Protein AF-0000000078812909 (afdb_homodimer)

Foldseek 3Di:
DDPVVVVVVVVVVVVVCVVVVVVVCVVVLPDNLVVFEAEQADDKDKDFDDAAQEEAEAEDAQDDPQAHEAEEAEEEEEEAAPPQTKMKMFGPSQVVQWDWDDDPRYIYIYRYDDPVPDDPVNVNPRYHYYYRYYMYIHHYQSHAEYEHEYPNYEYEYDCAEYAHHEYHYLAEYEYYNYEYQEYEDPAYVYEYEDEAYEYAEYEYEPQRYPYYDYPLVHYEYEEYEYEYQEEEDEDDPNRYNYYHYDYPDPNRDYHYDDDDDDDDDDDD/DDPVVVVVVVVVVVVVCVVVVVVCCVVVLPDNLVVQEAEQADDKDKDFDDAAQEEAEEEDAQDDPQAHEAEEAEEEEEEAAPPQTKMKMFGPSQVVQWDWDDDPRYIYIYRYDDPVPDDPVNVNPRYHYYYRYYMYIHDYQSHAEYEHEYPNYEYEYDCAEYAHHEYHYLAEYEYYNYEYQEYEDPAYVAEYEDEAYEYAEYEYEPQRYPYYDYPLVHYEYEEYEYEYQEEEDEDDPNRYNYYHYDYPDPNRDYHYDDDDDDDDDDDD

Nearest PDB structures (foldseek):
  4ygu-assembly4_D  TM=6.250E-01  e=1.396E-04  Bacteroides eggerthii DSM 20697
  4ygu-assembly1_A  TM=5.948E-01  e=6.832E-05  Bacteroides eggerthii DSM 20697
  3ljy-assembly2_B  TM=4.035E-01  e=4.316E-05  Parabacteroides distasonis ATCC 8503
  4opw-assembly2_B  TM=3.729E-01  e=3.519E-05  Parabacteroides merdae ATCC 43184
  7muc-assembly1_AM  TM=2.797E-01  e=5.261E-04  Legionella pneumophila

Sequence (536 aa):
MKRTTYILIGLFVAGLCVLVGGMFMIFCLGRPYISNQLNLQGEQITKEVPACRVVWLTQTRLYTPERNVWLANSLLEVQPSKEGKNLFSCSKKVNDYLKMTVMGDTLKILLDYSLDQLPQEFKKSKFMGMNIGDMRLDMTQDVECIINDINSQNIGFKHLEKDSLSIDTSNSIVVDSCDFAALQVIRSGGNVDFQSGTINNLYLNLGMMGNWSVNVEKCHIGTEYLTAHYANVQLQKGECERMIWIPEKNDSKLNVFLTGKACVTVMEMKRTTYILIGLFVAGLCVLVGGMFMIFCLGRPYISNQLNLQGEQITKEVPACRVVWLTQTRLYTPERNVWLANSLLEVQPSKEGKNLFSCSKKVNDYLKMTVMGDTLKILLDYSLDQLPQEFKKSKFMGMNIGDMRLDMTQDVECIINDINSQNIGFKHLEKDSLSIDTSNSIVVDSCDFAALQVIRSGGNVDFQSGTINNLYLNLGMMGNWSVNVEKCHIGTEYLTAHYANVQLQKGECERMIWIPEKNDSKLNVFLTGKACVTVME

Solvent-accessible surface area (backbone atoms only — not comparable to full-atom values): 26313 Å² total; per-residue (Å²): 134,61,74,65,56,58,52,51,51,50,52,48,50,51,49,48,48,50,50,49,49,49,47,44,50,47,55,70,66,44,68,71,70,74,79,44,45,51,74,28,50,66,63,72,42,75,41,80,47,78,90,37,34,29,40,36,38,34,54,53,77,50,61,53,99,72,30,38,51,43,56,43,80,29,40,37,36,35,34,54,34,88,77,76,44,32,34,42,32,33,12,56,63,39,49,77,30,50,45,77,46,77,59,91,52,29,36,36,38,32,42,57,59,58,77,85,68,50,53,73,90,49,68,78,42,44,64,34,34,32,31,55,46,51,33,36,37,23,39,38,89,64,43,39,33,43,34,38,55,38,70,49,36,26,38,34,39,38,60,35,75,44,61,54,40,35,36,35,27,64,24,31,40,37,36,37,50,26,37,29,50,31,38,33,42,62,28,24,59,28,48,34,38,37,50,23,31,38,32,45,32,36,38,40,32,54,73,41,32,60,57,70,49,64,35,46,90,50,20,46,32,40,36,37,38,38,29,27,50,64,51,77,43,74,64,56,84,60,42,41,59,29,36,35,41,42,51,68,44,84,82,10,36,37,35,38,38,38,49,54,35,26,39,40,29,68,50,137,136,60,74,64,57,59,52,51,51,50,50,48,49,53,49,47,48,51,48,49,49,49,47,44,47,46,55,69,65,43,67,69,70,74,78,45,44,52,74,28,52,66,63,71,41,75,41,80,47,80,90,36,34,29,42,36,36,32,56,54,76,49,61,53,98,71,30,40,51,43,55,43,80,28,39,38,38,35,34,55,32,87,77,77,42,32,33,41,33,33,12,55,64,39,51,78,29,51,46,78,48,76,57,90,51,27,36,35,39,32,41,58,60,58,79,87,68,52,54,72,91,50,69,78,42,44,65,36,34,34,32,54,46,52,32,36,36,24,39,40,87,62,44,38,34,44,34,40,56,38,68,48,37,26,39,34,40,39,59,34,74,44,62,53,40,35,36,36,27,64,23,31,41,37,35,37,51,26,36,29,51,30,39,33,41,61,29,24,58,28,47,34,37,36,49,24,30,38,32,43,33,36,37,40,33,54,74,42,32,61,57,71,49,63,35,48,90,50,19,45,31,39,37,36,38,40,29,28,51,64,50,77,42,73,65,56,83,60,42,40,59,30,36,36,41,43,50,69,45,84,84,9,37,38,36,38,38,38,50,55,34,27,40,39,29,66,51,136

Organism: NCBI:txid997873

Secondary structure (DSSP, 8-state):
--HHHHHHHHHHHHHHHHHHHHHHHHHHT-S-TTTSEEE---SEEEEEE---SEEEEEE---B-SS-EEEEPPEEEEEEE-SSSSEEEEEEHHHHTTEEEEEETTEEEEEE---GGGS-HHHHT-SEEEEE---EEEEE-TT--EEEE-STTEEEEEES-EEEEEEEEESS-EEEESEEEEEEEEEEESS-EEE-SEEEEEEEEETTSB--EEE-TTTEEEEEEEEE-SEEEEEPPTTS-SEEEE--SSTT-EEEEEE-S-EEEEE--/--HHHHHHHHHHHHHHHHHHHHHHHHHHT-S-TTTSEEE---SEEEEEE---SEEEEEE---B-SS-EEEEPPEEEEEEE-SSSSEEEEEEHHHHTTEEEEEETTEEEEEE---GGGS-HHHHT-SEEEEE---EEEEE-TT--EEEE-STTEEEEEES-EEEEEEEEESS-EEEESEEEEEEEEEEESS-EEE-SEEEEEEEEETTSB--EEE-TTTEEEEEEEEE-SEEEEEPPTTS-SEEEE--SSTT-EEEEEE-S-EEEEE--

Radius of gyration: 35.37 Å; Cα contacts (8 Å, |Δi|>4): 1361; chains: 2; bounding box: 63×98×65 Å

Structure (mmCIF, N/CA/C/O backbone):
data_AF-0000000078812909-model_v1
#
loop_
_entity.id
_entity.type
_entity.pdbx_description
1 polymer 'Auto-transporter adhesin head GIN domain-containing protein'
#
loop_
_atom_site.group_PDB
_atom_site.id
_atom_site.type_symbol
_atom_site.label_atom_id
_atom_site.label_alt_id
_atom_site.label_comp_id
_atom_site.label_asym_id
_atom_site.label_entity_id
_atom_site.label_seq_id
_atom_site.pdbx_PDB_ins_code
_atom_site.Cartn_x
_atom_site.Cartn_y
_atom_site.Cartn_z
_atom_site.occupancy
_atom_site.B_iso_or_equiv
_atom_site.auth_seq_id
_atom_site.auth_comp_id
_atom_site.auth_asym_id
_atom_site.auth_atom_id
_atom_site.pdbx_PDB_model_num
ATOM 1 N N . MET A 1 1 ? -44.406 5.078 -12.797 1 41.59 1 MET A N 1
ATOM 2 C CA . MET A 1 1 ? -43.469 6.18 -12.578 1 41.59 1 MET A CA 1
ATOM 3 C C . MET A 1 1 ? -42.062 5.652 -12.266 1 41.59 1 MET A C 1
ATOM 5 O O . MET A 1 1 ? -41.906 4.789 -11.398 1 41.59 1 MET A O 1
ATOM 9 N N . LYS A 1 2 ? -41.094 5.852 -13.242 1 58.56 2 LYS A N 1
ATOM 10 C CA . LYS A 1 2 ? -39.844 5.078 -13.375 1 58.56 2 LYS A CA 1
ATOM 11 C C . LYS A 1 2 ? -38.938 5.305 -12.188 1 58.56 2 LYS A C 1
ATOM 13 O O . LYS A 1 2 ? -39 6.34 -11.523 1 58.56 2 LYS A O 1
ATOM 18 N N . ARG A 1 3 ? -38.281 4.379 -11.664 1 64.56 3 ARG A N 1
ATOM 19 C CA . ARG A 1 3 ? -37.375 4.27 -10.523 1 64.56 3 ARG A CA 1
ATOM 20 C C . ARG A 1 3 ? -36.375 5.441 -10.484 1 64.56 3 ARG A C 1
ATOM 22 O O . ARG A 1 3 ? -36.062 5.957 -9.406 1 64.56 3 ARG A O 1
ATOM 29 N N . THR A 1 4 ? -36.156 5.992 -11.602 1 63.84 4 THR A N 1
ATOM 30 C CA . THR A 1 4 ? -35.219 7.102 -11.734 1 63.84 4 THR A CA 1
ATOM 31 C C . THR A 1 4 ? -35.844 8.398 -11.234 1 63.84 4 THR A C 1
ATOM 33 O O . THR A 1 4 ? -35.188 9.211 -10.594 1 63.84 4 THR A O 1
ATOM 36 N N . THR A 1 5 ? -37.156 8.5 -11.383 1 62.38 5 THR A N 1
ATOM 37 C CA . THR A 1 5 ? -37.875 9.688 -10.945 1 62.38 5 THR A CA 1
ATOM 38 C C . THR A 1 5 ? -37.969 9.742 -9.422 1 62.38 5 THR A C 1
ATOM 40 O O . THR A 1 5 ? -37.812 10.805 -8.82 1 62.38 5 THR A O 1
ATOM 43 N N . TYR A 1 6 ? -38.094 8.602 -8.828 1 61.19 6 TYR A N 1
ATOM 44 C CA . TYR A 1 6 ? -38.188 8.562 -7.375 1 61.19 6 TYR A CA 1
ATOM 45 C C . TYR A 1 6 ? -36.844 8.867 -6.742 1 61.19 6 TYR A C 1
ATOM 47 O O . TYR A 1 6 ? -36.75 9.562 -5.723 1 61.19 6 TYR A O 1
ATOM 55 N N . ILE A 1 7 ? -35.781 8.531 -7.387 1 65.06 7 ILE A N 1
ATOM 56 C CA . ILE A 1 7 ? -34.438 8.82 -6.898 1 65.06 7 ILE A CA 1
ATOM 57 C C . ILE A 1 7 ? -34.125 10.305 -7.047 1 65.06 7 ILE A C 1
ATOM 59 O O . ILE A 1 7 ? -33.562 10.93 -6.141 1 65.06 7 ILE A O 1
ATOM 63 N N . LEU A 1 8 ? -34.625 10.875 -8.133 1 64.56 8 LEU A N 1
ATOM 64 C CA . LEU A 1 8 ? -34.406 12.289 -8.391 1 64.56 8 LEU A CA 1
ATOM 65 C C . LEU A 1 8 ? -35.188 13.156 -7.43 1 64.56 8 LEU A C 1
ATOM 67 O O . LEU A 1 8 ? -34.719 14.164 -6.93 1 64.56 8 LEU A O 1
ATOM 71 N N . ILE A 1 9 ? -36.375 12.797 -7.125 1 67.31 9 ILE A N 1
ATOM 72 C CA . ILE A 1 9 ? -37.219 13.492 -6.164 1 67.31 9 ILE A CA 1
ATOM 73 C C . ILE A 1 9 ? -36.594 13.391 -4.77 1 67.31 9 ILE A C 1
ATOM 75 O O . ILE A 1 9 ? -36.594 14.375 -4.02 1 67.31 9 ILE A O 1
ATOM 79 N N . GLY A 1 10 ? -36.062 12.234 -4.43 1 63.34 10 GLY A N 1
ATOM 80 C CA . GLY A 1 10 ? -35.406 12.055 -3.152 1 63.34 10 GLY A CA 1
ATOM 81 C C . GLY A 1 10 ? -34.188 12.938 -2.992 1 63.34 10 GLY A C 1
ATOM 82 O O . GLY A 1 10 ? -33.969 13.555 -1.941 1 63.34 10 GLY A O 1
ATOM 83 N N . LEU A 1 11 ? -33.375 13.125 -4.047 1 67.62 11 LEU A N 1
ATOM 84 C CA . LEU A 1 11 ? -32.188 13.977 -4.031 1 67.62 11 LEU A CA 1
ATOM 85 C C . LEU A 1 11 ? -32.594 15.453 -3.936 1 67.62 11 LEU A C 1
ATOM 87 O O . LEU A 1 11 ? -31.938 16.234 -3.24 1 67.62 11 LEU A O 1
ATOM 91 N N . PHE A 1 12 ? -33.719 15.75 -4.551 1 66.94 12 PHE A N 1
ATOM 92 C CA . PHE A 1 12 ? -34.219 17.125 -4.516 1 66.94 12 PHE A CA 1
ATOM 93 C C . PHE A 1 12 ? -34.719 17.469 -3.121 1 66.94 12 PHE A C 1
ATOM 95 O O . PHE A 1 12 ? -34.438 18.562 -2.611 1 66.94 12 PHE A O 1
ATOM 102 N N . VAL A 1 13 ? -35.438 16.531 -2.545 1 64.56 13 VAL A N 1
ATOM 103 C CA . VAL A 1 13 ? -35.969 16.75 -1.209 1 64.56 13 VAL A CA 1
ATOM 104 C C . VAL A 1 13 ? -34.844 16.812 -0.193 1 64.56 13 VAL A C 1
ATOM 106 O O . VAL A 1 13 ? -34.844 17.656 0.7 1 64.56 13 VAL A O 1
ATOM 109 N N . ALA A 1 14 ? -33.844 15.961 -0.345 1 64.31 14 ALA A N 1
ATOM 110 C CA . ALA A 1 14 ? -32.688 15.992 0.532 1 64.31 14 ALA A CA 1
ATOM 111 C C . ALA A 1 14 ? -31.906 17.297 0.367 1 64.31 14 ALA A C 1
ATOM 113 O O . ALA A 1 14 ? -31.484 17.906 1.354 1 64.31 14 ALA A O 1
ATOM 114 N N . GLY A 1 15 ? -31.797 17.703 -0.872 1 63.22 15 GLY A N 1
ATOM 115 C CA . GLY A 1 15 ? -31.172 18.984 -1.148 1 63.22 15 GLY A CA 1
ATOM 116 C C . GLY A 1 15 ? -31.953 20.156 -0.574 1 63.22 15 GLY A C 1
ATOM 117 O O . GLY A 1 15 ? -31.359 21.078 -0.001 1 63.22 15 GLY A O 1
ATOM 118 N N . LEU A 1 16 ? -33.281 20.125 -0.7 1 66.5 16 LEU A N 1
ATOM 119 C CA . LEU A 1 16 ? -34.156 21.172 -0.159 1 66.5 16 LEU A CA 1
ATOM 120 C C . LEU A 1 16 ? -34.094 21.188 1.365 1 66.5 16 LEU A C 1
ATOM 122 O O . LEU A 1 16 ? -34.062 22.266 1.975 1 66.5 16 LEU A O 1
ATOM 126 N N . CYS A 1 17 ? -34 20.031 1.942 1 63.56 17 CYS A N 1
ATOM 127 C CA . CYS A 1 17 ? -33.844 19.938 3.393 1 63.56 17 CYS A CA 1
ATOM 128 C C . CYS A 1 17 ? -32.531 20.562 3.855 1 63.56 17 CYS A C 1
ATOM 130 O O . CYS A 1 17 ? -32.5 21.281 4.855 1 63.56 17 CYS A O 1
ATOM 132 N N . VAL A 1 18 ? -31.5 20.391 3.115 1 61.16 18 VAL A N 1
ATOM 133 C CA . VAL A 1 18 ? -30.203 20.969 3.428 1 61.16 18 VAL A CA 1
ATOM 134 C C . VAL A 1 18 ? -30.25 22.484 3.229 1 61.16 18 VAL A C 1
ATOM 136 O O . VAL A 1 18 ? -29.719 23.234 4.047 1 61.16 18 VAL A O 1
ATOM 139 N N . LEU A 1 19 ? -30.953 22.891 2.221 1 60.38 19 LEU A N 1
ATOM 140 C CA . LEU A 1 19 ? -31.094 24.312 1.956 1 60.38 19 LEU A CA 1
ATOM 141 C C . LEU A 1 19 ? -31.969 24.984 3.018 1 60.38 19 LEU A C 1
ATOM 143 O O . LEU A 1 19 ? -31.625 26.047 3.518 1 60.38 19 LEU A O 1
ATOM 147 N N . VAL A 1 20 ? -33.062 24.406 3.314 1 60.41 20 VAL A N 1
ATOM 148 C CA . VAL A 1 20 ? -33.969 24.953 4.328 1 60.41 20 VAL A CA 1
ATOM 149 C C . VAL A 1 20 ? -33.312 24.875 5.699 1 60.41 20 VAL A C 1
ATOM 151 O O . VAL A 1 20 ? -33.406 25.828 6.492 1 60.41 20 VAL A O 1
ATOM 154 N N . GLY A 1 21 ? -32.719 23.75 5.992 1 57.06 21 GLY A N 1
ATOM 155 C CA . GLY A 1 21 ? -31.938 23.641 7.227 1 57.06 21 GLY A CA 1
ATOM 156 C C . GLY A 1 21 ? -30.812 24.656 7.32 1 57.06 21 GLY A C 1
ATOM 157 O O . GLY A 1 21 ? -30.625 25.281 8.367 1 57.06 21 GLY A O 1
ATOM 158 N N . GLY A 1 22 ? -30.125 24.859 6.23 1 53.56 22 GLY A N 1
ATOM 159 C CA . GLY A 1 22 ? -29.109 25.906 6.156 1 53.56 22 GLY A CA 1
ATOM 160 C C . GLY A 1 22 ? -29.672 27.297 6.375 1 53.56 22 GLY A C 1
ATOM 161 O O . GLY A 1 22 ? -29.094 28.094 7.133 1 53.56 22 GLY A O 1
ATOM 162 N N . MET A 1 23 ? -30.734 27.547 5.719 1 53.69 23 MET A N 1
ATOM 163 C CA . MET A 1 23 ? -31.406 28.844 5.879 1 53.69 23 MET A CA 1
ATOM 164 C C . MET A 1 23 ? -31.953 28.984 7.297 1 53.69 23 MET A C 1
ATOM 166 O O . MET A 1 23 ? -31.859 30.062 7.887 1 53.69 23 MET A O 1
ATOM 170 N N . PHE A 1 24 ? -32.625 28.016 7.781 1 52.53 24 PHE A N 1
ATOM 171 C CA . PHE A 1 24 ? -33.156 28.031 9.141 1 52.53 24 PHE A CA 1
ATOM 172 C C . PHE A 1 24 ? -32.031 28.234 10.148 1 52.53 24 PHE A C 1
ATOM 174 O O . PHE A 1 24 ? -32.188 29 11.109 1 52.53 24 PHE A O 1
ATOM 181 N N . MET A 1 25 ? -30.969 27.5 9.945 1 47.28 25 MET A N 1
ATOM 182 C CA . MET A 1 25 ? -29.797 27.719 10.797 1 47.28 25 MET A CA 1
ATOM 183 C C . MET A 1 25 ? -29.328 29.172 10.703 1 47.28 25 MET A C 1
ATOM 185 O O . MET A 1 25 ? -28.984 29.781 11.719 1 47.28 25 MET A O 1
ATOM 189 N N . ILE A 1 26 ? -29.25 29.641 9.516 1 46.44 26 ILE A N 1
ATOM 190 C CA . ILE A 1 26 ? -28.938 31.062 9.32 1 46.44 26 ILE A CA 1
ATOM 191 C C . ILE A 1 26 ? -29.984 31.922 10.039 1 46.44 26 ILE A C 1
ATOM 193 O O . ILE A 1 26 ? -29.641 32.906 10.703 1 46.44 26 ILE A O 1
ATOM 197 N N . PHE A 1 27 ? -31.281 31.688 9.711 1 45.97 27 PHE A N 1
ATOM 198 C CA . PHE A 1 27 ? -32.375 32.438 10.289 1 45.97 27 PHE A CA 1
ATOM 199 C C . PHE A 1 27 ? -32.375 32.344 11.812 1 45.97 27 PHE A C 1
ATOM 201 O O . PHE A 1 27 ? -32.594 33.344 12.508 1 45.97 27 PHE A O 1
ATOM 208 N N . CYS A 1 28 ? -32.5 31.141 12.25 1 44.94 28 CYS A N 1
ATOM 209 C CA . CYS A 1 28 ? -32.5 30.938 13.695 1 44.94 28 CYS A CA 1
ATOM 210 C C . CYS A 1 28 ? -31.234 31.5 14.328 1 44.94 28 CYS A C 1
ATOM 212 O O . CYS A 1 28 ? -31.234 31.875 15.5 1 44.94 28 CYS A O 1
ATOM 214 N N . LEU A 1 29 ? -30.078 31.062 13.641 1 43.81 29 LEU A N 1
ATOM 215 C CA . LEU A 1 29 ? -28.875 31.641 14.219 1 43.81 29 LEU A CA 1
ATOM 216 C C . LEU A 1 29 ? -28.891 33.156 14.109 1 43.81 29 LEU A C 1
ATOM 218 O O . LEU A 1 29 ? -28.047 33.844 14.695 1 43.81 29 LEU A O 1
ATOM 222 N N . GLY A 1 30 ? -30.062 33.844 14.031 1 38.56 30 GLY A N 1
ATOM 223 C CA . GLY A 1 30 ? -30.375 35.281 13.969 1 38.56 30 GLY A CA 1
ATOM 224 C C . GLY A 1 30 ? -29.578 36.031 12.93 1 38.56 30 GLY A C 1
ATOM 225 O O . GLY A 1 30 ? -29.047 35.406 11.992 1 38.56 30 GLY A O 1
ATOM 226 N N . ARG A 1 31 ? -29.031 37.438 13.352 1 43.03 31 ARG A N 1
ATOM 227 C CA . ARG A 1 31 ? -28.359 38.5 12.594 1 43.03 31 ARG A CA 1
ATOM 228 C C . ARG A 1 31 ? -27.219 37.938 11.75 1 43.03 31 ARG A C 1
ATOM 230 O O . ARG A 1 31 ? -26.656 36.875 12.078 1 43.03 31 ARG A O 1
ATOM 237 N N . PRO A 1 32 ? -27.078 38.406 10.453 1 40 32 PRO A N 1
ATOM 238 C CA . PRO A 1 32 ? -25.875 38 9.727 1 40 32 PRO A CA 1
ATOM 239 C C . PRO A 1 32 ? -24.672 37.781 10.648 1 40 32 PRO A C 1
ATOM 241 O O . PRO A 1 32 ? -24.375 38.656 11.477 1 40 32 PRO A O 1
ATOM 244 N N . TYR A 1 33 ? -24.297 36.719 11.141 1 41.97 33 TYR A N 1
ATOM 245 C CA . TYR A 1 33 ? -23.172 36.312 11.969 1 41.97 33 TYR A CA 1
ATOM 246 C C . TYR A 1 33 ? -22 37.25 11.797 1 41.97 33 TYR A C 1
ATOM 248 O O . TYR A 1 33 ? -21.156 37.375 12.688 1 41.97 33 TYR A O 1
ATOM 256 N N . ILE A 1 34 ? -22.047 38 10.664 1 48.09 34 ILE A N 1
ATOM 257 C CA . ILE A 1 34 ? -20.906 38.844 10.32 1 48.09 34 ILE A CA 1
ATOM 258 C C . ILE A 1 34 ? -20.891 40.094 11.188 1 48.09 34 ILE A C 1
ATOM 260 O O . ILE A 1 34 ? -19.828 40.594 11.562 1 48.09 34 ILE A O 1
ATOM 264 N N . SER A 1 35 ? -22.109 40.594 11.641 1 57.06 35 SER A N 1
ATOM 265 C CA . SER A 1 35 ? -22.109 41.906 12.297 1 57.06 35 SER A CA 1
ATOM 266 C C . SER A 1 35 ? -21.75 41.781 13.773 1 57.06 35 SER A C 1
ATOM 268 O O . SER A 1 35 ? -21.297 42.75 14.391 1 57.06 35 SER A O 1
ATOM 270 N N . ASN A 1 36 ? -21.734 40.562 14.25 1 72.12 36 ASN A N 1
ATOM 271 C CA . ASN A 1 36 ? -21.453 40.406 15.672 1 72.12 36 ASN A CA 1
ATOM 272 C C . ASN A 1 36 ? -20.047 39.875 15.906 1 72.12 36 ASN A C 1
ATOM 274 O O . ASN A 1 36 ? -19.891 38.75 16.391 1 72.12 36 ASN A O 1
ATOM 278 N N . GLN A 1 37 ? -19.094 40.719 15.383 1 85.81 37 GLN A N 1
ATOM 279 C CA . GLN A 1 37 ? -17.703 40.281 15.531 1 85.81 37 GLN A CA 1
ATOM 280 C C . GLN A 1 37 ? -16.875 41.344 16.234 1 85.81 37 GLN A C 1
ATOM 282 O O . GLN A 1 37 ? -16.969 42.531 15.898 1 85.81 37 GLN A O 1
ATOM 287 N N . LEU A 1 38 ? -16.297 41 17.312 1 90.12 38 LEU A N 1
ATOM 288 C CA . LEU A 1 38 ? -15.273 41.844 17.906 1 90.12 38 LEU A CA 1
ATOM 289 C C . LEU A 1 38 ? -14 41.844 17.062 1 90.12 38 LEU A C 1
ATOM 291 O O . LEU A 1 38 ? -13.398 40.781 16.828 1 90.12 38 LEU A O 1
ATOM 295 N N . ASN A 1 39 ? -13.734 43 16.5 1 93.12 39 ASN A N 1
ATOM 296 C CA . ASN A 1 39 ? -12.555 43.125 15.648 1 93.12 39 ASN A CA 1
ATOM 297 C C . ASN A 1 39 ? -11.359 43.656 16.422 1 93.12 39 ASN A C 1
ATOM 299 O O . ASN A 1 39 ? -11.352 44.844 16.797 1 93.12 39 ASN A O 1
ATOM 303 N N . LEU A 1 40 ? -10.328 42.875 16.609 1 93.75 40 LEU A N 1
ATOM 304 C CA . LEU A 1 40 ? -9.125 43.312 17.328 1 93.75 40 LEU A CA 1
ATOM 305 C C . LEU A 1 40 ? -7.961 43.5 16.359 1 93.75 40 LEU A C 1
ATOM 307 O O . LEU A 1 40 ? -6.812 43.656 16.781 1 93.75 40 LEU A O 1
ATOM 311 N N . GLN A 1 41 ? -8.242 43.438 15.086 1 93.5 41 GLN A N 1
ATOM 312 C CA . GLN A 1 41 ? -7.227 43.75 14.078 1 93.5 41 GLN A CA 1
ATOM 313 C C . GLN A 1 41 ? -6.879 45.219 14.078 1 93.5 41 GLN A C 1
ATOM 315 O O . GLN A 1 41 ? -7.629 46.062 14.617 1 93.5 41 GLN A O 1
ATOM 320 N N . GLY A 1 42 ? -5.703 45.562 13.5 1 91.94 42 GLY A N 1
ATOM 321 C CA . GLY A 1 42 ? -5.301 46.969 13.391 1 91.94 42 GLY A CA 1
ATOM 322 C C . GLY A 1 42 ? -3.803 47.156 13.234 1 91.94 42 GLY A C 1
ATOM 323 O O . GLY A 1 42 ? -3.139 46.312 12.602 1 91.94 42 GLY A O 1
ATOM 324 N N . GLU A 1 43 ? -3.359 48.25 13.734 1 95.62 43 GLU A N 1
ATOM 325 C CA . GLU A 1 43 ? -1.938 48.562 13.656 1 95.62 43 GLU A CA 1
ATOM 326 C C . GLU A 1 43 ? -1.09 47.5 14.344 1 95.62 43 GLU A C 1
ATOM 328 O O . GLU A 1 43 ? -1.423 47.031 15.438 1 95.62 43 GLU A O 1
ATOM 333 N N . GLN A 1 44 ? 0.028 47.156 13.711 1 96.88 44 GLN A N 1
ATOM 334 C CA . GLN A 1 44 ? 0.889 46.094 14.219 1 96.88 44 GLN A CA 1
ATOM 335 C C . GLN A 1 44 ? 1.988 46.656 15.117 1 96.88 44 GLN A C 1
ATOM 337 O O . GLN A 1 44 ? 2.512 47.75 14.852 1 96.88 44 GLN A O 1
ATOM 342 N N . ILE A 1 45 ? 2.268 45.938 16.109 1 97.5 45 ILE A N 1
ATOM 343 C CA . ILE A 1 45 ? 3.432 46.25 16.938 1 97.5 45 ILE A CA 1
ATOM 344 C C . ILE A 1 45 ? 4.359 45.031 16.984 1 97.5 45 ILE A C 1
ATOM 346 O O . ILE A 1 45 ? 3.902 43.875 16.906 1 97.5 45 ILE A O 1
ATOM 350 N N . THR A 1 46 ? 5.609 45.344 17.062 1 97.06 46 THR A N 1
ATOM 351 C CA . THR A 1 46 ? 6.625 44.281 17.125 1 97.06 46 THR A CA 1
ATOM 352 C C . THR A 1 46 ? 7.426 44.406 18.422 1 97.06 46 THR A C 1
ATOM 354 O O . THR A 1 46 ? 7.859 45.469 18.812 1 97.06 46 THR A O 1
ATOM 357 N N . LYS A 1 47 ? 7.547 43.312 19.062 1 96.5 47 LYS A N 1
ATOM 358 C CA . LYS A 1 47 ? 8.328 43.281 20.281 1 96.5 47 LYS A CA 1
ATOM 359 C C . LYS A 1 47 ? 9.367 42.156 20.25 1 96.5 47 LYS A C 1
ATOM 361 O O . LYS A 1 47 ? 9.141 41.094 19.641 1 96.5 47 LYS A O 1
ATOM 366 N N . GLU A 1 48 ? 10.398 42.5 20.844 1 97 48 GLU A N 1
ATOM 367 C CA . GLU A 1 48 ? 11.375 41.438 21.094 1 97 48 GLU A CA 1
ATOM 368 C C . GLU A 1 48 ? 10.898 40.5 22.188 1 97 48 GLU A C 1
ATOM 370 O O . GLU A 1 48 ? 10.359 40.938 23.203 1 97 48 GLU A O 1
ATOM 375 N N . VAL A 1 49 ? 11.094 39.188 21.906 1 96.5 49 VAL A N 1
ATOM 376 C CA . VAL A 1 49 ? 10.695 38.188 22.922 1 96.5 49 VAL A CA 1
ATOM 377 C C . VAL A 1 49 ? 11.922 37.406 23.391 1 96.5 49 VAL A C 1
ATOM 379 O O . VAL A 1 49 ? 12.938 37.344 22.688 1 96.5 49 VAL A O 1
ATOM 382 N N . PRO A 1 50 ? 11.875 36.938 24.578 1 95.38 50 PRO A N 1
ATOM 383 C CA . PRO A 1 50 ? 13.039 36.25 25.156 1 95.38 50 PRO A CA 1
ATOM 384 C C . PRO A 1 50 ? 13.508 35.062 24.312 1 95.38 50 PRO A C 1
ATOM 386 O O . PRO A 1 50 ? 12.711 34.469 23.578 1 95.38 50 PRO A O 1
ATOM 389 N N . ALA A 1 51 ? 14.766 34.781 24.453 1 94.56 51 ALA A N 1
ATOM 390 C CA . ALA A 1 51 ? 15.312 33.594 23.812 1 94.56 51 ALA A CA 1
ATOM 391 C C . ALA A 1 51 ? 14.633 32.312 24.328 1 94.56 51 ALA A C 1
ATOM 393 O O . ALA A 1 51 ? 14.375 32.219 25.531 1 94.56 51 ALA A O 1
ATOM 394 N N . CYS A 1 52 ? 14.328 31.391 23.484 1 97.06 52 CYS A N 1
ATOM 395 C CA . CYS A 1 52 ? 13.641 30.156 23.844 1 97.06 52 CYS A CA 1
ATOM 396 C C . CYS A 1 52 ? 13.875 29.078 22.781 1 97.06 52 CYS A C 1
ATOM 398 O O . CYS A 1 52 ? 14.344 29.359 21.688 1 97.06 52 CYS A O 1
ATOM 400 N N . ARG A 1 53 ? 13.617 27.828 23.219 1 97.69 53 ARG A N 1
ATOM 401 C CA . ARG A 1 53 ? 13.703 26.719 22.281 1 97.69 53 ARG A CA 1
ATOM 402 C C . ARG A 1 53 ? 12.32 26.312 21.781 1 97.69 53 ARG A C 1
ATOM 404 O O . ARG A 1 53 ? 12.188 25.734 20.703 1 97.69 53 ARG A O 1
ATOM 411 N N . VAL A 1 54 ? 11.328 26.578 22.641 1 98.56 54 VAL A N 1
ATOM 412 C CA . VAL A 1 54 ? 9.953 26.219 22.312 1 98.56 54 VAL A CA 1
ATOM 413 C C . VAL A 1 54 ? 9.062 27.453 22.438 1 98.56 54 VAL A C 1
ATOM 415 O O . VAL A 1 54 ? 9.148 28.203 23.422 1 98.56 54 VAL A O 1
ATOM 418 N N . VAL A 1 55 ? 8.289 27.766 21.453 1 98.69 55 VAL A N 1
ATOM 419 C CA . VAL A 1 55 ? 7.258 28.797 21.516 1 98.69 55 VAL A CA 1
ATOM 420 C C . VAL A 1 55 ? 5.875 28.156 21.562 1 98.69 55 VAL A C 1
ATOM 422 O O . VAL A 1 55 ? 5.535 27.344 20.703 1 98.69 55 VAL A O 1
ATOM 425 N N . TRP A 1 56 ? 5.137 28.469 22.562 1 98.69 56 TRP A N 1
ATOM 426 C CA . TRP A 1 56 ? 3.812 27.875 22.766 1 98.69 56 TRP A CA 1
ATOM 427 C C . TRP A 1 56 ? 2.74 28.969 22.781 1 98.69 56 TRP A C 1
ATOM 429 O O . TRP A 1 56 ? 2.643 29.734 23.75 1 98.69 56 TRP A O 1
ATOM 439 N N . LEU A 1 57 ? 1.932 29.078 21.734 1 98.69 57 LEU A N 1
ATOM 440 C CA . LEU A 1 57 ? 0.79 29.984 21.672 1 98.69 57 LEU A CA 1
ATOM 441 C C . LEU A 1 57 ? -0.493 29.281 22.094 1 98.69 57 LEU A C 1
ATOM 443 O O . LEU A 1 57 ? -0.79 28.188 21.594 1 98.69 57 LEU A O 1
ATOM 447 N N . THR A 1 58 ? -1.194 29.875 22.938 1 97.94 58 THR A N 1
ATOM 448 C CA . THR A 1 58 ? -2.449 29.297 23.391 1 97.94 58 THR A CA 1
ATOM 449 C C . THR A 1 58 ? -3.445 30.391 23.781 1 97.94 58 THR A C 1
ATOM 451 O O . THR A 1 58 ? -3.166 31.578 23.594 1 97.94 58 THR A O 1
ATOM 454 N N . GLN A 1 59 ? -4.641 30.031 24.172 1 97.31 59 GLN A N 1
ATOM 455 C CA . GLN A 1 59 ? -5.688 30.984 24.516 1 97.31 59 GLN A CA 1
ATOM 456 C C . GLN A 1 59 ? -6.5 30.516 25.719 1 97.31 59 GLN A C 1
ATOM 458 O O . GLN A 1 59 ? -6.5 29.328 26.047 1 97.31 59 GLN A O 1
ATOM 463 N N . THR A 1 60 ? -7.07 31.453 26.312 1 95.12 60 THR A N 1
ATOM 464 C CA . THR A 1 60 ? -8.047 31.094 27.328 1 95.12 60 THR A CA 1
ATOM 465 C C . THR A 1 60 ? -9.32 30.562 26.703 1 95.12 60 THR A C 1
ATOM 467 O O . THR A 1 60 ? -9.539 30.703 25.5 1 95.12 60 THR A O 1
ATOM 470 N N . ARG A 1 61 ? -10.211 29.938 27.484 1 90.88 61 ARG A N 1
ATOM 471 C CA . ARG A 1 61 ? -11.5 29.422 27.016 1 90.88 61 ARG A CA 1
ATOM 472 C C . ARG A 1 61 ? -12.414 30.562 26.594 1 90.88 61 ARG A C 1
ATOM 474 O O . ARG A 1 61 ? -12.602 31.531 27.328 1 90.88 61 ARG A O 1
ATOM 481 N N . LEU A 1 62 ? -12.922 30.438 25.484 1 91.56 62 LEU A N 1
ATOM 482 C CA . LEU A 1 62 ? -13.766 31.5 24.938 1 91.56 62 LEU A CA 1
ATOM 483 C C . LEU A 1 62 ? -15.219 31.031 24.828 1 91.56 62 LEU A C 1
ATOM 485 O O . LEU A 1 62 ? -15.914 31.391 23.875 1 91.56 62 LEU A O 1
ATOM 489 N N . TYR A 1 63 ? -15.516 30.156 25.734 1 89.62 63 TYR A N 1
ATOM 490 C CA . TYR A 1 63 ? -16.891 29.688 25.734 1 89.62 63 TYR A CA 1
ATOM 491 C C . TYR A 1 63 ? -17.391 29.438 27.156 1 89.62 63 TYR A C 1
ATOM 493 O O . TYR A 1 63 ? -16.625 29.016 28.016 1 89.62 63 TYR A O 1
ATOM 501 N N . THR A 1 64 ? -18.562 29.844 27.438 1 85.62 64 THR A N 1
ATOM 502 C CA . THR A 1 64 ? -19.375 29.5 28.594 1 85.62 64 THR A CA 1
ATOM 503 C C . THR A 1 64 ? -20.734 28.953 28.156 1 85.62 64 THR A C 1
ATOM 505 O O . THR A 1 64 ? -21.094 29.031 26.969 1 85.62 64 THR A O 1
ATOM 508 N N . PRO A 1 65 ? -21.453 28.375 29.047 1 83.75 65 PRO A N 1
ATOM 509 C CA . PRO A 1 65 ? -22.797 27.906 28.672 1 83.75 65 PRO A CA 1
ATOM 510 C C . PRO A 1 65 ? -23.656 29.031 28.062 1 83.75 65 PRO A C 1
ATOM 512 O O . PRO A 1 65 ? -24.531 28.766 27.234 1 83.75 65 PRO A O 1
ATOM 515 N N . GLU A 1 66 ? -23.406 30.234 28.391 1 82.81 66 GLU A N 1
ATOM 516 C CA . GLU A 1 66 ? -24.219 31.375 27.969 1 82.81 66 GLU A CA 1
ATOM 517 C C . GLU A 1 66 ? -23.672 32.031 26.703 1 82.81 66 GLU A C 1
ATOM 519 O O . GLU A 1 66 ? -24.406 32.688 25.984 1 82.81 66 GLU A O 1
ATOM 524 N N . ARG A 1 67 ? -22.312 31.766 26.594 1 85.44 67 ARG A N 1
ATOM 525 C CA . ARG A 1 67 ? -21.688 32.469 25.484 1 85.44 67 ARG A CA 1
ATOM 526 C C . ARG A 1 67 ? -20.594 31.625 24.828 1 85.44 67 ARG A C 1
ATOM 528 O O . ARG A 1 67 ? -19.844 30.938 25.516 1 85.44 67 ARG A O 1
ATOM 535 N N . ASN A 1 68 ? -20.625 31.781 23.531 1 86.69 68 ASN A N 1
ATOM 536 C CA . ASN A 1 68 ? -19.594 31.125 22.734 1 86.69 68 ASN A CA 1
ATOM 537 C C . ASN A 1 68 ? -18.938 32.094 21.766 1 86.69 68 ASN A C 1
ATOM 539 O O . ASN A 1 68 ? -19.609 32.719 20.938 1 86.69 68 ASN A O 1
ATOM 543 N N . VAL A 1 69 ? -17.688 32.281 21.969 1 89.62 69 VAL A N 1
ATOM 544 C CA . VAL A 1 69 ? -16.922 33.188 21.078 1 89.62 69 VAL A CA 1
ATOM 545 C C . VAL A 1 69 ? -16.062 32.344 20.141 1 89.62 69 VAL A C 1
ATOM 547 O O . VAL A 1 69 ? -15.227 31.547 20.578 1 89.62 69 VAL A O 1
ATOM 550 N N . TRP A 1 70 ? -16.281 32.5 18.922 1 90.81 70 TRP A N 1
ATOM 551 C CA . TRP A 1 70 ? -15.438 31.812 17.953 1 90.81 70 TRP A CA 1
ATOM 552 C C . TRP A 1 70 ? -14.375 32.75 17.391 1 90.81 70 TRP A C 1
ATOM 554 O O . TRP A 1 70 ? -14.641 33.938 17.156 1 90.81 70 TRP A O 1
ATOM 564 N N . LEU A 1 71 ? -13.219 32.25 17.219 1 94 71 LEU A N 1
ATOM 565 C CA . LEU A 1 71 ? -12.148 33.031 16.594 1 94 71 LEU A CA 1
ATOM 566 C C . LEU A 1 71 ? -12.211 32.906 15.078 1 94 71 LEU A C 1
ATOM 568 O O . LEU A 1 71 ? -12.352 31.828 14.531 1 94 71 LEU A O 1
ATOM 572 N N . ALA A 1 72 ? -12.133 34.062 14.453 1 92.5 72 ALA A N 1
ATOM 573 C CA . ALA A 1 72 ? -12 34.094 13 1 92.5 72 ALA A CA 1
ATOM 574 C C . ALA A 1 72 ? -10.672 33.5 12.555 1 92.5 72 ALA A C 1
ATOM 576 O O . ALA A 1 72 ? -9.703 33.5 13.32 1 92.5 72 ALA A O 1
ATOM 577 N N . ASN A 1 73 ? -10.633 33.062 11.336 1 94.75 73 ASN A N 1
ATOM 578 C CA . ASN A 1 73 ? -9.398 32.5 10.797 1 94.75 73 ASN A CA 1
ATOM 579 C C . ASN A 1 73 ? -8.273 33.531 10.797 1 94.75 73 ASN A C 1
ATOM 581 O O . ASN A 1 73 ? -8.477 34.688 10.43 1 94.75 73 ASN A O 1
ATOM 585 N N . SER A 1 74 ? -7.191 33.156 11.289 1 96.56 74 SER A N 1
ATOM 586 C CA . SER A 1 74 ? -5.996 34 11.289 1 96.56 74 SER A CA 1
ATOM 587 C C . SER A 1 74 ? -4.746 33.188 10.969 1 96.56 74 SER A C 1
ATOM 589 O O . SER A 1 74 ? -4.82 31.953 10.805 1 96.56 74 SER A O 1
ATOM 591 N N . LEU A 1 75 ? -3.689 33.938 10.797 1 98.19 75 LEU A N 1
ATOM 592 C CA . LEU A 1 75 ? -2.428 33.281 10.43 1 98.19 75 LEU A CA 1
ATOM 593 C C . LEU A 1 75 ? -1.321 33.688 11.406 1 98.19 75 LEU A C 1
ATOM 595 O O . LEU A 1 75 ? -1.201 34.844 11.789 1 98.19 75 LEU A O 1
ATOM 599 N N . LEU A 1 76 ? -0.593 32.688 11.867 1 98.75 76 LEU A N 1
ATOM 600 C CA . LEU A 1 76 ? 0.74 32.938 12.414 1 98.75 76 LEU A CA 1
ATOM 601 C C . LEU A 1 76 ? 1.81 32.719 11.352 1 98.75 76 LEU A C 1
ATOM 603 O O . LEU A 1 76 ? 2.1 31.578 10.977 1 98.75 76 LEU A O 1
ATOM 607 N N . GLU A 1 77 ? 2.346 33.75 10.898 1 98.69 77 GLU A N 1
ATOM 608 C CA . GLU A 1 77 ? 3.451 33.656 9.945 1 98.69 77 GLU A CA 1
ATOM 609 C C . GLU A 1 77 ? 4.789 33.531 10.664 1 98.69 77 GLU A C 1
ATOM 611 O O . GLU A 1 77 ? 5.098 34.344 11.555 1 98.69 77 GLU A O 1
ATOM 616 N N . VAL A 1 78 ? 5.52 32.562 10.312 1 98.81 78 VAL A N 1
ATOM 617 C CA . VAL A 1 78 ? 6.828 32.344 10.922 1 98.81 78 VAL A CA 1
ATOM 618 C C . VAL A 1 78 ? 7.93 32.562 9.891 1 98.81 78 VAL A C 1
ATOM 620 O O . VAL A 1 78 ? 7.934 31.953 8.828 1 98.81 78 VAL A O 1
ATOM 623 N N . GLN A 1 79 ? 8.812 33.469 10.203 1 97.88 79 GLN A N 1
ATOM 624 C CA . GLN A 1 79 ? 9.922 33.844 9.328 1 97.88 79 GLN A CA 1
ATOM 625 C C . GLN A 1 79 ? 11.25 33.844 10.086 1 97.88 79 GLN A C 1
ATOM 627 O O . GLN A 1 79 ? 11.266 33.812 11.32 1 97.88 79 GLN A O 1
ATOM 632 N N . PRO A 1 80 ? 12.312 33.812 9.359 1 97.56 80 PRO A N 1
ATOM 633 C CA . PRO A 1 80 ? 13.609 33.875 10.039 1 97.56 80 PRO A CA 1
ATOM 634 C C . PRO A 1 80 ? 13.875 35.25 10.656 1 97.56 80 PRO A C 1
ATOM 636 O O . PRO A 1 80 ? 13.492 36.281 10.078 1 97.56 80 PRO A O 1
ATOM 639 N N . SER A 1 81 ? 14.578 35.188 11.75 1 95.94 81 SER A N 1
ATOM 640 C CA . SER A 1 81 ? 15.016 36.438 12.367 1 95.94 81 SER A CA 1
ATOM 641 C C . SER A 1 81 ? 16.094 37.125 11.531 1 95.94 81 SER A C 1
ATOM 643 O O . SER A 1 81 ? 17.047 36.469 11.078 1 95.94 81 SER A O 1
ATOM 645 N N . LYS A 1 82 ? 15.938 38.406 11.344 1 88 82 LYS A N 1
ATOM 646 C CA . LYS A 1 82 ? 16.938 39.188 10.625 1 88 82 LYS A CA 1
ATOM 647 C C . LYS A 1 82 ? 17.953 39.781 11.586 1 88 82 LYS A C 1
ATOM 649 O O . LYS A 1 82 ? 19.094 40.062 11.203 1 88 82 LYS A O 1
ATOM 654 N N . GLU A 1 83 ? 17.609 39.938 12.766 1 88 83 GLU A N 1
ATOM 655 C CA . GLU A 1 83 ? 18.438 40.656 13.719 1 88 83 GLU A CA 1
ATOM 656 C C . GLU A 1 83 ? 19 39.75 14.789 1 88 83 GLU A C 1
ATOM 658 O O . GLU A 1 83 ? 19.516 40.188 15.812 1 88 83 GLU A O 1
ATOM 663 N N . GLY A 1 84 ? 18.859 38.469 14.672 1 90.75 84 GLY A N 1
ATOM 664 C CA . GLY A 1 84 ? 19.406 37.531 15.625 1 90.75 84 GLY A CA 1
ATOM 665 C C . GLY A 1 84 ? 18.609 37.438 16.922 1 90.75 84 GLY A C 1
ATOM 666 O O . GLY A 1 84 ? 19.094 36.938 17.922 1 90.75 84 GLY A O 1
ATOM 667 N N . LYS A 1 85 ? 17.422 38.125 16.844 1 95.38 85 LYS A N 1
ATOM 668 C CA . LYS A 1 85 ? 16.516 38.094 17.984 1 95.38 85 LYS A CA 1
ATOM 669 C C . LYS A 1 85 ? 15.133 37.594 17.578 1 95.38 85 LYS A C 1
ATOM 671 O O . LYS A 1 85 ? 14.734 37.719 16.422 1 95.38 85 LYS A O 1
ATOM 676 N N . ASN A 1 86 ? 14.508 36.969 18.562 1 97.06 86 ASN A N 1
ATOM 677 C CA . ASN A 1 86 ? 13.117 36.625 18.312 1 97.06 86 ASN A CA 1
ATOM 678 C C . ASN A 1 86 ? 12.195 37.812 18.391 1 97.06 86 ASN A C 1
ATOM 680 O O . ASN A 1 86 ? 12.227 38.594 19.359 1 97.06 86 ASN A O 1
ATOM 684 N N . LEU A 1 87 ? 11.445 38.062 17.375 1 97.94 87 LEU A N 1
ATOM 685 C CA . LEU A 1 87 ? 10.484 39.156 17.328 1 97.94 87 LEU A CA 1
ATOM 686 C C . LEU A 1 87 ? 9.07 38.625 17.156 1 97.94 87 LEU A C 1
ATOM 688 O O . LEU A 1 87 ? 8.844 37.656 16.406 1 97.94 87 LEU A O 1
ATOM 692 N N . PHE A 1 88 ? 8.18 39.156 17.891 1 98.31 88 PHE A N 1
ATOM 693 C CA . PHE A 1 88 ? 6.77 38.812 17.797 1 98.31 88 PHE A CA 1
ATOM 694 C C . PHE A 1 88 ? 5.934 40.031 17.438 1 98.31 88 PHE A C 1
ATOM 696 O O . PHE A 1 88 ? 6.055 41.062 18.078 1 98.31 88 PHE A O 1
ATOM 703 N N . SER A 1 89 ? 5.078 39.938 16.406 1 98.31 89 SER A N 1
ATOM 704 C CA . SER A 1 89 ? 4.23 41 15.938 1 98.31 89 SER A CA 1
ATOM 705 C C . SER A 1 89 ? 2.754 40.625 16 1 98.31 89 SER A C 1
ATOM 707 O O . SER A 1 89 ? 2.379 39.5 15.68 1 98.31 89 SER A O 1
ATOM 709 N N . CYS A 1 90 ? 1.98 41.5 16.438 1 98.25 90 CYS A N 1
ATOM 710 C CA . CYS A 1 90 ? 0.528 41.375 16.469 1 98.25 90 CYS A CA 1
ATOM 711 C C . CYS A 1 90 ? -0.14 42.75 16.484 1 98.25 90 CYS A C 1
ATOM 713 O O . CYS A 1 90 ? 0.54 43.75 16.531 1 98.25 90 CYS A O 1
ATOM 715 N N . SER A 1 91 ? -1.4 42.75 16.344 1 97.69 91 SER A N 1
ATOM 716 C CA . SER A 1 91 ? -2.107 44.031 16.422 1 97.69 91 SER A CA 1
ATOM 717 C C . SER A 1 91 ? -1.968 44.656 17.812 1 97.69 91 SER A C 1
ATOM 719 O O . SER A 1 91 ? -1.968 43.938 18.828 1 97.69 91 SER A O 1
ATOM 721 N N . LYS A 1 92 ? -1.954 45.969 17.922 1 97.19 92 LYS A N 1
ATOM 722 C CA . LYS A 1 92 ? -1.866 46.688 19.188 1 97.19 92 LYS A CA 1
ATOM 723 C C . LYS A 1 92 ? -3.027 46.344 20.109 1 97.19 92 LYS A C 1
ATOM 725 O O . LYS A 1 92 ? -2.844 46.188 21.312 1 97.19 92 LYS A O 1
ATOM 730 N N . LYS A 1 93 ? -4.141 46.125 19.531 1 95.5 93 LYS A N 1
ATOM 731 C CA . LYS A 1 93 ? -5.332 45.781 20.312 1 95.5 93 LYS A CA 1
ATOM 732 C C . LYS A 1 93 ? -5.207 44.406 20.938 1 95.5 93 LYS A C 1
ATOM 734 O O . LYS A 1 93 ? -5.531 44.219 22.109 1 95.5 93 LYS A O 1
ATOM 739 N N . VAL A 1 94 ? -4.707 43.469 20.203 1 96.62 94 VAL A N 1
ATOM 740 C CA . VAL A 1 94 ? -4.566 42.094 20.688 1 96.62 94 VAL A CA 1
ATOM 741 C C . VAL A 1 94 ? -3.455 42.031 21.734 1 96.62 94 VAL A C 1
ATOM 743 O O . VAL A 1 94 ? -3.537 41.281 22.688 1 96.62 94 VAL A O 1
ATOM 746 N N . ASN A 1 95 ? -2.492 42.875 21.516 1 96.88 95 ASN A N 1
ATOM 747 C CA . ASN A 1 95 ? -1.34 42.906 22.406 1 96.88 95 ASN A CA 1
ATOM 748 C C . ASN A 1 95 ? -1.761 43.125 23.859 1 96.88 95 ASN A C 1
ATOM 750 O O . ASN A 1 95 ? -1.146 42.562 24.781 1 96.88 95 ASN A O 1
ATOM 754 N N . ASP A 1 96 ? -2.779 43.875 24.047 1 94.25 96 ASP A N 1
ATOM 755 C CA . ASP A 1 96 ? -3.264 44.188 25.391 1 94.25 96 ASP A CA 1
ATOM 756 C C . ASP A 1 96 ? -3.781 42.938 26.094 1 94.25 96 ASP A C 1
ATOM 758 O O . ASP A 1 96 ? -3.916 42.906 27.312 1 94.25 96 ASP A O 1
ATOM 762 N N . TYR A 1 97 ? -3.967 41.938 25.312 1 96.12 97 TYR A N 1
ATOM 763 C CA . TYR A 1 97 ? -4.535 40.719 25.859 1 96.12 97 TYR A CA 1
ATOM 764 C C . TYR A 1 97 ? -3.533 39.562 25.812 1 96.12 97 TYR A C 1
ATOM 766 O O . TYR A 1 97 ? -3.881 38.406 26.078 1 96.12 97 TYR A O 1
ATOM 774 N N . LEU A 1 98 ? -2.367 39.844 25.453 1 97.25 98 LEU A N 1
ATOM 775 C CA . LEU A 1 98 ? -1.349 38.812 25.375 1 97.25 98 LEU A CA 1
ATOM 776 C C . LEU A 1 98 ? -0.49 38.812 26.625 1 97.25 98 LEU A C 1
ATOM 778 O O . LEU A 1 98 ? -0.027 39.844 27.078 1 97.25 98 LEU A O 1
ATOM 782 N N . LYS A 1 99 ? -0.323 37.656 27.188 1 96.81 99 LYS A N 1
ATOM 783 C CA . LYS A 1 99 ? 0.604 37.438 28.297 1 96.81 99 LYS A CA 1
ATOM 784 C C . LYS A 1 99 ? 1.74 36.5 27.875 1 96.81 99 LYS A C 1
ATOM 786 O O . LYS A 1 99 ? 1.498 35.438 27.344 1 96.81 99 LYS A O 1
ATOM 791 N N . MET A 1 100 ? 2.906 36.969 28.094 1 96.94 100 MET A N 1
ATOM 792 C CA . MET A 1 100 ? 4.078 36.188 27.766 1 96.94 100 MET A CA 1
ATOM 793 C C . MET A 1 100 ? 4.809 35.719 29.031 1 96.94 100 MET A C 1
ATOM 795 O O . MET A 1 100 ? 5.133 36.562 29.891 1 96.94 100 MET A O 1
ATOM 799 N N . THR A 1 101 ? 5.016 34.438 29.125 1 97.25 101 THR A N 1
ATOM 800 C CA . THR A 1 101 ? 5.707 33.875 30.281 1 97.25 101 THR A CA 1
ATOM 801 C C . THR A 1 101 ? 6.773 32.875 29.828 1 97.25 101 THR A C 1
ATOM 803 O O . THR A 1 101 ? 6.543 32.062 28.922 1 97.25 101 THR A O 1
ATOM 806 N N . VAL A 1 102 ? 7.895 32.938 30.469 1 96.5 102 VAL A N 1
ATOM 807 C CA . VAL A 1 102 ? 8.961 31.984 30.172 1 96.5 102 VAL A CA 1
ATOM 808 C C . VAL A 1 102 ? 8.93 30.844 31.188 1 96.5 102 VAL A C 1
ATOM 810 O O . VAL A 1 102 ? 8.961 31.078 32.406 1 96.5 102 VAL A O 1
ATOM 813 N N . MET A 1 103 ? 8.789 29.656 30.734 1 95.75 103 MET A N 1
ATOM 814 C CA . MET A 1 103 ? 8.812 28.453 31.547 1 95.75 103 MET A CA 1
ATOM 815 C C . MET A 1 103 ? 9.945 27.531 31.109 1 95.75 103 MET A C 1
ATOM 817 O O . MET A 1 103 ? 9.766 26.688 30.219 1 95.75 10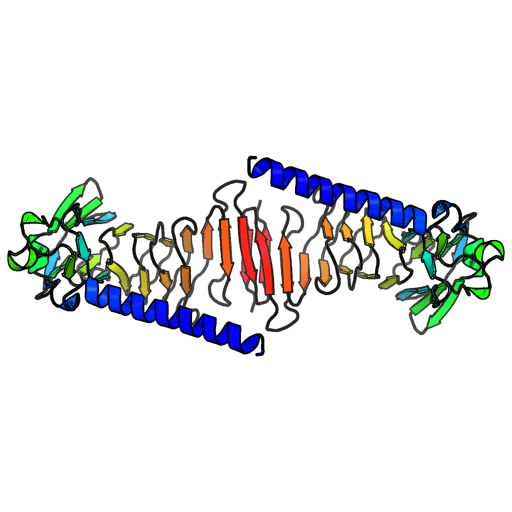3 MET A O 1
ATOM 821 N N . GLY A 1 104 ? 11.164 27.578 31.859 1 94.69 104 GLY A N 1
ATOM 822 C CA . GLY A 1 104 ? 12.328 26.875 31.375 1 94.69 104 GLY A CA 1
ATOM 823 C C . GLY A 1 104 ? 12.805 27.375 30.016 1 94.69 104 GLY A C 1
ATOM 824 O O . GLY A 1 104 ? 13.109 28.562 29.859 1 94.69 104 GLY A O 1
ATOM 825 N N . ASP A 1 105 ? 12.664 26.516 29.016 1 97 105 ASP A N 1
ATOM 826 C CA . ASP A 1 105 ? 13.117 26.891 27.688 1 97 105 ASP A CA 1
ATOM 827 C C . ASP A 1 105 ? 11.938 27.219 26.766 1 97 105 ASP A C 1
ATOM 829 O O . ASP A 1 105 ? 12.102 27.375 25.562 1 97 105 ASP A O 1
ATOM 833 N N . THR A 1 106 ? 10.805 27.328 27.391 1 97.56 106 THR A N 1
ATOM 834 C CA . THR A 1 106 ? 9.578 27.547 26.641 1 97.56 106 THR A CA 1
ATOM 835 C C . THR A 1 106 ? 9.047 28.969 26.875 1 97.56 106 THR A C 1
ATOM 837 O O . THR A 1 106 ? 8.906 29.406 28.016 1 97.56 106 THR A O 1
ATOM 840 N N . LEU A 1 107 ? 8.859 29.703 25.797 1 98.5 107 LEU A N 1
ATOM 841 C CA . LEU A 1 107 ? 8.102 30.938 25.844 1 98.5 107 LEU A CA 1
ATOM 842 C C . LEU A 1 107 ? 6.613 30.672 25.609 1 98.5 107 LEU A C 1
ATOM 844 O O . LEU A 1 107 ? 6.219 30.25 24.516 1 98.5 107 LEU A O 1
ATOM 848 N N . LYS A 1 108 ? 5.797 30.875 26.562 1 98.25 108 LYS A N 1
ATOM 849 C CA . LYS A 1 108 ? 4.348 30.75 26.438 1 98.25 108 LYS A CA 1
ATOM 850 C C . LYS A 1 108 ? 3.697 32.094 26.141 1 98.25 108 LYS A C 1
ATOM 852 O O . LYS A 1 108 ? 3.889 33.062 26.875 1 98.25 108 LYS A O 1
ATOM 857 N N . ILE A 1 109 ? 3.002 32.188 25.062 1 98.19 109 ILE A N 1
ATOM 858 C CA . ILE A 1 109 ? 2.217 33.375 24.656 1 98.19 109 ILE A CA 1
ATOM 859 C C . ILE A 1 109 ? 0.727 33.062 24.797 1 98.19 109 ILE A C 1
ATOM 861 O O . ILE A 1 109 ? 0.177 32.281 24 1 98.19 109 ILE A O 1
ATOM 865 N N . LEU A 1 110 ? 0.082 33.656 25.719 1 98.19 110 LEU A N 1
ATOM 866 C CA . LEU A 1 110 ? -1.312 33.375 26.047 1 98.19 110 LEU A CA 1
ATOM 867 C C . LEU A 1 110 ? -2.215 34.5 25.625 1 98.19 110 LEU A C 1
ATOM 869 O O . LEU A 1 110 ? -2.027 35.656 26.062 1 98.19 110 LEU A O 1
ATOM 873 N N . LEU A 1 111 ? -3.102 34.281 24.734 1 97.81 111 LEU A N 1
ATOM 874 C CA . LEU A 1 111 ? -4.219 35.188 24.516 1 97.81 111 LEU A CA 1
ATOM 875 C C . LEU A 1 111 ? -5.219 35.094 25.672 1 97.81 111 LEU A C 1
ATOM 877 O O . LEU A 1 111 ? -6.055 34.188 25.688 1 97.81 111 LEU A O 1
ATOM 881 N N . ASP A 1 112 ? -5.102 36 26.516 1 96.62 112 ASP A N 1
ATOM 882 C CA . ASP A 1 112 ? -5.867 36 27.75 1 96.62 112 ASP A CA 1
ATOM 883 C C . ASP A 1 112 ? -7.039 36.969 27.688 1 96.62 112 ASP A C 1
ATOM 885 O O . ASP A 1 112 ? -7.004 38.031 28.297 1 96.62 112 ASP A O 1
ATOM 889 N N . TYR A 1 113 ? -8.039 36.594 27.047 1 93.94 113 TYR A N 1
ATOM 890 C CA . TYR A 1 113 ? -9.227 37.406 26.906 1 93.94 113 TYR A CA 1
ATOM 891 C C . TYR A 1 113 ? -10.359 36.906 27.797 1 93.94 113 TYR A C 1
ATOM 893 O O . TYR A 1 113 ? -10.859 35.812 27.594 1 93.94 113 TYR A O 1
ATOM 901 N N . SER A 1 114 ? -10.766 37.719 28.672 1 89.38 114 SER A N 1
ATOM 902 C CA . SER A 1 114 ? -11.906 37.344 29.531 1 89.38 114 SER A CA 1
ATOM 903 C C . SER A 1 114 ? -13.227 37.75 28.875 1 89.38 114 SER A C 1
ATOM 905 O O . SER A 1 114 ? -13.375 38.875 28.391 1 89.38 114 SER A O 1
ATOM 907 N N . LEU A 1 115 ? -14.164 36.938 28.953 1 87.88 115 LEU A N 1
ATOM 908 C CA . LEU A 1 115 ? -15.461 37.219 28.344 1 87.88 115 LEU A CA 1
ATOM 909 C C . LEU A 1 115 ? -16.156 38.375 29.047 1 87.88 115 LEU A C 1
ATOM 911 O O . LEU A 1 115 ? -17.078 38.969 28.5 1 87.88 115 LEU A O 1
ATOM 915 N N . ASP A 1 116 ? -15.742 38.625 30.234 1 84.62 116 ASP A N 1
ATOM 916 C CA . ASP A 1 116 ? -16.281 39.781 30.984 1 84.62 116 ASP A CA 1
ATOM 917 C C . ASP A 1 116 ? -15.859 41.094 30.344 1 84.62 116 ASP A C 1
ATOM 919 O O . ASP A 1 116 ? -16.484 42.125 30.578 1 84.62 116 ASP A O 1
ATOM 923 N N . GLN A 1 117 ? -14.891 40.969 29.516 1 84.44 117 GLN A N 1
ATOM 924 C CA . GLN A 1 117 ? -14.344 42.156 28.891 1 84.44 117 GLN A CA 1
ATOM 925 C C . GLN A 1 117 ? -15.055 42.5 27.578 1 84.44 117 GLN A C 1
ATOM 927 O O . GLN A 1 117 ? -14.766 43.5 26.938 1 84.44 117 GLN A O 1
ATOM 932 N N . LEU A 1 118 ? -15.953 41.688 27.266 1 86.69 118 LEU A N 1
ATOM 933 C CA . LEU A 1 118 ? -16.672 41.938 26.016 1 86.69 118 LEU A CA 1
ATOM 934 C C . LEU A 1 118 ? -17.438 43.25 26.078 1 86.69 118 LEU A C 1
ATOM 936 O O . LEU A 1 118 ? -18.031 43.562 27.109 1 86.69 118 LEU A O 1
ATOM 940 N N . PRO A 1 119 ? -17.391 43.812 25.031 1 85.31 119 PRO A N 1
ATOM 941 C CA . PRO A 1 119 ? -18.219 45.031 24.969 1 85.31 119 PRO A CA 1
ATOM 942 C C . PRO A 1 119 ? -19.703 44.75 25.188 1 85.31 119 PRO A C 1
ATOM 944 O O . PRO A 1 119 ? -20.172 43.656 24.859 1 85.31 119 PRO A O 1
ATOM 947 N N . GLN A 1 120 ? -20.359 45.688 25.625 1 82.94 120 GLN A N 1
ATOM 948 C CA . GLN A 1 120 ? -21.766 45.594 26.016 1 82.94 120 GLN A CA 1
ATOM 949 C C . GLN A 1 120 ? -22.625 45.156 24.844 1 82.94 120 GLN A C 1
ATOM 951 O O . GLN A 1 120 ? -23.594 44.375 25.016 1 82.94 120 GLN A O 1
ATOM 956 N N . GLU A 1 121 ? -22.25 45.594 23.719 1 81.62 121 GLU A N 1
ATOM 957 C CA . GLU A 1 121 ? -23.062 45.312 22.531 1 81.62 121 GLU A CA 1
ATOM 958 C C . GLU A 1 121 ? -23.078 43.812 22.219 1 81.62 121 GLU A C 1
ATOM 960 O O . GLU A 1 121 ? -23.953 43.344 21.516 1 81.62 121 GLU A O 1
ATOM 965 N N . PHE A 1 122 ? -22.094 43.188 22.875 1 81.5 122 PHE A N 1
ATOM 966 C CA . PHE A 1 122 ? -21.984 41.75 22.547 1 81.5 122 PHE A CA 1
ATOM 967 C C . PHE A 1 122 ? -22.469 40.906 23.703 1 81.5 122 PHE A C 1
ATOM 969 O O . PHE A 1 122 ? -22.609 39.688 23.578 1 81.5 122 PHE A O 1
ATOM 976 N N . LYS A 1 123 ? -22.688 41.469 24.781 1 77.25 123 LYS A N 1
ATOM 977 C CA . LYS A 1 123 ? -22.953 40.719 26.016 1 77.25 123 LYS A CA 1
ATOM 978 C C . LYS A 1 123 ? -24.297 40 25.938 1 77.25 123 LYS A C 1
ATOM 980 O O . LYS A 1 123 ? -24.516 39 26.641 1 77.25 123 LYS A O 1
ATOM 985 N N . LYS A 1 124 ? -25.016 40.469 25.031 1 76.75 124 LYS A N 1
ATOM 986 C CA . LYS A 1 124 ? -26.312 39.812 24.922 1 76.75 124 LYS A CA 1
ATOM 987 C C . LYS A 1 124 ? -26.297 38.688 23.859 1 76.75 124 LYS A C 1
ATOM 989 O O . LYS A 1 124 ? -27.234 37.906 23.781 1 76.75 124 LYS A O 1
ATOM 994 N N . SER A 1 125 ? -25.25 38.719 23.219 1 80.44 125 SER A N 1
ATOM 995 C CA . SER A 1 125 ? -25.172 37.719 22.141 1 80.44 125 SER A CA 1
ATOM 996 C C . SER A 1 125 ? -24.688 36.375 22.641 1 80.44 125 SER A C 1
ATOM 998 O O . SER A 1 125 ? -23.719 36.312 23.406 1 80.44 125 SER A O 1
ATOM 1000 N N . LYS A 1 126 ? -25.344 35.438 22.312 1 81.5 126 LYS A N 1
ATOM 1001 C CA . LYS A 1 126 ? -24.938 34.094 22.688 1 81.5 126 LYS A CA 1
ATOM 1002 C C . LYS A 1 126 ? -23.734 33.625 21.859 1 81.5 126 LYS A C 1
ATOM 1004 O O . LYS A 1 126 ? -22.906 32.844 22.328 1 81.5 126 LYS A O 1
ATOM 1009 N N . PHE A 1 127 ? -23.797 34.062 20.594 1 83.62 127 PHE A N 1
ATOM 1010 C CA . PHE A 1 127 ? -22.719 33.719 19.672 1 83.62 127 PHE A CA 1
ATOM 1011 C C . PHE A 1 127 ? -22.062 34.969 19.078 1 83.62 127 PHE A C 1
ATOM 1013 O O . PHE A 1 127 ? -22.75 35.875 18.656 1 83.62 127 PHE A O 1
ATOM 1020 N N . MET A 1 128 ? -20.75 34.969 19.219 1 86.31 128 MET A N 1
ATOM 1021 C CA . MET A 1 128 ? -20.047 36.094 18.609 1 86.31 128 MET A CA 1
ATOM 1022 C C . MET A 1 128 ? -18.703 35.656 18.047 1 86.31 128 MET A C 1
ATOM 1024 O O . MET A 1 128 ? -18.141 34.656 18.5 1 86.31 128 MET A O 1
ATOM 1028 N N . GLY A 1 129 ? -18.234 36.469 17.078 1 90.19 129 GLY A N 1
ATOM 1029 C CA . GLY A 1 129 ? -16.922 36.219 16.5 1 90.19 129 GLY A CA 1
ATOM 1030 C C . GLY A 1 129 ? -15.867 37.188 17.016 1 90.19 129 GLY A C 1
ATOM 1031 O O . GLY A 1 129 ? -16.188 38.281 17.5 1 90.19 129 GLY A O 1
ATOM 1032 N N . MET A 1 130 ? -14.695 36.781 17.047 1 92.69 130 MET A N 1
ATOM 1033 C CA . MET A 1 130 ? -13.547 37.625 17.391 1 92.69 130 MET A CA 1
ATOM 1034 C C . MET A 1 130 ? -12.438 37.469 16.359 1 92.69 130 MET A C 1
ATOM 1036 O O . MET A 1 130 ? -12.039 36.344 16.016 1 92.69 130 MET A O 1
ATOM 1040 N N . ASN A 1 131 ? -12.07 38.562 15.82 1 95.62 131 ASN A N 1
ATOM 1041 C CA . ASN A 1 131 ? -10.969 38.594 14.867 1 95.62 131 ASN A CA 1
ATOM 1042 C C . ASN A 1 131 ? -9.695 39.125 15.516 1 95.62 131 ASN A C 1
ATOM 1044 O O . ASN A 1 131 ? -9.594 40.344 15.805 1 95.62 131 ASN A O 1
ATOM 1048 N N . ILE A 1 132 ? -8.727 38.281 15.648 1 96.44 132 ILE A N 1
ATOM 1049 C CA . ILE A 1 132 ? -7.527 38.688 16.375 1 96.44 132 ILE A CA 1
ATOM 1050 C C . ILE A 1 132 ? -6.434 39.094 15.383 1 96.44 132 ILE A C 1
ATOM 1052 O O . ILE A 1 132 ? -5.34 39.5 15.781 1 96.44 132 ILE A O 1
ATOM 1056 N N . GLY A 1 133 ? -6.691 39 14.094 1 95.88 133 GLY A N 1
ATOM 1057 C CA . GLY A 1 133 ? -5.715 39.344 13.078 1 95.88 133 GLY A CA 1
ATOM 1058 C C . GLY A 1 133 ? -4.551 38.375 13 1 95.88 133 GLY A C 1
ATOM 1059 O O . GLY A 1 133 ? -4.441 37.469 13.82 1 95.88 133 GLY A O 1
ATOM 1060 N N . ASP A 1 134 ? -3.746 38.656 12.039 1 97.69 134 ASP A N 1
ATOM 1061 C CA . ASP A 1 134 ? -2.576 37.781 11.828 1 97.69 134 ASP A CA 1
ATOM 1062 C C . ASP A 1 134 ? -1.457 38.156 12.805 1 97.69 134 ASP A C 1
ATOM 1064 O O . ASP A 1 134 ? -1.418 39.25 13.336 1 97.69 134 ASP A O 1
ATOM 1068 N N . MET A 1 135 ? -0.685 37.219 13.102 1 98.44 135 MET A N 1
ATOM 1069 C CA . MET A 1 135 ? 0.517 37.406 13.922 1 98.44 135 MET A CA 1
ATOM 1070 C C . MET A 1 135 ? 1.756 36.938 13.156 1 98.44 135 MET A C 1
ATOM 1072 O O . MET A 1 135 ? 1.646 36.25 12.148 1 98.44 135 MET A O 1
ATOM 1076 N N . ARG A 1 136 ? 2.893 37.438 13.641 1 98.31 136 ARG A N 1
ATOM 1077 C CA . ARG A 1 136 ? 4.145 37.031 13.008 1 98.31 136 ARG A CA 1
ATOM 1078 C C . ARG A 1 136 ? 5.215 36.75 14.055 1 98.31 136 ARG A C 1
ATOM 1080 O O . ARG A 1 136 ? 5.32 37.438 15.062 1 98.31 136 ARG A O 1
ATOM 1087 N N . LEU A 1 137 ? 5.953 35.719 13.82 1 98.56 137 LEU A N 1
ATOM 1088 C CA . LEU A 1 137 ? 7.102 35.344 14.641 1 98.56 137 LEU A CA 1
ATOM 1089 C C . LEU A 1 137 ? 8.367 35.281 13.789 1 98.56 137 LEU A C 1
ATOM 1091 O O . LEU A 1 137 ? 8.477 34.469 12.875 1 98.56 137 LEU A O 1
ATOM 1095 N N . ASP A 1 138 ? 9.234 36.219 14.047 1 98.06 138 ASP A N 1
ATOM 1096 C CA . ASP A 1 138 ? 10.594 36.094 13.516 1 98.06 138 ASP A CA 1
ATOM 1097 C C . ASP A 1 138 ? 11.492 35.344 14.484 1 98.06 138 ASP A C 1
ATOM 1099 O O . ASP A 1 138 ? 11.812 35.844 15.57 1 98.06 138 ASP A O 1
ATOM 1103 N N . MET A 1 139 ? 11.875 34.156 14.055 1 96.62 139 MET A N 1
ATOM 1104 C CA . MET A 1 139 ? 12.523 33.312 15.055 1 96.62 139 MET A CA 1
ATOM 1105 C C . MET A 1 139 ? 13.992 33.094 14.711 1 96.62 139 MET A C 1
ATOM 1107 O O . MET A 1 139 ? 14.352 33 13.531 1 96.62 139 MET A O 1
ATOM 1111 N N . THR A 1 140 ? 14.773 32.969 15.68 1 96.56 140 THR A N 1
ATOM 1112 C CA . THR A 1 140 ? 16.188 32.625 15.562 1 96.56 140 THR A CA 1
ATOM 1113 C C . THR A 1 140 ? 16.359 31.141 15.344 1 96.56 140 THR A C 1
ATOM 1115 O O . THR A 1 140 ? 15.383 30.375 15.383 1 96.56 140 THR A O 1
ATOM 1118 N N . GLN A 1 141 ? 17.609 30.734 15.188 1 95.75 141 GLN A N 1
ATOM 1119 C CA . GLN A 1 141 ? 17.953 29.328 14.953 1 95.75 141 GLN A CA 1
ATOM 1120 C C . GLN A 1 141 ? 17.75 28.5 16.219 1 95.75 141 GLN A C 1
ATOM 1122 O O . GLN A 1 141 ? 17.703 27.266 16.141 1 95.75 141 GLN A O 1
ATOM 1127 N N . ASP A 1 142 ? 17.641 29.188 17.328 1 95.69 142 ASP A N 1
ATOM 1128 C CA . ASP A 1 142 ? 17.594 28.484 18.609 1 95.69 142 ASP A CA 1
ATOM 1129 C C . ASP A 1 142 ? 16.203 27.875 18.828 1 95.69 142 ASP A C 1
ATOM 1131 O O . ASP A 1 142 ? 16.047 26.969 19.656 1 95.69 142 ASP A O 1
ATOM 1135 N N . VAL A 1 143 ? 15.195 28.359 18.172 1 97.81 143 VAL A N 1
ATOM 1136 C CA . VAL A 1 143 ? 13.852 27.828 18.328 1 97.81 143 VAL A CA 1
ATOM 1137 C C . VAL A 1 143 ? 13.727 26.484 17.609 1 97.81 143 VAL A C 1
ATOM 1139 O O . VAL A 1 143 ? 13.984 26.406 16.406 1 97.81 143 VAL A O 1
ATOM 1142 N N . GLU A 1 144 ? 13.25 25.484 18.344 1 98.19 144 GLU A N 1
ATOM 1143 C CA . GLU A 1 144 ? 13.234 24.125 17.781 1 98.19 144 GLU A CA 1
ATOM 1144 C C . GLU A 1 144 ? 11.812 23.594 17.688 1 98.19 144 GLU A C 1
ATOM 1146 O O . GLU A 1 144 ? 11.578 22.578 17 1 98.19 144 GLU A O 1
ATOM 1151 N N . CYS A 1 145 ? 10.906 24.234 18.375 1 98.69 145 CYS A N 1
ATOM 1152 C CA . CYS A 1 145 ? 9.539 23.719 18.375 1 98.69 145 CYS A CA 1
ATOM 1153 C C . CYS A 1 145 ? 8.539 24.859 18.484 1 98.69 145 CYS A C 1
ATOM 1155 O O . CYS A 1 145 ? 8.742 25.812 19.25 1 98.69 145 CYS A O 1
ATOM 1157 N N . ILE A 1 146 ? 7.5 24.797 17.734 1 98.75 146 ILE A N 1
ATOM 1158 C CA . ILE A 1 146 ? 6.383 25.734 17.828 1 98.75 146 ILE A CA 1
ATOM 1159 C C . ILE A 1 146 ? 5.09 24.969 18.094 1 98.75 146 ILE A C 1
ATOM 1161 O O . ILE A 1 146 ? 4.711 24.078 17.344 1 98.75 146 ILE A O 1
ATOM 1165 N N . ILE A 1 147 ? 4.457 25.25 19.141 1 98.62 147 ILE A N 1
ATOM 1166 C CA . ILE A 1 147 ? 3.146 24.734 19.5 1 98.62 147 ILE A CA 1
ATOM 1167 C C . ILE A 1 147 ? 2.098 25.828 19.359 1 98.62 147 ILE A C 1
ATOM 1169 O O . ILE A 1 147 ? 2.221 26.906 19.969 1 98.62 147 ILE A O 1
ATOM 1173 N N . ASN A 1 148 ? 1.101 25.688 18.531 1 98.62 148 ASN A N 1
ATOM 1174 C CA . ASN A 1 148 ? 0.046 26.672 18.328 1 98.62 148 ASN A CA 1
ATOM 1175 C C . ASN A 1 148 ? -1.334 26.078 18.609 1 98.62 148 ASN A C 1
ATOM 1177 O O . ASN A 1 148 ? -1.86 25.312 17.797 1 98.62 148 ASN A O 1
ATOM 1181 N N . ASP A 1 149 ? -1.905 26.516 19.688 1 97.06 149 ASP A N 1
ATOM 1182 C CA . ASP A 1 149 ? -3.219 26.016 20.094 1 97.06 149 ASP A CA 1
ATOM 1183 C C . ASP A 1 149 ? -4.242 27.156 20.141 1 97.06 149 ASP A C 1
ATOM 1185 O O . ASP A 1 149 ? -5.234 27.078 20.875 1 97.06 149 ASP A O 1
ATOM 1189 N N . ILE A 1 150 ? -3.895 28.266 19.5 1 97.75 150 ILE A N 1
ATOM 1190 C CA . ILE A 1 150 ? -4.938 29.25 19.266 1 97.75 150 ILE A CA 1
ATOM 1191 C C . ILE A 1 150 ? -5.891 28.75 18.172 1 97.75 150 ILE A C 1
ATOM 1193 O O . ILE A 1 150 ? -5.473 28.484 17.047 1 97.75 150 ILE A O 1
ATOM 1197 N N . ASN A 1 151 ? -7.129 28.672 18.562 1 96.06 151 ASN A N 1
ATOM 1198 C CA . ASN A 1 151 ? -8.109 28.125 17.641 1 96.06 151 ASN A CA 1
ATOM 1199 C C . ASN A 1 151 ? -8.18 28.922 16.344 1 96.06 151 ASN A C 1
ATOM 1201 O O . ASN A 1 151 ? -8.148 30.156 16.375 1 96.06 151 ASN A O 1
ATOM 1205 N N . SER A 1 152 ? -8.281 28.25 15.234 1 96.25 152 SER A N 1
ATOM 1206 C CA . SER A 1 152 ? -8.516 28.812 13.914 1 96.25 152 SER A CA 1
ATOM 1207 C C . SER A 1 152 ? -7.336 29.656 13.453 1 96.25 152 SER A C 1
ATOM 1209 O O . SER A 1 152 ? -7.492 30.547 12.602 1 96.25 152 SER A O 1
ATOM 1211 N N . GLN A 1 153 ? -6.199 29.484 14.109 1 97.88 153 GLN A N 1
ATOM 1212 C CA . GLN A 1 153 ? -5.004 30.172 13.641 1 97.88 153 GLN A CA 1
ATOM 1213 C C . GLN A 1 153 ? -4.062 29.219 12.922 1 97.88 153 GLN A C 1
ATOM 1215 O O . GLN A 1 153 ? -3.289 28.5 13.562 1 97.88 153 GLN A O 1
ATOM 1220 N N . ASN A 1 154 ? -4.008 29.312 11.648 1 98.31 154 ASN A N 1
ATOM 1221 C CA . ASN A 1 154 ? -3.102 28.484 10.859 1 98.31 154 ASN A CA 1
ATOM 1222 C C . ASN A 1 154 ? -1.655 28.953 10.992 1 98.31 154 ASN A C 1
ATOM 1224 O O . ASN A 1 154 ? -1.399 30.094 11.367 1 98.31 154 ASN A O 1
ATOM 1228 N N . ILE A 1 155 ? -0.775 28.125 10.703 1 98.69 155 ILE A N 1
ATOM 1229 C CA . ILE A 1 155 ? 0.636 28.484 10.766 1 98.69 155 ILE A CA 1
ATOM 1230 C C . ILE A 1 155 ? 1.248 28.422 9.367 1 98.69 155 ILE A C 1
ATOM 1232 O O . ILE A 1 155 ? 1.017 27.469 8.625 1 98.69 155 ILE A O 1
ATOM 1236 N N . GLY A 1 156 ? 1.933 29.406 9 1 98.75 156 GLY A N 1
ATOM 1237 C CA . GLY A 1 156 ? 2.678 29.453 7.754 1 98.75 156 GLY A CA 1
ATOM 1238 C C . GLY A 1 156 ? 4.164 29.688 7.957 1 98.75 156 GLY A C 1
ATOM 1239 O O . GLY A 1 156 ? 4.562 30.656 8.609 1 98.75 156 GLY A O 1
ATOM 1240 N N . PHE A 1 157 ? 4.953 28.844 7.434 1 98.81 157 PHE A N 1
ATOM 1241 C CA . PHE A 1 157 ? 6.402 29 7.449 1 98.81 157 PHE A CA 1
ATOM 1242 C C . PHE A 1 157 ? 6.906 29.531 6.113 1 98.81 157 PHE A C 1
ATOM 1244 O O . PHE A 1 157 ? 6.57 28.984 5.059 1 98.81 157 PHE A O 1
ATOM 1251 N N . LYS A 1 158 ? 7.668 30.594 6.25 1 98.19 158 LYS A N 1
ATOM 1252 C CA . LYS A 1 158 ? 8.156 31.203 5.016 1 98.19 158 LYS A CA 1
ATOM 1253 C C . LYS A 1 158 ? 9.648 31.516 5.117 1 98.19 158 LYS A C 1
ATOM 1255 O O . LYS A 1 158 ? 10.102 32.125 6.098 1 98.19 158 LYS A O 1
ATOM 1260 N N . HIS A 1 159 ? 10.445 31.047 4.176 1 98.06 159 HIS A N 1
ATOM 1261 C CA . HIS A 1 159 ? 11.844 31.406 3.939 1 98.06 159 HIS A CA 1
ATOM 1262 C C . HIS A 1 159 ? 12.727 30.953 5.098 1 98.06 159 HIS A C 1
ATOM 1264 O O . HIS A 1 159 ? 13.727 31.609 5.41 1 98.06 159 HIS A O 1
ATOM 1270 N N . LEU A 1 160 ? 12.297 29.891 5.715 1 98.06 160 LEU A N 1
ATOM 1271 C CA . LEU A 1 160 ? 13.109 29.391 6.82 1 98.06 160 LEU A CA 1
ATOM 1272 C C . LEU A 1 160 ? 14.172 28.422 6.316 1 98.06 160 LEU A C 1
ATOM 1274 O O . LEU A 1 160 ? 13.906 27.609 5.426 1 98.06 160 LEU A O 1
ATOM 1278 N N . GLU A 1 161 ? 15.32 28.562 6.793 1 97.5 161 GLU A N 1
ATOM 1279 C CA . GLU A 1 161 ? 16.391 27.594 6.66 1 97.5 161 GLU A CA 1
ATOM 1280 C C . GLU A 1 161 ? 16.875 27.109 8.023 1 97.5 161 GLU A C 1
ATOM 1282 O O . GLU A 1 161 ? 17.469 27.875 8.789 1 97.5 161 GLU A O 1
ATOM 1287 N N . LYS A 1 162 ? 16.625 25.891 8.344 1 96.25 162 LYS A N 1
ATOM 1288 C CA . LYS A 1 162 ? 16.922 25.391 9.68 1 96.25 162 LYS A CA 1
ATOM 1289 C C . LYS A 1 162 ? 17.344 23.922 9.625 1 96.25 162 LYS A C 1
ATOM 1291 O O . LYS A 1 162 ? 16.953 23.188 8.711 1 96.25 162 LYS A O 1
ATOM 1296 N N . ASP A 1 163 ? 18.078 23.562 10.594 1 96.69 163 ASP A N 1
ATOM 1297 C CA . ASP A 1 163 ? 18.453 22.156 10.727 1 96.69 163 ASP A CA 1
ATOM 1298 C C . ASP A 1 163 ? 17.234 21.297 11.086 1 96.69 163 ASP A C 1
ATOM 1300 O O . ASP A 1 163 ? 16.891 20.375 10.367 1 96.69 163 ASP A O 1
ATOM 1304 N N . SER A 1 164 ? 16.594 21.625 12.234 1 97.75 164 SER A N 1
ATOM 1305 C CA . SER A 1 164 ? 15.438 20.844 12.656 1 97.75 164 SER A CA 1
ATOM 1306 C C . SER A 1 164 ? 14.344 21.75 13.211 1 97.75 164 SER A C 1
ATOM 1308 O O . SER A 1 164 ? 14.633 22.797 13.805 1 97.75 164 SER A O 1
ATOM 1310 N N . LEU A 1 165 ? 13.117 21.391 13.039 1 98.69 165 LEU A N 1
ATOM 1311 C CA . LEU A 1 165 ? 11.961 22.094 13.594 1 98.69 165 LEU A CA 1
ATOM 1312 C C . LEU A 1 165 ? 10.812 21.109 13.852 1 98.69 165 LEU A C 1
ATOM 1314 O O . LEU A 1 165 ? 10.555 20.234 13.039 1 98.69 165 LEU A O 1
ATOM 1318 N N . SER A 1 166 ? 10.141 21.219 14.945 1 98.75 166 SER A N 1
ATOM 1319 C CA . SER A 1 166 ? 8.945 20.453 15.273 1 98.75 166 SER A CA 1
ATOM 1320 C C . SER A 1 166 ? 7.723 21.359 15.383 1 98.75 166 SER A C 1
ATOM 1322 O O . SER A 1 166 ? 7.809 22.469 15.922 1 98.75 166 SER A O 1
ATOM 1324 N N . ILE A 1 167 ? 6.598 20.891 14.891 1 98.75 167 ILE A N 1
ATOM 1325 C CA . ILE A 1 167 ? 5.371 21.688 14.891 1 98.75 167 ILE A CA 1
ATOM 1326 C C . ILE A 1 167 ? 4.242 20.891 15.539 1 98.75 167 ILE A C 1
ATOM 1328 O O . ILE A 1 167 ? 4.059 19.703 15.242 1 98.75 167 ILE A O 1
ATOM 1332 N N . ASP A 1 168 ? 3.504 21.438 16.359 1 98.44 168 ASP A N 1
ATOM 1333 C CA . ASP A 1 168 ? 2.34 20.875 17.031 1 98.44 168 ASP A CA 1
ATOM 1334 C C . ASP A 1 168 ? 1.175 21.859 17.031 1 98.44 168 ASP A C 1
ATOM 1336 O O . ASP A 1 168 ? 1.214 22.891 17.719 1 98.44 168 ASP A O 1
ATOM 1340 N N . THR A 1 169 ? 0.178 21.594 16.219 1 98.31 169 THR A N 1
ATOM 1341 C CA . THR A 1 169 ? -0.898 22.578 16.125 1 98.31 169 THR A CA 1
ATOM 1342 C C . THR A 1 169 ? -2.244 21.891 15.945 1 98.31 169 THR A C 1
ATOM 1344 O O . THR A 1 169 ? -2.312 20.797 15.367 1 98.31 169 THR A O 1
ATOM 1347 N N . SER A 1 170 ? -3.23 22.5 16.391 1 96 170 SER A N 1
ATOM 1348 C CA . SER A 1 170 ? -4.586 22.016 16.141 1 96 170 SER A CA 1
ATOM 1349 C C . SER A 1 170 ? -5.145 22.562 14.836 1 96 170 SER A C 1
ATOM 1351 O O . SER A 1 170 ? -6.324 22.375 14.531 1 96 170 SER A O 1
ATOM 1353 N N . ASN A 1 171 ? -4.316 23.25 14.07 1 97 171 ASN A N 1
ATOM 1354 C CA . ASN A 1 171 ? -4.746 23.938 12.867 1 97 171 ASN A CA 1
ATOM 1355 C C . ASN A 1 171 ? -3.98 23.453 11.633 1 97 171 ASN A C 1
ATOM 1357 O O . ASN A 1 171 ? -3.391 22.375 11.656 1 97 171 ASN A O 1
ATOM 1361 N N . SER A 1 172 ? -4.059 24.234 10.516 1 97.69 172 SER A N 1
ATOM 1362 C CA . SER A 1 172 ? -3.369 23.859 9.289 1 97.69 172 SER A CA 1
ATOM 1363 C C . SER A 1 172 ? -1.952 24.422 9.258 1 97.69 172 SER A C 1
ATOM 1365 O O . SER A 1 172 ? -1.643 25.375 9.977 1 97.69 172 SER A O 1
ATOM 1367 N N . ILE A 1 173 ? -1.164 23.812 8.484 1 98.62 173 ILE A N 1
ATOM 1368 C CA . ILE A 1 173 ? 0.229 24.203 8.305 1 98.62 173 ILE A CA 1
ATOM 1369 C C . ILE A 1 173 ? 0.519 24.453 6.828 1 98.62 173 ILE A C 1
ATOM 1371 O O . ILE A 1 173 ? 0.082 23.672 5.973 1 98.62 173 ILE A O 1
ATOM 1375 N N . VAL A 1 174 ? 1.178 25.484 6.523 1 98.75 174 VAL A N 1
ATOM 1376 C CA . VAL A 1 174 ? 1.685 25.719 5.176 1 98.75 174 VAL A CA 1
ATOM 1377 C C . VAL A 1 174 ? 3.191 25.953 5.223 1 98.75 174 VAL A C 1
ATOM 1379 O O . VAL A 1 174 ? 3.676 26.766 6.02 1 98.75 174 VAL A O 1
ATOM 1382 N N . VAL A 1 175 ? 3.938 25.266 4.398 1 98.81 175 VAL A N 1
ATOM 1383 C CA . VAL A 1 175 ? 5.383 25.422 4.277 1 98.81 175 VAL A CA 1
ATOM 1384 C C . VAL A 1 175 ? 5.73 25.953 2.889 1 98.81 175 VAL A C 1
ATOM 1386 O O . VAL A 1 175 ? 5.465 25.297 1.879 1 98.81 175 VAL A O 1
ATOM 1389 N N . ASP A 1 176 ? 6.301 27.141 2.871 1 98.69 176 ASP A N 1
ATOM 1390 C CA . ASP A 1 176 ? 6.574 27.812 1.605 1 98.69 176 ASP A CA 1
ATOM 1391 C C . ASP A 1 176 ? 8.008 28.344 1.568 1 98.69 176 ASP A C 1
ATOM 1393 O O . ASP A 1 176 ? 8.375 29.203 2.377 1 98.69 176 ASP A O 1
ATOM 1397 N N . SER A 1 177 ? 8.852 27.844 0.615 1 98.56 177 SER A N 1
ATOM 1398 C CA . SER A 1 177 ? 10.211 28.312 0.394 1 98.56 177 SER A CA 1
ATOM 1399 C C . SER A 1 177 ? 11.086 28.094 1.627 1 98.56 177 SER A C 1
ATOM 1401 O O . SER A 1 177 ? 11.797 29 2.062 1 98.56 177 SER A O 1
ATOM 1403 N N . CYS A 1 178 ? 10.969 26.953 2.211 1 98.69 178 CYS A N 1
ATOM 1404 C CA . CYS A 1 178 ? 11.734 26.609 3.406 1 98.69 178 CYS A CA 1
ATOM 1405 C C . CYS A 1 178 ? 12.703 25.469 3.127 1 98.69 178 CYS A C 1
ATOM 1407 O O . CYS A 1 178 ? 12.445 24.625 2.266 1 98.69 178 CYS A O 1
ATOM 1409 N N . ASP A 1 179 ? 13.789 25.469 3.801 1 98.69 179 ASP A N 1
ATOM 1410 C CA . ASP A 1 179 ? 14.766 24.391 3.734 1 98.69 179 ASP A CA 1
ATOM 1411 C C . ASP A 1 179 ? 15.031 23.797 5.117 1 98.69 179 ASP A C 1
ATOM 1413 O O . ASP A 1 179 ? 15.562 24.484 5.996 1 98.69 179 ASP A O 1
ATOM 1417 N N . PHE A 1 180 ? 14.664 22.594 5.309 1 98.56 180 PHE A N 1
ATOM 1418 C CA . PHE A 1 180 ? 14.852 21.891 6.578 1 98.56 180 PHE A CA 1
ATOM 1419 C C . PHE A 1 180 ? 15.703 20.641 6.395 1 98.56 180 PHE A C 1
ATOM 1421 O O . PHE A 1 180 ? 15.484 19.875 5.449 1 98.56 180 PHE A O 1
ATOM 1428 N N . ALA A 1 181 ? 16.656 20.469 7.254 1 98.62 181 ALA A N 1
ATOM 1429 C CA . ALA A 1 181 ? 17.25 19.141 7.316 1 98.62 181 ALA A CA 1
ATOM 1430 C C . ALA A 1 181 ? 16.25 18.109 7.844 1 98.62 181 ALA A C 1
ATOM 1432 O O . ALA A 1 181 ? 16.109 17.016 7.281 1 98.62 181 ALA A O 1
ATOM 1433 N N . ALA A 1 182 ? 15.594 18.484 8.938 1 98.75 182 ALA A N 1
ATOM 1434 C CA . ALA A 1 182 ? 14.539 17.641 9.5 1 98.75 182 ALA A CA 1
ATOM 1435 C C . ALA A 1 182 ? 13.328 18.469 9.906 1 98.75 182 ALA A C 1
ATOM 1437 O O . ALA A 1 182 ? 13.469 19.516 10.562 1 98.75 182 ALA A O 1
ATOM 1438 N N . LEU A 1 183 ? 12.156 18.109 9.516 1 98.88 183 LEU A N 1
ATOM 1439 C CA . LEU A 1 183 ? 10.898 18.719 9.922 1 98.88 183 LEU A CA 1
ATOM 1440 C C . LEU A 1 183 ? 9.961 17.656 10.516 1 98.88 183 LEU A C 1
ATOM 1442 O O . LEU A 1 183 ? 9.719 16.625 9.898 1 98.88 183 LEU A O 1
ATOM 1446 N N . GLN A 1 184 ? 9.477 17.875 11.648 1 98.75 184 GLN A N 1
ATOM 1447 C CA . GLN A 1 184 ? 8.57 16.953 12.32 1 98.75 184 GLN A CA 1
ATOM 1448 C C . GLN A 1 184 ? 7.211 17.594 12.57 1 98.75 184 GLN A C 1
ATOM 1450 O O . GLN A 1 184 ? 7.125 18.625 13.234 1 98.75 184 GLN A O 1
ATOM 1455 N N . VAL A 1 185 ? 6.191 17.031 12.055 1 98.56 185 VAL A N 1
ATOM 1456 C CA . VAL A 1 185 ? 4.832 17.422 12.406 1 98.56 185 VAL A CA 1
ATOM 1457 C C . VAL A 1 185 ? 4.293 16.5 13.5 1 98.56 185 VAL A C 1
ATOM 1459 O O . VAL A 1 185 ? 3.871 15.383 13.227 1 98.56 185 VAL A O 1
ATOM 1462 N N . ILE A 1 186 ? 4.324 17.016 14.609 1 96.69 186 ILE A N 1
ATOM 1463 C CA . ILE A 1 186 ? 3.871 16.234 15.758 1 96.69 186 ILE A CA 1
ATOM 1464 C C . ILE A 1 186 ? 2.355 16.078 15.703 1 96.69 186 ILE A C 1
ATOM 1466 O O . ILE A 1 186 ? 1.841 14.969 15.875 1 96.69 186 ILE A O 1
ATOM 1470 N N . ARG A 1 187 ? 1.641 17.109 15.445 1 96.38 187 ARG A N 1
ATOM 1471 C CA . ARG A 1 187 ? 0.188 17.141 15.305 1 96.38 187 ARG A CA 1
ATOM 1472 C C . ARG A 1 187 ? -0.248 18.234 14.336 1 96.38 187 ARG A C 1
ATOM 1474 O O . ARG A 1 187 ? 0.355 19.297 14.289 1 96.38 187 ARG A O 1
ATOM 1481 N N . SER A 1 188 ? -1.249 17.984 13.617 1 97.75 188 SER A N 1
ATOM 1482 C CA . SER A 1 188 ? -1.95 18.984 12.82 1 97.75 188 SER A CA 1
ATOM 1483 C C . SER A 1 188 ? -3.453 18.734 12.812 1 97.75 188 SER A C 1
ATOM 1485 O O . SER A 1 188 ? -3.906 17.656 12.406 1 97.75 188 SER A O 1
ATOM 1487 N N . GLY A 1 189 ? -4.164 19.703 13.258 1 95.31 189 GLY A N 1
ATOM 1488 C CA . GLY A 1 189 ? -5.613 19.562 13.242 1 95.31 189 GLY A CA 1
ATOM 1489 C C . GLY A 1 189 ? -6.215 19.797 11.867 1 95.31 189 GLY A C 1
ATOM 1490 O O . GLY A 1 189 ? -7.363 19.438 11.617 1 95.31 189 GLY A O 1
ATOM 1491 N N . GLY A 1 190 ? -5.457 20.438 11.008 1 94.81 190 GLY A N 1
ATOM 1492 C CA . GLY A 1 190 ? -5.863 20.688 9.633 1 94.81 190 GLY A CA 1
ATOM 1493 C C . GLY A 1 190 ? -4.898 20.094 8.617 1 94.81 190 GLY A C 1
ATOM 1494 O O . GLY A 1 190 ? -4.117 19.203 8.938 1 94.81 190 GLY A O 1
ATOM 1495 N N . ASN A 1 191 ? -4.996 20.594 7.367 1 96.06 191 ASN A N 1
ATOM 1496 C CA . ASN A 1 191 ? -4.141 20.109 6.293 1 96.06 191 ASN A CA 1
ATOM 1497 C C . ASN A 1 191 ? -2.721 20.656 6.418 1 96.06 191 ASN A C 1
ATOM 1499 O O . ASN A 1 191 ? -2.518 21.75 6.93 1 96.06 191 ASN A O 1
ATOM 1503 N N . VAL A 1 192 ? -1.861 19.875 6.047 1 98.25 192 VAL A N 1
ATOM 1504 C CA . VAL A 1 192 ? -0.479 20.328 5.918 1 98.25 192 VAL A CA 1
ATOM 1505 C C . VAL A 1 192 ? -0.109 20.438 4.441 1 98.25 192 VAL A C 1
ATOM 1507 O O . VAL A 1 192 ? -0.191 19.469 3.695 1 98.25 192 VAL A O 1
ATOM 1510 N N . ASP A 1 193 ? 0.276 21.609 4.039 1 98.56 193 ASP A N 1
ATOM 1511 C CA . ASP A 1 193 ? 0.604 21.859 2.639 1 98.56 193 ASP A CA 1
ATOM 1512 C C . ASP A 1 193 ? 2.08 22.203 2.475 1 98.56 193 ASP A C 1
ATOM 1514 O O . ASP A 1 193 ? 2.523 23.266 2.904 1 98.56 193 ASP A O 1
ATOM 1518 N N . PHE A 1 194 ? 2.775 21.328 1.846 1 98.75 194 PHE A N 1
ATOM 1519 C CA . PHE A 1 194 ? 4.164 21.609 1.489 1 98.75 194 PHE A CA 1
ATOM 1520 C C . PHE A 1 194 ? 4.254 22.203 0.093 1 98.75 194 PHE A C 1
ATOM 1522 O O . PHE A 1 194 ? 4.262 21.484 -0.904 1 98.75 194 PHE A O 1
ATOM 1529 N N . GLN A 1 195 ? 4.441 23.469 0.056 1 98.56 195 GLN A N 1
ATOM 1530 C CA . GLN A 1 195 ? 4.266 24.203 -1.197 1 98.56 195 GLN A CA 1
ATOM 1531 C C . GLN A 1 195 ? 5.582 24.297 -1.96 1 98.56 195 GLN A C 1
ATOM 1533 O O . GLN A 1 195 ? 5.605 24.203 -3.188 1 98.56 195 GLN A O 1
ATOM 1538 N N . SER A 1 196 ? 6.676 24.609 -1.263 1 98.69 196 SER A N 1
ATOM 1539 C CA . SER A 1 196 ? 7.969 24.75 -1.921 1 98.69 196 SER A CA 1
ATOM 1540 C C . SER A 1 196 ? 9.109 24.672 -0.915 1 98.69 196 SER A C 1
ATOM 1542 O O . SER A 1 196 ? 8.922 24.938 0.273 1 98.69 196 SER A O 1
ATOM 1544 N N . GLY A 1 197 ? 10.273 24.312 -1.475 1 98.69 197 GLY A N 1
ATOM 1545 C CA . GLY A 1 197 ? 11.453 24.172 -0.637 1 98.69 197 GLY A CA 1
ATOM 1546 C C . GLY A 1 197 ? 12.016 22.766 -0.624 1 98.69 197 GLY A C 1
ATOM 1547 O O . GLY A 1 197 ? 11.766 21.984 -1.541 1 98.69 197 GLY A O 1
ATOM 1548 N N . THR A 1 198 ? 12.891 22.562 0.308 1 98.81 198 THR A N 1
ATOM 1549 C CA . THR A 1 198 ? 13.547 21.266 0.421 1 98.81 198 THR A CA 1
ATOM 1550 C C . THR A 1 198 ? 13.469 20.75 1.853 1 98.81 198 THR A C 1
ATOM 1552 O O . THR A 1 198 ? 13.758 21.484 2.803 1 98.81 198 THR A O 1
ATOM 1555 N N . ILE A 1 199 ? 13.031 19.609 2.008 1 98.88 199 ILE A N 1
ATOM 1556 C CA . ILE A 1 199 ? 13.016 18.906 3.287 1 98.88 199 ILE A CA 1
ATOM 1557 C C . ILE A 1 199 ? 13.75 17.578 3.152 1 98.88 199 ILE A C 1
ATOM 1559 O O . ILE A 1 199 ? 13.297 16.688 2.424 1 98.88 199 ILE A O 1
ATOM 1563 N N . ASN A 1 200 ? 14.859 17.406 3.814 1 98.81 200 ASN A N 1
ATOM 1564 C CA . ASN A 1 200 ? 15.602 16.156 3.691 1 98.81 200 ASN A CA 1
ATOM 1565 C C . ASN A 1 200 ? 14.883 15.008 4.379 1 98.81 200 ASN A C 1
ATOM 1567 O O . ASN A 1 200 ? 14.727 13.93 3.797 1 98.81 200 ASN A O 1
ATOM 1571 N N . ASN A 1 201 ? 14.523 15.25 5.633 1 98.88 201 ASN A N 1
ATOM 1572 C CA . ASN A 1 201 ? 13.789 14.258 6.414 1 98.88 201 ASN A CA 1
ATOM 1573 C C . ASN A 1 201 ? 12.492 14.828 6.965 1 98.88 201 ASN A C 1
ATOM 1575 O O . ASN A 1 201 ? 12.508 15.75 7.789 1 98.88 201 ASN A O 1
ATOM 1579 N N . LEU A 1 202 ? 11.375 14.344 6.547 1 98.88 202 LEU A N 1
ATOM 1580 C CA . LEU A 1 202 ? 10.055 14.758 7.004 1 98.88 202 LEU A CA 1
ATOM 1581 C C . LEU A 1 202 ? 9.414 13.672 7.867 1 98.88 202 LEU A C 1
ATOM 1583 O O . LEU A 1 202 ? 9.234 12.539 7.418 1 98.88 202 LEU A O 1
ATOM 1587 N N . TYR A 1 203 ? 9.078 13.969 9.039 1 98.75 203 TYR A N 1
ATOM 1588 C CA . TYR A 1 203 ? 8.438 13.031 9.961 1 98.75 203 TYR A CA 1
ATOM 1589 C C . TYR A 1 203 ? 6.973 13.383 10.172 1 98.75 203 TYR A C 1
ATOM 1591 O O . TYR A 1 203 ? 6.652 14.477 10.648 1 98.75 203 TYR A O 1
ATOM 1599 N N . LEU A 1 204 ? 6.105 12.5 9.867 1 98.31 204 LEU A N 1
ATOM 1600 C CA . LEU A 1 204 ? 4.668 12.719 10 1 98.31 204 LEU A CA 1
ATOM 1601 C C . LEU A 1 204 ? 4.043 11.656 10.898 1 98.31 204 LEU A C 1
ATOM 1603 O O . LEU A 1 204 ? 4.242 10.461 10.695 1 98.31 204 LEU A O 1
ATOM 1607 N N . ASN A 1 205 ? 3.312 12.086 11.852 1 96.44 205 ASN A N 1
ATOM 1608 C CA . ASN A 1 205 ? 2.471 11.203 12.656 1 96.44 205 ASN A CA 1
ATOM 1609 C C . ASN A 1 205 ? 1.035 11.18 12.141 1 96.44 205 ASN A C 1
ATOM 1611 O O . ASN A 1 205 ? 0.228 12.039 12.484 1 96.44 205 ASN A O 1
ATOM 1615 N N . LEU A 1 206 ? 0.732 10.133 11.414 1 96.38 206 LEU A N 1
ATOM 1616 C CA . LEU A 1 206 ? -0.54 10.094 10.695 1 96.38 206 LEU A CA 1
ATOM 1617 C C . LEU A 1 206 ? -1.696 9.852 11.664 1 96.38 206 LEU A C 1
ATOM 1619 O O . LEU A 1 206 ? -2.859 10.062 11.312 1 96.38 206 LEU A O 1
ATOM 1623 N N . GLY A 1 207 ? -1.427 9.398 12.891 1 94.44 207 GLY A N 1
ATOM 1624 C CA . GLY A 1 207 ? -2.447 9.258 13.922 1 94.44 207 GLY A CA 1
ATOM 1625 C C . GLY A 1 207 ? -2.854 10.586 14.539 1 94.44 207 GLY A C 1
ATOM 1626 O O . GLY A 1 207 ? -3.889 10.672 15.203 1 94.44 207 GLY A O 1
ATOM 1627 N N . MET A 1 208 ? -1.981 11.602 14.258 1 95.75 208 MET A N 1
ATOM 1628 C CA . MET A 1 208 ? -2.201 12.891 14.906 1 95.75 208 MET A CA 1
ATOM 1629 C C . MET A 1 208 ? -2.367 13.992 13.875 1 95.75 208 MET A C 1
ATOM 1631 O O . MET A 1 208 ? -2.223 15.18 14.195 1 95.75 208 MET A O 1
ATOM 1635 N N . MET A 1 209 ? -2.531 13.562 12.672 1 94.56 209 MET A N 1
ATOM 1636 C CA . MET A 1 209 ? -2.684 14.586 11.641 1 94.56 209 MET A CA 1
ATOM 1637 C C . MET A 1 209 ? -3.701 14.156 10.594 1 94.56 209 MET A C 1
ATOM 1639 O O . MET A 1 209 ? -4.051 12.977 10.508 1 94.56 209 MET A O 1
ATOM 1643 N N . GLY A 1 210 ? -4.188 15.133 9.906 1 87.56 210 GLY A N 1
ATOM 1644 C CA . GLY A 1 210 ? -5.066 14.859 8.781 1 87.56 210 GLY A CA 1
ATOM 1645 C C . GLY A 1 210 ? -4.316 14.586 7.492 1 87.56 210 GLY A C 1
ATOM 1646 O O . GLY A 1 210 ? -3.334 13.836 7.488 1 87.56 210 GLY A O 1
ATOM 1647 N N . ASN A 1 211 ? -4.801 15.227 6.438 1 92.44 211 ASN A N 1
ATOM 1648 C CA . ASN A 1 211 ? -4.223 15.055 5.109 1 92.44 211 ASN A CA 1
ATOM 1649 C C . ASN A 1 211 ? -3.053 16 4.879 1 92.44 211 ASN A C 1
ATOM 1651 O O . ASN A 1 211 ? -2.953 17.047 5.535 1 92.44 211 ASN A O 1
ATOM 1655 N N . TRP A 1 212 ? -2.203 15.586 4.074 1 97 212 TRP A N 1
ATOM 1656 C CA . TRP A 1 212 ? -1.146 16.484 3.637 1 97 212 TRP A CA 1
ATOM 1657 C C . TRP A 1 212 ? -0.985 16.453 2.121 1 97 212 TRP A C 1
ATOM 1659 O O . TRP A 1 212 ? -1.445 15.508 1.467 1 97 212 TRP A O 1
ATOM 1669 N N . SER A 1 213 ? -0.466 17.516 1.619 1 96.94 213 SER A N 1
ATOM 1670 C CA . SER A 1 213 ? -0.196 17.625 0.19 1 96.94 213 SER A CA 1
ATOM 1671 C C . SER A 1 213 ? 1.209 18.172 -0.064 1 96.94 213 SER A C 1
ATOM 1673 O O . SER A 1 213 ? 1.741 18.938 0.74 1 96.94 213 SER A O 1
ATOM 1675 N N . VAL A 1 214 ? 1.756 17.734 -1.136 1 97.81 214 VAL A N 1
ATOM 1676 C CA . VAL A 1 214 ? 3.08 18.172 -1.561 1 97.81 214 VAL A CA 1
ATOM 1677 C C . VAL A 1 214 ? 3.014 18.703 -2.99 1 97.81 214 VAL A C 1
ATOM 1679 O O . VAL A 1 214 ? 2.527 18.016 -3.893 1 97.81 214 VAL A O 1
ATOM 1682 N N . ASN A 1 215 ? 3.389 19.906 -3.16 1 98.25 215 ASN A N 1
ATOM 1683 C CA . ASN A 1 215 ? 3.627 20.406 -4.512 1 98.25 215 ASN A CA 1
ATOM 1684 C C . ASN A 1 215 ? 4.91 19.828 -5.102 1 98.25 215 ASN A C 1
ATOM 1686 O O . ASN A 1 215 ? 5.996 20.375 -4.891 1 98.25 215 ASN A O 1
ATOM 1690 N N . VAL A 1 216 ? 4.801 18.844 -5.895 1 96.31 216 VAL A N 1
ATOM 1691 C CA . VAL A 1 216 ? 5.934 18.031 -6.312 1 96.31 216 VAL A CA 1
ATOM 1692 C C . VAL A 1 216 ? 6.809 18.812 -7.285 1 96.31 216 VAL A C 1
ATOM 1694 O O . VAL A 1 216 ? 7.961 18.453 -7.535 1 96.31 216 VAL A O 1
ATOM 1697 N N . GLU A 1 217 ? 6.312 19.875 -7.867 1 97.44 217 GLU A N 1
ATOM 1698 C CA . GLU A 1 217 ? 7.094 20.688 -8.797 1 97.44 217 GLU A CA 1
ATOM 1699 C C . GLU A 1 217 ? 8.055 21.609 -8.062 1 97.44 217 GLU A C 1
ATOM 1701 O O . GLU A 1 217 ? 9.109 21.984 -8.586 1 97.44 217 GLU A O 1
ATOM 1706 N N . LYS A 1 218 ? 7.723 21.984 -6.848 1 98.5 218 LYS A N 1
ATOM 1707 C CA . LYS A 1 218 ? 8.469 23.062 -6.203 1 98.5 218 LYS A CA 1
ATOM 1708 C C . LYS A 1 218 ? 9.016 22.609 -4.852 1 98.5 218 LYS A C 1
ATOM 1710 O O . LYS A 1 218 ? 9.883 23.281 -4.273 1 98.5 218 LYS A O 1
ATOM 1715 N N . CYS A 1 219 ? 8.469 21.5 -4.359 1 98.5 219 CYS A N 1
ATOM 1716 C CA . CYS A 1 219 ? 8.906 21 -3.061 1 98.5 219 CYS A CA 1
ATOM 1717 C C . CYS A 1 219 ? 9.625 19.656 -3.207 1 98.5 219 CYS A C 1
ATOM 1719 O O . CYS A 1 219 ? 9.086 18.719 -3.801 1 98.5 219 CYS A O 1
ATOM 1721 N N . HIS A 1 220 ? 10.781 19.562 -2.721 1 98.31 220 HIS A N 1
ATOM 1722 C CA . HIS A 1 220 ? 11.57 18.328 -2.768 1 98.31 220 HIS A CA 1
ATOM 1723 C C . HIS A 1 220 ? 11.711 17.703 -1.383 1 98.31 220 HIS A C 1
ATOM 1725 O O . HIS A 1 220 ? 12.211 18.344 -0.456 1 98.31 220 HIS A O 1
ATOM 1731 N N . ILE A 1 221 ? 11.25 16.531 -1.254 1 98.5 221 ILE A N 1
ATOM 1732 C CA . ILE A 1 221 ? 11.352 15.805 0.007 1 98.5 221 ILE A CA 1
ATOM 1733 C C . ILE A 1 221 ? 12.242 14.578 -0.177 1 98.5 221 ILE A C 1
ATOM 1735 O O . ILE A 1 221 ? 12.016 13.766 -1.076 1 98.5 221 ILE A O 1
ATOM 1739 N N . GLY A 1 222 ? 13.352 14.469 0.631 1 98.56 222 GLY A N 1
ATOM 1740 C CA . GLY A 1 222 ? 14.195 13.281 0.594 1 98.56 222 GLY A CA 1
ATOM 1741 C C . GLY A 1 222 ? 13.5 12.039 1.113 1 98.56 222 GLY A C 1
ATOM 1742 O O . GLY A 1 222 ? 12.984 11.234 0.331 1 98.56 222 GLY A O 1
ATOM 1743 N N . THR A 1 223 ? 13.406 11.953 2.416 1 98.62 223 THR A N 1
ATOM 1744 C CA . THR A 1 223 ? 12.781 10.797 3.053 1 98.62 223 THR A CA 1
ATOM 1745 C C . THR A 1 223 ? 11.57 11.219 3.873 1 98.62 223 THR A C 1
ATOM 1747 O O . THR A 1 223 ? 11.641 12.18 4.648 1 98.62 223 THR A O 1
ATOM 1750 N N . GLU A 1 224 ? 10.477 10.602 3.643 1 98.44 224 GLU A N 1
ATOM 1751 C CA . GLU A 1 224 ? 9.281 10.75 4.469 1 98.44 224 GLU A CA 1
ATOM 1752 C C . GLU A 1 224 ? 9.141 9.594 5.453 1 98.44 224 GLU A C 1
ATOM 1754 O O . GLU A 1 224 ? 9.07 8.438 5.051 1 98.44 224 GLU A O 1
ATOM 1759 N N . TYR A 1 225 ? 9.195 9.922 6.645 1 98.44 225 TYR A N 1
ATOM 1760 C CA . TYR A 1 225 ? 8.945 8.945 7.695 1 98.44 225 TYR A CA 1
ATOM 1761 C C . TYR A 1 225 ? 7.508 9.016 8.188 1 98.44 225 TYR A C 1
ATOM 1763 O O . TYR A 1 225 ? 7.078 10.039 8.719 1 98.44 225 TYR A O 1
ATOM 1771 N N . LEU A 1 226 ? 6.781 7.93 8.023 1 98.06 226 LEU A N 1
ATOM 1772 C CA . LEU A 1 226 ? 5.379 7.879 8.422 1 98.06 226 LEU A CA 1
ATOM 1773 C C . LEU A 1 226 ? 5.176 6.926 9.594 1 98.06 226 LEU A C 1
ATOM 1775 O O . LEU A 1 226 ? 5.734 5.828 9.609 1 98.06 226 LEU A O 1
ATOM 1779 N N . THR A 1 227 ? 4.41 7.379 10.578 1 97.44 227 THR A N 1
ATOM 1780 C CA . THR A 1 227 ? 4.031 6.516 11.695 1 97.44 227 THR A CA 1
ATOM 1781 C C . THR A 1 227 ? 2.543 6.648 12 1 97.44 227 THR A C 1
ATOM 1783 O O . THR A 1 227 ? 1.973 7.734 11.883 1 97.44 227 THR A O 1
ATOM 1786 N N . ALA A 1 228 ? 1.909 5.52 12.336 1 97.06 228 ALA A N 1
ATOM 1787 C CA . ALA A 1 228 ? 0.504 5.469 12.734 1 97.06 228 ALA A CA 1
ATOM 1788 C C . ALA A 1 228 ? 0.128 4.078 13.242 1 97.06 228 ALA A C 1
ATOM 1790 O O . ALA A 1 228 ? 0.915 3.137 13.133 1 97.06 228 ALA A O 1
ATOM 1791 N N . HIS A 1 229 ? -1.027 3.967 13.828 1 95.94 229 HIS A N 1
ATOM 1792 C CA . HIS A 1 229 ? -1.613 2.658 14.094 1 95.94 229 HIS A CA 1
ATOM 1793 C C . HIS A 1 229 ? -2.271 2.086 12.844 1 95.94 229 HIS A C 1
ATOM 1795 O O . HIS A 1 229 ? -1.97 0.962 12.438 1 95.94 229 HIS A O 1
ATOM 1801 N N . TYR A 1 230 ? -3.109 2.818 12.258 1 95.38 230 TYR A N 1
ATOM 1802 C CA . TYR A 1 230 ? -3.719 2.494 10.977 1 95.38 230 TYR A CA 1
ATOM 1803 C C . TYR A 1 230 ? -3.791 3.725 10.078 1 95.38 230 TYR A C 1
ATOM 1805 O O . TYR A 1 230 ? -4.133 4.816 10.539 1 95.38 230 TYR A O 1
ATOM 1813 N N . ALA A 1 231 ? -3.424 3.631 8.852 1 95.19 231 ALA A N 1
ATOM 1814 C CA . ALA A 1 231 ? -3.533 4.758 7.93 1 95.19 231 ALA A CA 1
ATOM 1815 C C . ALA A 1 231 ? -3.602 4.277 6.484 1 95.19 231 ALA A C 1
ATOM 1817 O O . ALA A 1 231 ? -3.23 3.141 6.184 1 95.19 231 ALA A O 1
ATOM 1818 N N . ASN A 1 232 ? -4.148 5.043 5.645 1 95 232 ASN A N 1
ATOM 1819 C CA . ASN A 1 232 ? -4.156 4.898 4.191 1 95 232 ASN A CA 1
ATOM 1820 C C . ASN A 1 232 ? -3.42 6.051 3.512 1 95 232 ASN A C 1
ATOM 1822 O O . ASN A 1 232 ? -3.678 7.219 3.809 1 95 232 ASN A O 1
ATOM 1826 N N . VAL A 1 233 ? -2.531 5.66 2.668 1 94.69 233 VAL A N 1
ATOM 1827 C CA . VAL A 1 233 ? -1.753 6.723 2.041 1 94.69 233 VAL A CA 1
ATOM 1828 C C . VAL A 1 233 ? -1.669 6.484 0.535 1 94.69 233 VAL A C 1
ATOM 1830 O O . VAL A 1 233 ? -1.526 5.34 0.09 1 94.69 233 VAL A O 1
ATOM 1833 N N . GLN A 1 234 ? -1.854 7.52 -0.155 1 90.62 234 GLN A N 1
ATOM 1834 C CA . GLN A 1 234 ? -1.531 7.516 -1.578 1 90.62 234 GLN A CA 1
ATOM 1835 C C . GLN A 1 234 ? -0.222 8.25 -1.847 1 90.62 234 GLN A C 1
ATOM 1837 O O . GLN A 1 234 ? -0.112 9.453 -1.579 1 90.62 234 GLN A O 1
ATOM 1842 N N . LEU A 1 235 ? 0.702 7.543 -2.291 1 89.25 235 LEU A N 1
ATOM 1843 C CA . LEU A 1 235 ? 1.993 8.156 -2.58 1 89.25 235 LEU A CA 1
ATOM 1844 C C . LEU A 1 235 ? 2.029 8.703 -4 1 89.25 235 LEU A C 1
ATOM 1846 O O . LEU A 1 235 ? 1.911 7.945 -4.969 1 89.25 235 LEU A O 1
ATOM 1850 N N . GLN A 1 236 ? 2.193 9.977 -4.074 1 87.19 236 GLN A N 1
ATOM 1851 C CA . GLN A 1 236 ? 2.266 10.648 -5.367 1 87.19 236 GLN A CA 1
ATOM 1852 C C . GLN A 1 236 ? 3.666 10.539 -5.965 1 87.19 236 GLN A C 1
ATOM 1854 O O . GLN A 1 236 ? 4.664 10.633 -5.246 1 87.19 236 GLN A O 1
ATOM 1859 N N . LYS A 1 237 ? 3.664 10.422 -7.301 1 88.56 237 LYS A N 1
ATOM 1860 C CA . LYS A 1 237 ? 4.949 10.422 -7.992 1 88.56 237 LYS A CA 1
ATOM 1861 C C . LYS A 1 237 ? 5.691 11.742 -7.773 1 88.56 237 LYS A C 1
ATOM 1863 O O . LYS A 1 237 ? 5.117 12.82 -7.938 1 88.56 237 LYS A O 1
ATOM 1868 N N . GLY A 1 238 ? 6.922 11.633 -7.344 1 92.25 238 GLY A N 1
ATOM 1869 C CA . GLY A 1 238 ? 7.746 12.812 -7.16 1 92.25 238 GLY A CA 1
ATOM 1870 C C . GLY A 1 238 ? 7.605 13.43 -5.777 1 92.25 238 GLY A C 1
ATOM 1871 O O . GLY A 1 238 ? 8.289 14.406 -5.453 1 92.25 238 GLY A O 1
ATOM 1872 N N . GLU A 1 239 ? 6.707 12.945 -4.973 1 94.25 239 GLU A N 1
ATOM 1873 C CA . GLU A 1 239 ? 6.457 13.508 -3.646 1 94.25 239 GLU A CA 1
ATOM 1874 C C . GLU A 1 239 ? 7.711 13.438 -2.775 1 94.25 239 GLU A C 1
ATOM 1876 O O . GLU A 1 239 ? 8.062 14.414 -2.113 1 94.25 239 GLU A O 1
ATOM 1881 N N . CYS A 1 240 ? 8.312 12.281 -2.773 1 97 240 CYS A N 1
ATOM 1882 C CA . CYS A 1 240 ? 9.539 12.062 -2.02 1 97 240 CYS A CA 1
ATOM 1883 C C . CYS A 1 240 ? 10.43 11.039 -2.719 1 97 240 CYS A C 1
ATOM 1885 O O . CYS A 1 240 ? 9.984 10.336 -3.627 1 97 240 CYS A O 1
ATOM 1887 N N . GLU A 1 241 ? 11.688 11.031 -2.328 1 96.88 241 GLU A N 1
ATOM 1888 C CA . GLU A 1 241 ? 12.594 10.016 -2.867 1 96.88 241 GLU A CA 1
ATOM 1889 C C . GLU A 1 241 ? 12.273 8.633 -2.303 1 96.88 241 GLU A C 1
ATOM 1891 O O . GLU A 1 241 ? 12.312 7.641 -3.027 1 96.88 241 GLU A O 1
ATOM 1896 N N . ARG A 1 242 ? 11.969 8.625 -1.051 1 96.88 242 ARG A N 1
ATOM 1897 C CA . ARG A 1 242 ? 11.586 7.367 -0.411 1 96.88 242 ARG A CA 1
ATOM 1898 C C . ARG A 1 242 ? 10.656 7.617 0.775 1 96.88 242 ARG A C 1
ATOM 1900 O O . ARG A 1 242 ? 10.766 8.648 1.447 1 96.88 242 ARG A O 1
ATOM 1907 N N . MET A 1 243 ? 9.844 6.711 0.996 1 98 243 MET A N 1
ATOM 1908 C CA . MET A 1 243 ? 8.93 6.719 2.139 1 98 243 MET A CA 1
ATOM 1909 C C . MET A 1 243 ? 9.234 5.562 3.084 1 98 243 MET A C 1
ATOM 1911 O O . MET A 1 243 ? 9.359 4.414 2.65 1 98 243 MET A O 1
ATOM 1915 N N . ILE A 1 244 ? 9.445 5.859 4.297 1 98.25 244 ILE A N 1
ATOM 1916 C CA . ILE A 1 244 ? 9.703 4.836 5.305 1 98.25 244 ILE A CA 1
ATOM 1917 C C . ILE A 1 244 ? 8.5 4.727 6.246 1 98.25 244 ILE A C 1
ATOM 1919 O O . ILE A 1 244 ? 8.109 5.711 6.879 1 98.25 244 ILE A O 1
ATOM 1923 N N . TRP A 1 245 ? 7.918 3.535 6.316 1 97.56 245 TRP A N 1
ATOM 1924 C CA . TRP A 1 245 ? 6.855 3.232 7.27 1 97.56 245 TRP A CA 1
ATOM 1925 C C . TRP A 1 245 ? 7.43 2.682 8.57 1 97.56 245 TRP A C 1
ATOM 1927 O O . TRP A 1 245 ? 8.18 1.707 8.562 1 97.56 245 TRP A O 1
ATOM 1937 N N . ILE A 1 246 ? 7.07 3.385 9.633 1 96.88 246 ILE A N 1
ATOM 1938 C CA . ILE A 1 246 ? 7.461 2.951 10.969 1 96.88 246 ILE A CA 1
ATOM 1939 C C . ILE A 1 246 ? 6.211 2.697 11.812 1 96.88 246 ILE A C 1
ATOM 1941 O O . ILE A 1 246 ? 5.605 3.637 12.328 1 96.88 246 ILE A O 1
ATOM 1945 N N . PRO A 1 247 ? 5.82 1.4 12.047 1 95.25 247 PRO A N 1
ATOM 1946 C CA . PRO A 1 247 ? 4.617 1.101 12.82 1 95.25 247 PRO A CA 1
ATOM 1947 C C . PRO A 1 247 ? 4.691 1.632 14.25 1 95.25 247 PRO A C 1
ATOM 1949 O O . PRO A 1 247 ? 5.742 1.542 14.898 1 95.25 247 PRO A O 1
ATOM 1952 N N . GLU A 1 248 ? 3.625 2.135 14.68 1 94.75 248 GLU A N 1
ATOM 1953 C CA . GLU A 1 248 ? 3.547 2.627 16.047 1 94.75 248 GLU A CA 1
ATOM 1954 C C . GLU A 1 248 ? 3.506 1.474 17.047 1 94.75 248 GLU A C 1
ATOM 1956 O O . GLU A 1 248 ? 4.09 1.562 18.141 1 94.75 248 GLU A O 1
ATOM 1961 N N . LYS A 1 249 ? 2.779 0.474 16.656 1 93.94 249 LYS A N 1
ATOM 1962 C CA . LYS A 1 249 ? 2.594 -0.741 17.438 1 93.94 249 LYS A CA 1
ATOM 1963 C C . LYS A 1 249 ? 2.727 -1.987 16.578 1 93.94 249 LYS A C 1
ATOM 1965 O O . LYS A 1 249 ? 2.82 -1.887 15.344 1 93.94 249 LYS A O 1
ATOM 1970 N N . ASN A 1 250 ? 2.684 -3.111 17.203 1 91.12 250 ASN A N 1
ATOM 1971 C CA . ASN A 1 250 ? 2.871 -4.375 16.5 1 91.12 250 ASN A CA 1
ATOM 1972 C C . ASN A 1 250 ? 1.726 -4.656 15.531 1 91.12 250 ASN A C 1
ATOM 1974 O O . ASN A 1 250 ? 1.916 -5.324 14.508 1 91.12 250 ASN A O 1
ATOM 1978 N N . ASP A 1 251 ? 0.585 -4.145 15.883 1 93.56 251 ASP A N 1
ATOM 1979 C CA . ASP A 1 251 ? -0.58 -4.438 15.055 1 93.56 251 ASP A CA 1
ATOM 1980 C C . ASP A 1 251 ? -0.886 -3.279 14.109 1 93.56 251 ASP A C 1
ATOM 1982 O O . ASP A 1 251 ? -1.977 -3.209 13.539 1 93.56 251 ASP A O 1
ATOM 1986 N N . SER A 1 252 ? 0.061 -2.369 14.008 1 95.06 252 SER A N 1
ATOM 1987 C CA . SER A 1 252 ? -0.109 -1.242 13.094 1 95.06 252 SER A CA 1
ATOM 1988 C C . SER A 1 252 ? -0.106 -1.703 11.641 1 95.06 252 SER A C 1
ATOM 1990 O O . SER A 1 252 ? 0.55 -2.688 11.297 1 95.06 252 SER A O 1
ATOM 1992 N N . LYS A 1 253 ? -0.893 -0.964 10.844 1 94.69 253 LYS A N 1
ATOM 1993 C CA . LYS A 1 253 ? -0.986 -1.278 9.422 1 94.69 253 LYS A CA 1
ATOM 1994 C C . LYS A 1 253 ? -1.039 -0.007 8.578 1 94.69 253 LYS A C 1
ATOM 1996 O O . LYS A 1 253 ? -1.724 0.953 8.938 1 94.69 253 LYS A O 1
ATOM 2001 N N . LEU A 1 254 ? -0.329 -0.024 7.508 1 96.06 254 LEU A N 1
ATOM 2002 C CA . LEU A 1 254 ? -0.399 1.041 6.516 1 96.06 254 LEU A CA 1
ATOM 2003 C C . LEU A 1 254 ? -0.863 0.497 5.168 1 96.06 254 LEU A C 1
ATOM 2005 O O . LEU A 1 254 ? -0.309 -0.483 4.664 1 96.06 254 LEU A O 1
ATOM 2009 N N . ASN A 1 255 ? -1.845 1.088 4.703 1 96.31 255 ASN A N 1
ATOM 2010 C CA . ASN A 1 255 ? -2.271 0.826 3.332 1 96.31 255 ASN A CA 1
ATOM 2011 C C . ASN A 1 255 ? -1.706 1.86 2.363 1 96.31 255 ASN A C 1
ATOM 2013 O O . ASN A 1 255 ? -1.996 3.051 2.48 1 96.31 255 ASN A O 1
ATOM 2017 N N . VAL A 1 256 ? -0.899 1.397 1.453 1 96.12 256 VAL A N 1
ATOM 2018 C CA . VAL A 1 256 ? -0.281 2.301 0.487 1 96.12 256 VAL A CA 1
ATOM 2019 C C . VAL A 1 256 ? -0.865 2.049 -0.901 1 96.12 256 VAL A C 1
ATOM 2021 O O . VAL A 1 256 ? -0.873 0.912 -1.382 1 96.12 256 VAL A O 1
ATOM 2024 N N . PHE A 1 257 ? -1.31 3.088 -1.513 1 95.56 257 PHE A N 1
ATOM 2025 C CA . PHE A 1 257 ? -1.781 3.016 -2.891 1 95.56 257 PHE A CA 1
ATOM 2026 C C . PHE A 1 257 ? -0.689 3.451 -3.861 1 95.56 257 PHE A C 1
ATOM 2028 O O . PHE A 1 257 ? -0.207 4.586 -3.793 1 95.56 257 PHE A O 1
ATOM 2035 N N . LEU A 1 258 ? -0.302 2.508 -4.695 1 94.44 258 LEU A N 1
ATOM 2036 C CA . LEU A 1 258 ? 0.726 2.779 -5.695 1 94.44 258 LEU A CA 1
ATOM 2037 C C . LEU A 1 258 ? 0.115 2.877 -7.09 1 94.44 258 LEU A C 1
ATOM 2039 O O . LEU A 1 258 ? -0.554 1.947 -7.547 1 94.44 258 LEU A O 1
ATOM 2043 N N . THR A 1 259 ? 0.336 3.984 -7.801 1 92.31 259 THR A N 1
ATOM 2044 C CA . THR A 1 259 ? -0.239 4.184 -9.125 1 92.31 259 THR A CA 1
ATOM 2045 C C . THR A 1 259 ? 0.842 4.105 -10.203 1 92.31 259 THR A C 1
ATOM 2047 O O . THR A 1 259 ? 0.535 4.035 -11.391 1 92.31 259 THR A O 1
ATOM 2050 N N . GLY A 1 260 ? 2.055 4.172 -9.844 1 92.75 260 GLY A N 1
ATOM 2051 C CA . GLY A 1 260 ? 3.189 4.031 -10.742 1 92.75 260 GLY A CA 1
ATOM 2052 C C . GLY A 1 260 ? 4.16 2.949 -10.312 1 92.75 260 GLY A C 1
ATOM 2053 O O . GLY A 1 260 ? 3.99 2.338 -9.258 1 92.75 260 GLY A O 1
ATOM 2054 N N . LYS A 1 261 ? 5.148 2.709 -11.156 1 95.69 261 LYS A N 1
ATOM 2055 C CA . LYS A 1 261 ? 6.188 1.737 -10.828 1 95.69 261 LYS A CA 1
ATOM 2056 C C . LYS A 1 261 ? 6.832 2.062 -9.484 1 95.69 261 LYS A C 1
ATOM 2058 O O . LYS A 1 261 ? 7.16 3.219 -9.211 1 95.69 261 LYS A O 1
ATOM 2063 N N . ALA A 1 262 ? 7.012 1.07 -8.617 1 96.56 262 ALA A N 1
ATOM 2064 C CA . ALA A 1 262 ? 7.508 1.323 -7.27 1 96.56 262 ALA A CA 1
ATOM 2065 C C . ALA A 1 262 ? 8.219 0.094 -6.707 1 96.56 262 ALA A C 1
ATOM 2067 O O . ALA A 1 262 ? 8.023 -1.021 -7.195 1 96.56 262 ALA A O 1
ATOM 2068 N N . CYS A 1 263 ? 9.031 0.301 -5.816 1 97.62 263 CYS A N 1
ATOM 2069 C CA . CYS A 1 263 ? 9.742 -0.729 -5.07 1 97.62 263 CYS A CA 1
ATOM 2070 C C . CYS A 1 263 ? 9.352 -0.7 -3.596 1 97.62 263 CYS A C 1
ATOM 2072 O O . CYS A 1 263 ? 9.32 0.366 -2.979 1 97.62 263 CYS A O 1
ATOM 2074 N N . VAL A 1 264 ? 8.961 -1.797 -3.047 1 97.06 264 VAL A N 1
ATOM 2075 C CA . VAL A 1 264 ? 8.633 -1.932 -1.633 1 97.06 264 VAL A CA 1
ATOM 2076 C C . VAL A 1 264 ? 9.57 -2.939 -0.975 1 97.06 264 VAL A C 1
ATOM 2078 O O . VAL A 1 264 ? 9.734 -4.055 -1.471 1 97.06 264 VAL A O 1
ATOM 2081 N N . THR A 1 265 ? 10.172 -2.562 0.087 1 96.44 265 THR A N 1
ATOM 2082 C CA . THR A 1 265 ? 11.039 -3.434 0.875 1 96.44 265 THR A CA 1
ATOM 2083 C C . THR A 1 265 ? 10.586 -3.471 2.332 1 96.44 265 THR A C 1
ATOM 2085 O O . THR A 1 265 ? 10.438 -2.426 2.969 1 96.44 265 THR A O 1
ATOM 2088 N N . VAL A 1 266 ? 10.32 -4.621 2.803 1 93.12 266 VAL A N 1
ATOM 2089 C CA . VAL A 1 266 ? 9.992 -4.773 4.219 1 93.12 266 VAL A CA 1
ATOM 2090 C C . VAL A 1 266 ? 11.281 -4.891 5.035 1 93.12 266 VAL A C 1
ATOM 2092 O O . VAL A 1 266 ? 12.133 -5.73 4.742 1 93.12 266 VAL A O 1
ATOM 2095 N N . MET A 1 267 ? 11.367 -4 5.918 1 89 267 MET A N 1
ATOM 2096 C CA . MET A 1 267 ? 12.609 -3.912 6.684 1 89 267 MET A CA 1
ATOM 2097 C C . MET A 1 267 ? 12.523 -4.758 7.949 1 89 267 MET A C 1
ATOM 2099 O O . MET A 1 267 ? 11.438 -5.012 8.461 1 89 267 MET A O 1
ATOM 2103 N N . GLU A 1 268 ? 13.648 -5.426 8.562 1 78.81 268 GLU A N 1
ATOM 2104 C CA . GLU A 1 268 ? 13.734 -6.23 9.781 1 78.81 268 GLU A CA 1
ATOM 2105 C C . GLU A 1 268 ? 13.586 -5.359 11.031 1 78.81 268 GLU A C 1
ATOM 2107 O O . GLU A 1 268 ? 13.961 -4.188 11.023 1 78.81 268 GLU A O 1
ATOM 2112 N N . MET B 1 1 ? -39.531 -9.625 23.188 1 41.16 1 MET B N 1
ATOM 2113 C CA . MET B 1 1 ? -38.656 -10.664 22.625 1 41.16 1 MET B CA 1
ATOM 2114 C C . MET B 1 1 ? -37.469 -10.055 21.922 1 41.16 1 MET B C 1
ATOM 2116 O O . MET B 1 1 ? -37.625 -9.203 21.047 1 41.16 1 MET B O 1
ATOM 2120 N N . LYS B 1 2 ? -36.25 -10.117 22.578 1 58.5 2 LYS B N 1
ATOM 2121 C CA . LYS B 1 2 ? -35.094 -9.234 22.406 1 58.5 2 LYS B CA 1
ATOM 2122 C C . LYS B 1 2 ? -34.469 -9.406 21.031 1 58.5 2 LYS B C 1
ATOM 2124 O O . LYS B 1 2 ? -34.625 -10.469 20.406 1 58.5 2 LYS B O 1
ATOM 2129 N N . ARG B 1 3 ? -34.062 -8.422 20.344 1 63.12 3 ARG B N 1
ATOM 2130 C CA . ARG B 1 3 ? -33.469 -8.258 19.016 1 63.12 3 ARG B CA 1
ATOM 2131 C C . ARG B 1 3 ? -32.438 -9.336 18.75 1 63.12 3 ARG B C 1
ATOM 2133 O O . ARG B 1 3 ? -32.312 -9.82 17.625 1 63.12 3 ARG B O 1
ATOM 2140 N N . THR B 1 4 ? -31.922 -9.852 19.781 1 63.47 4 THR B N 1
ATOM 2141 C CA . THR B 1 4 ? -30.875 -10.867 19.688 1 63.47 4 THR B CA 1
ATOM 2142 C C . THR B 1 4 ? -31.469 -12.227 19.328 1 63.47 4 THR B C 1
ATOM 2144 O O . THR B 1 4 ? -30.891 -12.969 18.531 1 63.47 4 THR B O 1
ATOM 2147 N N . THR B 1 5 ? -32.688 -12.453 19.797 1 62.38 5 THR B N 1
ATOM 2148 C CA . THR B 1 5 ? -33.375 -13.711 19.516 1 62.38 5 THR B CA 1
ATOM 2149 C C . THR B 1 5 ? -33.812 -13.789 18.062 1 62.38 5 THR B C 1
ATOM 2151 O O . THR B 1 5 ? -33.688 -14.844 17.422 1 62.38 5 THR B O 1
ATOM 2154 N N . TYR B 1 6 ? -34.188 -12.68 17.516 1 60.81 6 TYR B N 1
ATOM 2155 C CA . TYR B 1 6 ? -34.625 -12.664 16.125 1 60.81 6 TYR B CA 1
ATOM 2156 C C . TYR B 1 6 ? -33.406 -12.844 15.188 1 60.81 6 TYR B C 1
ATOM 2158 O O . TYR B 1 6 ? -33.5 -13.547 14.18 1 60.81 6 TYR B O 1
ATOM 2166 N N . ILE B 1 7 ? -32.281 -12.383 15.555 1 64.19 7 ILE B N 1
ATOM 2167 C CA . ILE B 1 7 ? -31.047 -12.539 14.773 1 64.19 7 ILE B CA 1
ATOM 2168 C C . ILE B 1 7 ? -30.578 -13.992 14.844 1 64.19 7 ILE B C 1
ATOM 2170 O O . ILE B 1 7 ? -30.172 -14.57 13.836 1 64.19 7 ILE B O 1
ATOM 2174 N N . LEU B 1 8 ? -30.75 -14.578 16.016 1 64.62 8 LEU B N 1
ATOM 2175 C CA . LEU B 1 8 ? -30.328 -15.953 16.219 1 64.62 8 LEU B CA 1
ATOM 2176 C C . LEU B 1 8 ? -31.234 -16.922 15.461 1 64.62 8 LEU B C 1
ATOM 2178 O O . LEU B 1 8 ? -30.75 -17.875 14.852 1 64.62 8 LEU B O 1
ATOM 2182 N N . ILE B 1 9 ? -32.469 -16.688 15.422 1 66.94 9 ILE B N 1
ATOM 2183 C CA . ILE B 1 9 ? -33.438 -17.5 14.68 1 66.94 9 ILE B CA 1
ATOM 2184 C C . ILE B 1 9 ? -33.188 -17.359 13.188 1 66.94 9 ILE B C 1
ATOM 2186 O O . ILE B 1 9 ? -33.219 -18.344 12.445 1 66.94 9 ILE B O 1
ATOM 2190 N N . GLY B 1 10 ? -32.844 -16.156 12.742 1 63.78 10 GLY B N 1
ATOM 2191 C CA . GLY B 1 10 ? -32.531 -15.93 11.344 1 63.78 10 GLY B CA 1
ATOM 2192 C C . GLY B 1 10 ? -31.281 -16.672 10.906 1 63.78 10 GLY B C 1
ATOM 2193 O O . GLY B 1 10 ? -31.266 -17.297 9.836 1 63.78 10 GLY B O 1
ATOM 2194 N N . LEU B 1 11 ? -30.266 -16.734 11.758 1 67.69 11 LEU B N 1
ATOM 2195 C CA . LEU B 1 11 ? -29.031 -17.469 11.469 1 67.69 11 LEU B CA 1
ATOM 2196 C C . LEU B 1 11 ? -29.266 -18.969 11.461 1 67.69 11 LEU B C 1
ATOM 2198 O O . LEU B 1 11 ? -28.719 -19.688 10.633 1 67.69 11 LEU B O 1
ATOM 2202 N N . PHE B 1 12 ? -30.172 -19.375 12.336 1 67 12 PHE B N 1
ATOM 2203 C CA . PHE B 1 12 ? -30.516 -20.797 12.406 1 67 12 PHE B CA 1
ATOM 2204 C C . PHE B 1 12 ? -31.297 -21.234 11.172 1 67 12 PHE B C 1
ATOM 2206 O O . PHE B 1 12 ? -31.016 -22.281 10.602 1 67 12 PHE B O 1
ATOM 2213 N N . VAL B 1 13 ? -32.219 -20.375 10.766 1 64.44 13 VAL B N 1
ATOM 2214 C CA . VAL B 1 13 ? -33.031 -20.688 9.594 1 64.44 13 VAL B CA 1
ATOM 2215 C C . VAL B 1 13 ? -32.156 -20.656 8.344 1 64.44 13 VAL B C 1
ATOM 2217 O O . VAL B 1 13 ? -32.281 -21.516 7.469 1 64.44 13 VAL B O 1
ATOM 2220 N N . ALA B 1 14 ? -31.266 -19.688 8.242 1 64.69 14 ALA B N 1
ATOM 2221 C CA . ALA B 1 14 ? -30.328 -19.609 7.121 1 64.69 14 ALA B CA 1
ATOM 2222 C C . ALA B 1 14 ? -29.406 -20.812 7.102 1 64.69 14 ALA B C 1
ATOM 2224 O O . ALA B 1 14 ? -29.141 -21.391 6.039 1 64.69 14 ALA B O 1
ATOM 2225 N N . GLY B 1 15 ? -28.953 -21.172 8.297 1 63.41 15 GLY B N 1
ATOM 2226 C CA . GLY B 1 15 ? -28.156 -22.375 8.422 1 63.41 15 GLY B CA 1
ATOM 2227 C C . GLY B 1 15 ? -28.906 -23.641 8.039 1 63.41 15 GLY B C 1
ATOM 2228 O O . GLY B 1 15 ? -28.375 -24.5 7.34 1 63.41 15 GLY B O 1
ATOM 2229 N N . LEU B 1 16 ? -30.172 -23.75 8.461 1 66.62 16 LEU B N 1
ATOM 2230 C CA . LEU B 1 16 ? -31.016 -24.875 8.125 1 66.62 16 LEU B CA 1
ATOM 2231 C C . LEU B 1 16 ? -31.312 -24.922 6.625 1 66.62 16 LEU B C 1
ATOM 2233 O O . LEU B 1 16 ? -31.312 -26 6.02 1 66.62 16 LEU B O 1
ATOM 2237 N N . CYS B 1 17 ? -31.484 -23.766 6.043 1 63.38 17 CYS B N 1
ATOM 2238 C CA . CYS B 1 17 ? -31.688 -23.703 4.598 1 63.38 17 CYS B CA 1
ATOM 2239 C C . CYS B 1 17 ? -30.453 -24.172 3.848 1 63.38 17 CYS B C 1
ATOM 2241 O O . CYS B 1 17 ? -30.562 -24.906 2.865 1 63.38 17 CYS B O 1
ATOM 2243 N N . VAL B 1 18 ? -29.297 -23.859 4.328 1 61.34 18 VAL B N 1
ATOM 2244 C CA . VAL B 1 18 ? -28.047 -24.312 3.725 1 61.34 18 VAL B CA 1
ATOM 2245 C C . VAL B 1 18 ? -27.875 -25.812 3.924 1 61.34 18 VAL B C 1
ATOM 2247 O O . VAL B 1 18 ? -27.469 -26.516 3.004 1 61.34 18 VAL B O 1
ATOM 2250 N N . LEU B 1 19 ? -28.297 -26.266 5.066 1 60.72 19 LEU B N 1
ATOM 2251 C CA . LEU B 1 19 ? -28.203 -27.688 5.352 1 60.72 19 LEU B CA 1
ATOM 2252 C C . LEU B 1 19 ? -29.219 -28.484 4.52 1 60.72 19 LEU B C 1
ATOM 2254 O O . LEU B 1 19 ? -28.875 -29.516 3.949 1 60.72 19 LEU B O 1
ATOM 2258 N N . VAL B 1 20 ? -30.406 -28.047 4.504 1 60.53 20 VAL B N 1
ATOM 2259 C CA . VAL B 1 20 ? -31.453 -28.719 3.727 1 60.53 20 VAL B CA 1
ATOM 2260 C C . VAL B 1 20 ? -31.141 -28.594 2.236 1 60.53 20 VAL B C 1
ATOM 2262 O O . VAL B 1 20 ? -31.297 -29.547 1.481 1 60.53 20 VAL B O 1
ATOM 2265 N N . GLY B 1 21 ? -30.766 -27.391 1.803 1 57.69 21 GLY B N 1
ATOM 2266 C CA . GLY B 1 21 ? -30.328 -27.234 0.425 1 57.69 21 GLY B CA 1
ATOM 2267 C C . GLY B 1 21 ? -29.141 -28.125 0.067 1 57.69 21 GLY B C 1
ATOM 2268 O O . GLY B 1 21 ? -29.125 -28.734 -1.001 1 57.69 21 GLY B O 1
ATOM 2269 N N . GLY B 1 22 ? -28.188 -28.203 0.962 1 53.5 22 GLY B N 1
ATOM 2270 C CA . GLY B 1 22 ? -27.078 -29.125 0.791 1 53.5 22 GLY B CA 1
ATOM 2271 C C . GLY B 1 22 ? -27.531 -30.578 0.708 1 53.5 22 GLY B C 1
ATOM 2272 O O . GLY B 1 22 ? -27.062 -31.328 -0.163 1 53.5 22 GLY B O 1
ATOM 2273 N N . MET B 1 23 ? -28.375 -30.953 1.623 1 53.38 23 MET B N 1
ATOM 2274 C CA . MET B 1 23 ? -28.922 -32.312 1.62 1 53.38 23 MET B CA 1
ATOM 2275 C C . MET B 1 23 ? -29.766 -32.531 0.371 1 53.38 23 MET B C 1
ATOM 2277 O O . MET B 1 23 ? -29.688 -33.625 -0.23 1 53.38 23 MET B O 1
ATOM 2281 N N . PHE B 1 24 ? -30.641 -31.672 0.05 1 52.97 24 PHE B N 1
ATOM 2282 C CA . PHE B 1 24 ? -31.453 -31.781 -1.152 1 52.97 24 PHE B CA 1
ATOM 2283 C C . PHE B 1 24 ? -30.578 -31.875 -2.396 1 52.97 24 PHE B C 1
ATOM 2285 O O . PHE B 1 24 ? -30.859 -32.688 -3.295 1 52.97 24 PHE B O 1
ATOM 2292 N N . MET B 1 25 ? -29.562 -31.016 -2.455 1 47.41 25 MET B N 1
ATOM 2293 C CA . MET B 1 25 ? -28.609 -31.141 -3.555 1 47.41 25 MET B CA 1
ATOM 2294 C C . MET B 1 25 ? -27.969 -32.531 -3.572 1 47.41 25 MET B C 1
ATOM 2296 O O . MET B 1 25 ? -27.812 -33.125 -4.637 1 47.41 25 MET B O 1
ATOM 2300 N N . ILE B 1 26 ? -27.562 -32.938 -2.439 1 46.56 26 ILE B N 1
ATOM 2301 C CA . ILE B 1 26 ? -27.062 -34.312 -2.334 1 46.56 26 ILE B CA 1
ATOM 2302 C C . ILE B 1 26 ? -28.141 -35.312 -2.781 1 46.56 26 ILE B C 1
ATOM 2304 O O . ILE B 1 26 ? -27.859 -36.25 -3.512 1 46.56 26 ILE B O 1
ATOM 2308 N N . PHE B 1 27 ? -29.344 -35.219 -2.16 1 45.41 27 PHE B N 1
ATOM 2309 C CA . PHE B 1 27 ? -30.453 -36.125 -2.465 1 45.41 27 PHE B CA 1
ATOM 2310 C C . PHE B 1 27 ? -30.812 -36.031 -3.943 1 45.41 27 PHE B C 1
ATOM 2312 O O . PHE B 1 27 ? -31.078 -37.062 -4.574 1 45.41 27 PHE B O 1
ATOM 2319 N N . CYS B 1 28 ? -31.172 -34.875 -4.352 1 44.84 28 CYS B N 1
ATOM 2320 C CA . CYS B 1 28 ? -31.531 -34.688 -5.754 1 44.84 28 CYS B CA 1
ATOM 2321 C C . CYS B 1 28 ? -30.391 -35.125 -6.668 1 44.84 28 CYS B C 1
ATOM 2323 O O . CYS B 1 28 ? -30.625 -35.531 -7.809 1 44.84 28 CYS B O 1
ATOM 2325 N N . LEU B 1 29 ? -29.172 -34.531 -6.27 1 43.91 29 LEU B N 1
ATOM 2326 C CA . LEU B 1 29 ? -28.078 -35 -7.117 1 43.91 29 LEU B CA 1
ATOM 2327 C C . LEU B 1 29 ? -27.906 -36.531 -7.016 1 43.91 29 LEU B C 1
ATOM 2329 O O . LEU B 1 29 ? -27.141 -37.125 -7.77 1 43.91 29 LEU B O 1
ATOM 2333 N N . GLY B 1 30 ? -28.984 -37.312 -6.68 1 38.47 30 GLY B N 1
ATOM 2334 C CA . GLY B 1 30 ? -29.125 -38.781 -6.555 1 38.47 30 GLY B CA 1
ATOM 2335 C C . GLY B 1 30 ? -28 -39.438 -5.785 1 38.47 30 GLY B C 1
ATOM 2336 O O . GLY B 1 30 ? -27.328 -38.781 -4.988 1 38.47 30 GLY B O 1
ATOM 2337 N N . ARG B 1 31 ? -27.438 -40.75 -6.406 1 42.62 31 ARG B N 1
ATOM 2338 C CA . ARG B 1 31 ? -26.469 -41.75 -5.898 1 42.62 31 ARG B CA 1
ATOM 2339 C C . ARG B 1 31 ? -25.219 -41.031 -5.379 1 42.62 31 ARG B C 1
ATOM 2341 O O . ARG B 1 31 ? -24.891 -39.938 -5.809 1 42.62 31 ARG B O 1
ATOM 2348 N N . PRO B 1 32 ? -24.672 -41.469 -4.195 1 40 32 PRO B N 1
ATOM 2349 C CA . PRO B 1 32 ? -23.391 -40.906 -3.814 1 40 32 PRO B CA 1
ATOM 2350 C C . PRO B 1 32 ? -22.516 -40.562 -5.023 1 40 32 PRO B C 1
ATOM 2352 O O . PRO B 1 32 ? -22.359 -41.375 -5.926 1 40 32 PRO B O 1
ATOM 2355 N N . TYR B 1 33 ? -22.453 -39.469 -5.574 1 42.03 33 TYR B N 1
ATOM 2356 C CA . TYR B 1 33 ? -21.609 -38.938 -6.652 1 42.03 33 TYR B CA 1
ATOM 2357 C C . TYR B 1 33 ? -20.344 -39.75 -6.812 1 42.03 33 TYR B C 1
ATOM 2359 O O . TYR B 1 33 ? -19.766 -39.812 -7.902 1 42.03 33 TYR B O 1
ATOM 2367 N N . ILE B 1 34 ? -20.016 -40.5 -5.707 1 48.53 34 ILE B N 1
ATOM 2368 C CA . ILE B 1 34 ? -18.75 -41.219 -5.695 1 48.53 34 ILE B CA 1
ATOM 2369 C C . ILE B 1 34 ? -18.875 -42.469 -6.555 1 48.53 34 ILE B C 1
ATOM 2371 O O . ILE B 1 34 ? -17.906 -42.875 -7.203 1 48.53 34 ILE B O 1
ATOM 2375 N N . SER B 1 35 ? -20.141 -43.094 -6.68 1 57.34 35 SER B N 1
ATOM 2376 C CA . SER B 1 35 ? -20.203 -44.375 -7.34 1 57.34 35 SER B CA 1
ATOM 2377 C C . SER B 1 35 ? -20.234 -44.219 -8.859 1 57.34 35 SER B C 1
ATOM 2379 O O . SER B 1 35 ? -19.828 -45.156 -9.578 1 57.34 35 SER B O 1
ATOM 2381 N N . ASN B 1 36 ? -20.438 -43.031 -9.305 1 73.38 36 ASN B N 1
ATOM 2382 C CA . ASN B 1 36 ? -20.516 -42.844 -10.75 1 73.38 36 ASN B CA 1
ATOM 2383 C C . ASN B 1 36 ? -19.266 -42.156 -11.297 1 73.38 36 ASN B C 1
ATOM 2385 O O . ASN B 1 36 ? -19.312 -41.031 -11.773 1 73.38 36 ASN B O 1
ATOM 2389 N N . GLN B 1 37 ? -18.141 -42.906 -11.016 1 86.06 37 GLN B N 1
ATOM 2390 C CA . GLN B 1 37 ? -16.875 -42.375 -11.469 1 86.06 37 GLN B CA 1
ATOM 2391 C C . GLN B 1 37 ? -16.125 -43.344 -12.359 1 86.06 37 GLN B C 1
ATOM 2393 O O . GLN B 1 37 ? -16.016 -44.531 -12.023 1 86.06 37 GLN B O 1
ATOM 2398 N N . LEU B 1 38 ? -15.836 -42.938 -13.539 1 90.25 38 LEU B N 1
ATOM 2399 C CA . LEU B 1 38 ? -14.898 -43.688 -14.375 1 90.25 38 LEU B CA 1
ATOM 2400 C C . LEU B 1 38 ? -13.477 -43.562 -13.844 1 90.25 38 LEU B C 1
ATOM 2402 O O . LEU B 1 38 ? -12.93 -42.469 -13.773 1 90.25 38 LEU B O 1
ATOM 2406 N N . ASN B 1 39 ? -12.969 -44.688 -13.359 1 93.19 39 ASN B N 1
ATOM 2407 C CA . ASN B 1 39 ? -11.617 -44.688 -12.812 1 93.19 39 ASN B CA 1
ATOM 2408 C C . ASN B 1 39 ? -10.594 -45.125 -13.844 1 93.19 39 ASN B C 1
ATOM 2410 O O . ASN B 1 39 ? -10.562 -46.312 -14.227 1 93.19 39 ASN B O 1
ATOM 2414 N N . LEU B 1 40 ? -9.719 -44.25 -14.273 1 93.81 40 LEU B N 1
ATOM 2415 C CA . LEU B 1 40 ? -8.68 -44.562 -15.25 1 93.81 40 LEU B CA 1
ATOM 2416 C C . LEU B 1 40 ? -7.309 -44.625 -14.578 1 93.81 40 LEU B C 1
ATOM 2418 O O . LEU B 1 40 ? -6.285 -44.688 -15.258 1 93.81 40 LEU B O 1
ATOM 2422 N N . GLN B 1 41 ? -7.285 -44.562 -13.273 1 93.56 41 GLN B N 1
ATOM 2423 C CA . GLN B 1 41 ? -6.043 -44.75 -12.539 1 93.56 41 GLN B CA 1
ATOM 2424 C C . GLN B 1 41 ? -5.562 -46.219 -12.633 1 93.56 41 GLN B C 1
ATOM 2426 O O . GLN B 1 41 ? -6.34 -47.094 -12.984 1 93.56 41 GLN B O 1
ATOM 2431 N N . GLY B 1 42 ? -4.258 -46.438 -12.367 1 91.94 42 GLY B N 1
ATOM 2432 C CA . GLY B 1 42 ? -3.709 -47.781 -12.375 1 91.94 42 GLY B CA 1
ATOM 2433 C C . GLY B 1 42 ? -2.203 -47.812 -12.57 1 91.94 42 GLY B C 1
ATOM 2434 O O . GLY B 1 42 ? -1.494 -46.906 -12.094 1 91.94 42 GLY B O 1
ATOM 2435 N N . GLU B 1 43 ? -1.782 -48.875 -13.164 1 95.69 43 GLU B N 1
ATOM 2436 C CA . GLU B 1 43 ? -0.356 -49.062 -13.414 1 95.69 43 GLU B CA 1
ATOM 2437 C C . GLU B 1 43 ? 0.2 -47.906 -14.266 1 95.69 43 GLU B C 1
ATOM 2439 O O . GLU B 1 43 ? -0.419 -47.5 -15.25 1 95.69 43 GLU B O 1
ATOM 2444 N N . GLN B 1 44 ? 1.393 -47.438 -13.898 1 96.88 44 GLN B N 1
ATOM 2445 C CA . GLN B 1 44 ? 2.006 -46.312 -14.586 1 96.88 44 GLN B CA 1
ATOM 2446 C C . GLN B 1 44 ? 2.918 -46.781 -15.711 1 96.88 44 GLN B C 1
ATOM 2448 O O . GLN B 1 44 ? 3.59 -47.812 -15.594 1 96.88 44 GLN B O 1
ATOM 2453 N N . ILE B 1 45 ? 2.891 -46.062 -16.75 1 97.5 45 ILE B N 1
ATOM 2454 C CA . ILE B 1 45 ? 3.852 -46.25 -17.844 1 97.5 45 ILE B CA 1
ATOM 2455 C C . ILE B 1 45 ? 4.625 -44.969 -18.078 1 97.5 45 ILE B C 1
ATOM 2457 O O . ILE B 1 45 ? 4.09 -43.875 -17.875 1 97.5 45 ILE B O 1
ATOM 2461 N N . THR B 1 46 ? 5.848 -45.156 -18.438 1 97.12 46 THR B N 1
ATOM 2462 C CA . THR B 1 46 ? 6.719 -44.031 -18.719 1 97.12 46 THR B CA 1
ATOM 2463 C C . THR B 1 46 ? 7.199 -44.062 -20.172 1 97.12 46 THR B C 1
ATOM 2465 O O . THR B 1 46 ? 7.629 -45.094 -20.656 1 97.12 46 THR B O 1
ATOM 2468 N N . LYS B 1 47 ? 7.059 -42.969 -20.812 1 96.44 47 LYS B N 1
ATOM 2469 C CA . LYS B 1 47 ? 7.523 -42.875 -22.203 1 96.44 47 LYS B CA 1
ATOM 2470 C C . LYS B 1 47 ? 8.438 -41.656 -22.391 1 96.44 47 LYS B C 1
ATOM 2472 O O . LYS B 1 47 ? 8.258 -40.625 -21.734 1 96.44 47 LYS B O 1
ATOM 2477 N N . GLU B 1 48 ? 9.336 -41.906 -23.203 1 96.94 48 GLU B N 1
ATOM 2478 C CA . GLU B 1 48 ? 10.125 -40.781 -23.656 1 96.94 48 GLU B CA 1
ATOM 2479 C C . GLU B 1 48 ? 9.32 -39.875 -24.609 1 96.94 48 GLU B C 1
ATOM 2481 O O . GLU B 1 48 ? 8.609 -40.375 -25.469 1 96.94 48 GLU B O 1
ATOM 2486 N N . VAL B 1 49 ? 9.438 -38.531 -24.375 1 96.44 49 VAL B N 1
ATOM 2487 C CA . VAL B 1 49 ? 8.734 -37.625 -25.25 1 96.44 49 VAL B CA 1
ATOM 2488 C C . VAL B 1 49 ? 9.734 -36.719 -25.984 1 96.44 49 VAL B C 1
ATOM 2490 O O . VAL B 1 49 ? 10.875 -36.562 -25.531 1 96.44 49 VAL B O 1
ATOM 2493 N N . PRO B 1 50 ? 9.383 -36.281 -27.141 1 95.31 50 PRO B N 1
ATOM 2494 C CA . PRO B 1 50 ? 10.32 -35.5 -27.953 1 95.31 50 PRO B CA 1
ATOM 2495 C C . PRO B 1 50 ? 10.852 -34.25 -27.219 1 95.31 50 PRO B C 1
ATOM 2497 O O . PRO B 1 50 ? 10.188 -33.75 -26.312 1 95.31 50 PRO B O 1
ATOM 2500 N N . ALA B 1 51 ? 12.008 -33.844 -27.625 1 94.38 51 ALA B N 1
ATOM 2501 C CA . ALA B 1 51 ? 12.562 -32.594 -27.125 1 94.38 51 ALA B CA 1
ATOM 2502 C C . ALA B 1 51 ? 11.664 -31.406 -27.469 1 94.38 51 ALA B C 1
ATOM 2504 O O . ALA B 1 51 ? 11.117 -31.344 -28.562 1 94.38 51 ALA B O 1
ATOM 2505 N N . CYS B 1 52 ? 11.461 -30.484 -26.547 1 96.94 52 CYS B N 1
ATOM 2506 C CA . CYS B 1 52 ? 10.594 -29.328 -26.719 1 96.94 52 CYS B CA 1
ATOM 2507 C C . CYS B 1 52 ? 10.961 -28.219 -25.75 1 96.94 52 CYS B C 1
ATOM 2509 O O . CYS B 1 52 ? 11.711 -28.453 -24.797 1 96.94 52 CYS B O 1
ATOM 2511 N N . ARG B 1 53 ? 10.477 -27.016 -26.094 1 97.62 53 ARG B N 1
ATOM 2512 C CA . ARG B 1 53 ? 10.672 -25.875 -25.203 1 97.62 53 ARG B CA 1
ATOM 2513 C C . ARG B 1 53 ? 9.406 -25.609 -24.391 1 97.62 53 ARG B C 1
ATOM 2515 O O . ARG B 1 53 ? 9.477 -25.031 -23.297 1 97.62 53 ARG B O 1
ATOM 2522 N N . VAL B 1 54 ? 8.281 -25.984 -25 1 98.5 54 VAL B N 1
ATOM 2523 C CA . VAL B 1 54 ? 6.988 -25.766 -24.359 1 98.5 54 VAL B CA 1
ATOM 2524 C C . VAL B 1 54 ? 6.223 -27.078 -24.281 1 98.5 54 VAL B C 1
ATOM 2526 O O . VAL B 1 54 ? 6.148 -27.828 -25.266 1 98.5 54 VAL B O 1
ATOM 2529 N N . VAL B 1 55 ? 5.719 -27.453 -23.156 1 98.69 55 VAL B N 1
ATOM 2530 C CA . VAL B 1 55 ? 4.812 -28.578 -22.969 1 98.69 55 VAL B CA 1
ATOM 2531 C C . VAL B 1 55 ? 3.4 -28.078 -22.688 1 98.69 55 VAL B C 1
ATOM 2533 O O . VAL B 1 55 ? 3.191 -27.281 -21.766 1 98.69 55 VAL B O 1
ATOM 2536 N N . TRP B 1 56 ? 2.488 -28.469 -23.5 1 98.69 56 TRP B N 1
ATOM 2537 C CA . TRP B 1 56 ? 1.104 -28.031 -23.375 1 98.69 56 TRP B CA 1
ATOM 2538 C C . TRP B 1 56 ? 0.167 -29.203 -23.172 1 98.69 56 TRP B C 1
ATOM 2540 O O . TRP B 1 56 ? -0.064 -30 -24.094 1 98.69 56 TRP B O 1
ATOM 2550 N N . LEU B 1 57 ? -0.366 -29.391 -21.969 1 98.69 57 LEU B N 1
ATOM 2551 C CA . LEU B 1 57 ? -1.37 -30.391 -21.656 1 98.69 57 LEU B CA 1
ATOM 2552 C C . LEU B 1 57 ? -2.775 -29.812 -21.75 1 98.69 57 LEU B C 1
ATOM 2554 O O . LEU B 1 57 ? -3.053 -28.75 -21.203 1 98.69 57 LEU B O 1
ATOM 2558 N N . THR B 1 58 ? -3.584 -30.5 -22.438 1 98 58 THR B N 1
ATOM 2559 C CA . THR B 1 58 ? -4.961 -30.047 -22.578 1 98 58 THR B CA 1
ATOM 2560 C C . THR B 1 58 ? -5.91 -31.219 -22.734 1 98 58 THR B C 1
ATOM 2562 O O . THR B 1 58 ? -5.488 -32.375 -22.656 1 98 58 THR B O 1
ATOM 2565 N N . GLN B 1 59 ? -7.199 -30.969 -22.844 1 97.31 59 GLN B N 1
ATOM 2566 C CA . GLN B 1 59 ? -8.203 -32.031 -22.938 1 97.31 59 GLN B CA 1
ATOM 2567 C C . GLN B 1 59 ? -9.312 -31.656 -23.906 1 97.31 59 GLN B C 1
ATOM 2569 O O . GLN B 1 59 ? -9.5 -30.469 -24.219 1 97.31 59 GLN B O 1
ATOM 2574 N N . THR B 1 60 ? -9.922 -32.656 -24.359 1 95.19 60 THR B N 1
ATOM 2575 C CA . THR B 1 60 ? -11.141 -32.406 -25.125 1 95.19 60 THR B CA 1
ATOM 2576 C C . THR B 1 60 ? -12.281 -31.969 -24.219 1 95.19 60 THR B C 1
ATOM 2578 O O . THR B 1 60 ? -12.188 -32.094 -23 1 95.19 60 THR B O 1
ATOM 2581 N N . ARG B 1 61 ? -13.375 -31.469 -24.781 1 91.5 61 ARG B N 1
ATOM 2582 C CA . ARG B 1 61 ? -14.562 -31.078 -24.031 1 91.5 61 ARG B CA 1
ATOM 2583 C C . ARG B 1 61 ? -15.242 -32.312 -23.406 1 91.5 61 ARG B C 1
ATOM 2585 O O . ARG B 1 61 ? -15.508 -33.281 -24.109 1 91.5 61 ARG B O 1
ATOM 2592 N N . LEU B 1 62 ? -15.492 -32.188 -22.188 1 91.75 62 LEU B N 1
ATOM 2593 C CA . LEU B 1 62 ? -16.078 -33.312 -21.484 1 91.75 62 LEU B CA 1
ATOM 2594 C C . LEU B 1 62 ? -17.5 -33 -21.031 1 91.75 62 LEU B C 1
ATOM 2596 O O . LEU B 1 62 ? -17.922 -33.406 -19.953 1 91.75 62 LEU B O 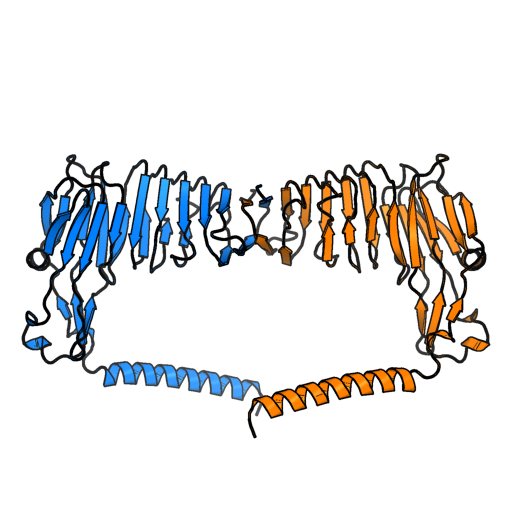1
ATOM 2600 N N . TYR B 1 63 ? -18.094 -32.156 -21.844 1 89.69 63 TYR B N 1
ATOM 2601 C CA . TYR B 1 63 ? -19.484 -31.828 -21.516 1 89.69 63 TYR B CA 1
ATOM 2602 C C . TYR B 1 63 ? -20.312 -31.625 -22.781 1 89.69 63 TYR B C 1
ATOM 2604 O O . TYR B 1 63 ? -19.797 -31.156 -23.797 1 89.69 63 TYR B O 1
ATOM 2612 N N . THR B 1 64 ? -21.469 -32.156 -22.766 1 85.69 64 THR B N 1
ATOM 2613 C CA . THR B 1 64 ? -22.562 -31.891 -23.703 1 85.69 64 THR B CA 1
ATOM 2614 C C . THR B 1 64 ? -23.828 -31.469 -22.953 1 85.69 64 THR B C 1
ATOM 2616 O O . THR B 1 64 ? -23.875 -31.562 -21.719 1 85.69 64 THR B O 1
ATOM 2619 N N . PRO B 1 65 ? -24.781 -30.984 -23.656 1 83.62 65 PRO B N 1
ATOM 2620 C CA . PRO B 1 65 ? -26.031 -30.656 -22.969 1 83.62 65 PRO B CA 1
ATOM 2621 C C . PRO B 1 65 ? -26.625 -31.828 -22.188 1 83.62 65 PRO B C 1
ATOM 2623 O O . PRO B 1 65 ? -27.297 -31.625 -21.172 1 83.62 65 PRO B O 1
ATOM 2626 N N . GLU B 1 66 ? -26.344 -33.031 -22.562 1 82.94 66 GLU B N 1
ATOM 2627 C CA . GLU B 1 66 ? -26.938 -34.219 -21.984 1 82.94 66 GLU B CA 1
ATOM 2628 C C . GLU B 1 66 ? -26.047 -34.781 -20.875 1 82.94 66 GLU B C 1
ATOM 2630 O O . GLU B 1 66 ? -26.531 -35.531 -20.016 1 82.94 66 GLU B O 1
ATOM 2635 N N . ARG B 1 67 ? -24.719 -34.406 -21.109 1 85.56 67 ARG B N 1
ATOM 2636 C CA . ARG B 1 67 ? -23.797 -35.062 -20.188 1 85.56 67 ARG B CA 1
ATOM 2637 C C . ARG B 1 67 ? -22.672 -34.094 -19.781 1 85.56 67 ARG B C 1
ATOM 2639 O O . ARG B 1 67 ? -22.156 -33.344 -20.625 1 85.56 67 ARG B O 1
ATOM 2646 N N . ASN B 1 68 ? -22.359 -34.25 -18.5 1 87.12 68 ASN B N 1
ATOM 2647 C CA . ASN B 1 68 ? -21.25 -33.5 -17.969 1 87.12 68 ASN B CA 1
ATOM 2648 C C . ASN B 1 68 ? -20.281 -34.406 -17.188 1 87.12 68 ASN B C 1
ATOM 2650 O O . ASN B 1 68 ? -20.672 -35.062 -16.219 1 87.12 68 ASN B O 1
ATOM 2654 N N . VAL B 1 69 ? -19.094 -34.469 -17.688 1 89.69 69 VAL B N 1
ATOM 2655 C CA . VAL B 1 69 ? -18.062 -35.25 -17.016 1 89.69 69 VAL B CA 1
ATOM 2656 C C . VAL B 1 69 ? -17.094 -34.312 -16.281 1 89.69 69 VAL B C 1
ATOM 2658 O O . VAL B 1 69 ? -16.484 -33.438 -16.891 1 89.69 69 VAL B O 1
ATOM 2661 N N . TRP B 1 70 ? -17.016 -34.5 -15.039 1 91 70 TRP B N 1
ATOM 2662 C CA . TRP B 1 70 ? -16.031 -33.719 -14.297 1 91 70 TRP B CA 1
ATOM 2663 C C . TRP B 1 70 ? -14.789 -34.562 -13.992 1 91 70 TRP B C 1
ATOM 2665 O O . TRP B 1 70 ? -14.875 -35.75 -13.719 1 91 70 TRP B O 1
ATOM 2675 N N . LEU B 1 71 ? -13.68 -33.938 -14.102 1 94.06 71 LEU B N 1
ATOM 2676 C CA . LEU B 1 71 ? -12.422 -34.594 -13.758 1 94.06 71 LEU B CA 1
ATOM 2677 C C . LEU B 1 71 ? -12.141 -34.469 -12.258 1 94.06 71 LEU B C 1
ATOM 2679 O O . LEU B 1 71 ? -12.258 -33.375 -11.688 1 94.06 71 LEU B O 1
ATOM 2683 N N . ALA B 1 72 ? -11.805 -35.625 -11.68 1 92.69 72 ALA B N 1
ATOM 2684 C CA . ALA B 1 72 ? -11.352 -35.594 -10.289 1 92.69 72 ALA B CA 1
ATOM 2685 C C . ALA B 1 72 ? -10.016 -34.875 -10.164 1 92.69 72 ALA B C 1
ATOM 2687 O O . ALA B 1 72 ? -9.258 -34.781 -11.133 1 92.69 72 ALA B O 1
ATOM 2688 N N . ASN B 1 73 ? -9.734 -34.438 -8.984 1 94.94 73 ASN B N 1
ATOM 2689 C CA . ASN B 1 73 ? -8.469 -33.75 -8.734 1 94.94 73 ASN B CA 1
ATOM 2690 C C . ASN B 1 73 ? -7.277 -34.656 -9.008 1 94.94 73 ASN B C 1
ATOM 2692 O O . ASN B 1 73 ? -7.281 -35.812 -8.609 1 94.94 73 ASN B O 1
ATOM 2696 N N . SER B 1 74 ? -6.387 -34.188 -9.727 1 96.56 74 SER B N 1
ATOM 2697 C CA . SER B 1 74 ? -5.148 -34.906 -10.016 1 96.56 74 SER B CA 1
ATOM 2698 C C . SER B 1 74 ? -3.947 -33.969 -9.992 1 96.56 74 SER B C 1
ATOM 2700 O O . SER B 1 74 ? -4.102 -32.75 -9.805 1 96.56 74 SER B O 1
ATOM 2702 N N . LEU B 1 75 ? -2.803 -34.594 -10.07 1 98.25 75 LEU B N 1
ATOM 2703 C CA . LEU B 1 75 ? -1.558 -33.844 -9.992 1 98.25 75 LEU B CA 1
ATOM 2704 C C . LEU B 1 75 ? -0.675 -34.125 -11.203 1 98.25 75 LEU B C 1
ATOM 2706 O O . LEU B 1 75 ? -0.529 -35.281 -11.609 1 98.25 75 LEU B O 1
ATOM 2710 N N . LEU B 1 76 ? -0.17 -33.094 -11.82 1 98.75 76 LEU B N 1
ATOM 2711 C CA . LEU B 1 76 ? 1.013 -33.219 -12.664 1 98.75 76 LEU B CA 1
ATOM 2712 C C . LEU B 1 76 ? 2.277 -32.875 -11.875 1 98.75 76 LEU B C 1
ATOM 2714 O O . LEU B 1 76 ? 2.539 -31.719 -11.57 1 98.75 76 LEU B O 1
ATOM 2718 N N . GLU B 1 77 ? 3.002 -33.875 -11.57 1 98.69 77 GLU B N 1
ATOM 2719 C CA . GLU B 1 77 ? 4.285 -33.656 -10.906 1 98.69 77 GLU B CA 1
ATOM 2720 C C . GLU B 1 77 ? 5.398 -33.406 -11.922 1 98.69 77 GLU B C 1
ATOM 2722 O O . GLU B 1 77 ? 5.566 -34.188 -12.867 1 98.69 77 GLU B O 1
ATOM 2727 N N . VAL B 1 78 ? 6.094 -32.344 -11.734 1 98.75 78 VAL B N 1
ATOM 2728 C CA . VAL B 1 78 ? 7.195 -32.031 -12.633 1 98.75 78 VAL B CA 1
ATOM 2729 C C . VAL B 1 78 ? 8.523 -32.125 -11.883 1 98.75 78 VAL B C 1
ATOM 2731 O O . VAL B 1 78 ? 8.711 -31.5 -10.852 1 98.75 78 VAL B O 1
ATOM 2734 N N . GLN B 1 79 ? 9.391 -32.969 -12.398 1 97.88 79 GLN B N 1
ATOM 2735 C CA . GLN B 1 79 ? 10.695 -33.219 -11.805 1 97.88 79 GLN B CA 1
ATOM 2736 C C . GLN B 1 79 ? 11.805 -33.094 -12.844 1 97.88 79 GLN B C 1
ATOM 2738 O O . GLN B 1 79 ? 11.539 -33.094 -14.047 1 97.88 79 GLN B O 1
ATOM 2743 N N . PRO B 1 80 ? 13.023 -32.938 -12.383 1 97.56 80 PRO B N 1
ATOM 2744 C CA . PRO B 1 80 ? 14.133 -32.906 -13.344 1 97.56 80 PRO B CA 1
ATOM 2745 C C . PRO B 1 80 ? 14.375 -34.25 -14.016 1 97.56 80 PRO B C 1
ATOM 2747 O O . PRO B 1 80 ? 14.234 -35.312 -13.375 1 97.56 80 PRO B O 1
ATOM 2750 N N . SER B 1 81 ? 14.781 -34.156 -15.25 1 95.94 81 SER B N 1
ATOM 2751 C CA . SER B 1 81 ? 15.188 -35.344 -15.969 1 95.94 81 SER B CA 1
ATOM 2752 C C . SER B 1 81 ? 16.484 -35.906 -15.406 1 95.94 81 SER B C 1
ATOM 2754 O O . SER B 1 81 ? 17.453 -35.188 -15.188 1 95.94 81 SER B O 1
ATOM 2756 N N . LYS B 1 82 ? 16.5 -37.188 -15.195 1 87.94 82 LYS B N 1
ATOM 2757 C CA . LYS B 1 82 ? 17.719 -37.844 -14.734 1 87.94 82 LYS B CA 1
ATOM 2758 C C . LYS B 1 82 ? 18.531 -38.375 -15.914 1 87.94 82 LYS B C 1
ATOM 2760 O O . LYS B 1 82 ? 19.75 -38.531 -15.812 1 87.94 82 LYS B O 1
ATOM 2765 N N . GLU B 1 83 ? 17.938 -38.594 -16.984 1 87.81 83 GLU B N 1
ATOM 2766 C CA . GLU B 1 83 ? 18.578 -39.25 -18.109 1 87.81 83 GLU B CA 1
ATOM 2767 C C . GLU B 1 83 ? 18.797 -38.312 -19.281 1 87.81 83 GLU B C 1
ATOM 2769 O O . GLU B 1 83 ? 19.094 -38.719 -20.391 1 87.81 83 GLU B O 1
ATOM 2774 N N . GLY B 1 84 ? 18.578 -37.062 -19.109 1 90.94 84 GLY B N 1
ATOM 2775 C CA . GLY B 1 84 ? 18.797 -36.062 -20.156 1 90.94 84 GLY B CA 1
ATOM 2776 C C . GLY B 1 84 ? 17.719 -36.094 -21.219 1 90.94 84 GLY B C 1
ATOM 2777 O O . GLY B 1 84 ? 17.906 -35.562 -22.312 1 90.94 84 GLY B O 1
ATOM 2778 N N . LYS B 1 85 ? 16.641 -36.875 -20.875 1 95.31 85 LYS B N 1
ATOM 2779 C CA . LYS B 1 85 ? 15.5 -36.938 -21.781 1 95.31 85 LYS B CA 1
ATOM 2780 C C . LYS B 1 85 ? 14.211 -36.562 -21.062 1 95.31 85 LYS B C 1
ATOM 2782 O O . LYS B 1 85 ? 14.102 -36.719 -19.844 1 95.31 85 LYS B O 1
ATOM 2787 N N . ASN B 1 86 ? 13.305 -36 -21.875 1 97 86 ASN B N 1
ATOM 2788 C CA . ASN B 1 86 ? 11.984 -35.781 -21.312 1 97 86 ASN B CA 1
ATOM 2789 C C . ASN B 1 86 ? 11.188 -37.062 -21.188 1 97 86 ASN B C 1
ATOM 2791 O O . ASN B 1 86 ? 11.062 -37.812 -22.141 1 97 86 ASN B O 1
ATOM 2795 N N . LEU B 1 87 ? 10.711 -37.344 -20.031 1 97.94 87 LEU B N 1
ATOM 2796 C CA . LEU B 1 87 ? 9.891 -38.531 -19.766 1 97.94 87 LEU B CA 1
ATOM 2797 C C . LEU B 1 87 ? 8.508 -38.125 -19.266 1 97.94 87 LEU B C 1
ATOM 2799 O O . LEU B 1 87 ? 8.383 -37.188 -18.469 1 97.94 87 LEU B O 1
ATOM 2803 N N . PHE B 1 88 ? 7.539 -38.75 -19.781 1 98.25 88 PHE B N 1
ATOM 2804 C CA . PHE B 1 88 ? 6.16 -38.531 -19.359 1 98.25 88 PHE B CA 1
ATOM 2805 C C . PHE B 1 88 ? 5.547 -39.812 -18.828 1 98.25 88 PHE B C 1
ATOM 2807 O O . PHE B 1 88 ? 5.621 -40.875 -19.484 1 98.25 88 PHE B O 1
ATOM 2814 N N . SER B 1 89 ? 4.969 -39.812 -17.625 1 98.31 89 SER B N 1
ATOM 2815 C CA . SER B 1 89 ? 4.359 -40.969 -16.984 1 98.31 89 SER B CA 1
ATOM 2816 C C . SER B 1 89 ? 2.879 -40.719 -16.719 1 98.31 89 SER B C 1
ATOM 2818 O O . SER B 1 89 ? 2.48 -39.625 -16.297 1 98.31 89 SER B O 1
ATOM 2820 N N . CYS B 1 90 ? 2.121 -41.688 -16.953 1 98.25 90 CYS B N 1
ATOM 2821 C CA . CYS B 1 90 ? 0.693 -41.688 -16.656 1 98.25 90 CYS B CA 1
ATOM 2822 C C . CYS B 1 90 ? 0.177 -43.125 -16.531 1 98.25 90 CYS B C 1
ATOM 2824 O O . CYS B 1 90 ? 0.925 -44.094 -16.75 1 98.25 90 CYS B O 1
ATOM 2826 N N . SER B 1 91 ? -1.021 -43.25 -16.094 1 97.69 91 SER B N 1
ATOM 2827 C CA . SER B 1 91 ? -1.6 -44.594 -16.031 1 97.69 91 SER B CA 1
ATOM 2828 C C . SER B 1 91 ? -1.728 -45.219 -17.406 1 97.69 91 SER B C 1
ATOM 2830 O O . SER B 1 91 ? -2.027 -44.531 -18.391 1 97.69 91 SER B O 1
ATOM 2832 N N . LYS B 1 92 ? -1.605 -46.531 -17.531 1 97.19 92 LYS B N 1
ATOM 2833 C CA . LYS B 1 92 ? -1.745 -47.25 -18.797 1 97.19 92 LYS B CA 1
ATOM 2834 C C . LYS B 1 92 ? -3.117 -47.031 -19.422 1 97.19 92 LYS B C 1
ATOM 2836 O O . LYS B 1 92 ? -3.23 -46.875 -20.625 1 97.19 92 LYS B O 1
ATOM 2841 N N . LYS B 1 93 ? -4.094 -46.906 -18.609 1 95.44 93 LYS B N 1
ATOM 2842 C CA . LYS B 1 93 ? -5.457 -46.688 -19.078 1 95.44 93 LYS B CA 1
ATOM 2843 C C . LYS B 1 93 ? -5.609 -45.312 -19.703 1 95.44 93 LYS B C 1
ATOM 2845 O O . LYS B 1 93 ? -6.223 -45.188 -20.766 1 95.44 93 LYS B O 1
ATOM 2850 N N . VAL B 1 94 ? -5.043 -44.344 -19.094 1 96.69 94 VAL B N 1
ATOM 2851 C CA . VAL B 1 94 ? -5.152 -42.969 -19.578 1 96.69 94 VAL B CA 1
ATOM 2852 C C . VAL B 1 94 ? -4.32 -42.812 -20.859 1 96.69 94 VAL B C 1
ATOM 2854 O O . VAL B 1 94 ? -4.695 -42.062 -21.766 1 96.69 94 VAL B O 1
ATOM 2857 N N . ASN B 1 95 ? -3.266 -43.562 -20.875 1 96.88 95 ASN B N 1
ATOM 2858 C CA . ASN B 1 95 ? -2.354 -43.469 -22.016 1 96.88 95 ASN B CA 1
ATOM 2859 C C . ASN B 1 95 ? -3.076 -43.75 -23.328 1 96.88 95 ASN B C 1
ATOM 2861 O O . ASN B 1 95 ? -2.748 -43.156 -24.359 1 96.88 95 ASN B O 1
ATOM 2865 N N . ASP B 1 96 ? -4.031 -44.625 -23.297 1 94.12 96 ASP B N 1
ATOM 2866 C CA . ASP B 1 96 ? -4.781 -44.969 -24.5 1 94.12 96 ASP B CA 1
ATOM 2867 C C . ASP B 1 96 ? -5.562 -43.781 -25.047 1 94.12 96 ASP B C 1
ATOM 2869 O O . ASP B 1 96 ? -5.977 -43.781 -26.203 1 94.12 96 ASP B O 1
ATOM 2873 N N . TYR B 1 97 ? -5.66 -42.781 -24.219 1 96.19 97 TYR B N 1
AT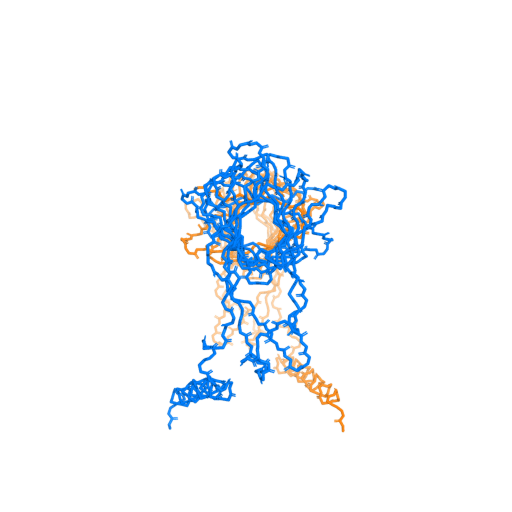OM 2874 C CA . TYR B 1 97 ? -6.461 -41.656 -24.625 1 96.19 97 TYR B CA 1
ATOM 2875 C C . TYR B 1 97 ? -5.59 -40.406 -24.781 1 96.19 97 TYR B C 1
ATOM 2877 O O . TYR B 1 97 ? -6.102 -39.281 -24.953 1 96.19 97 TYR B O 1
ATOM 2885 N N . LEU B 1 98 ? -4.332 -40.562 -24.703 1 97.25 98 LEU B N 1
ATOM 2886 C CA . LEU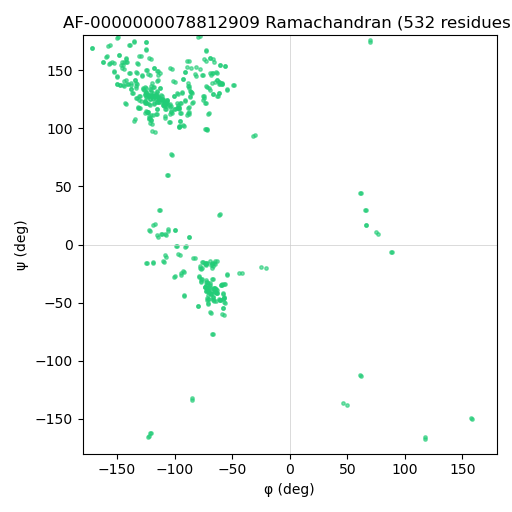 B 1 98 ? -3.434 -39.438 -24.859 1 97.25 98 LEU B CA 1
ATOM 2887 C C . LEU B 1 98 ? -2.891 -39.344 -26.281 1 97.25 98 LEU B C 1
ATOM 2889 O O . LEU B 1 98 ? -2.441 -40.344 -26.844 1 97.25 98 LEU B O 1
ATOM 2893 N N . LYS B 1 99 ? -2.969 -38.219 -26.875 1 96.81 99 LYS B N 1
ATOM 2894 C CA . LYS B 1 99 ? -2.35 -37.906 -28.156 1 96.81 99 LYS B CA 1
ATOM 2895 C C . LYS B 1 99 ? -1.24 -36.875 -28 1 96.81 99 LYS B C 1
ATOM 2897 O O . LYS B 1 99 ? -1.455 -35.812 -27.422 1 96.81 99 LYS B O 1
ATOM 2902 N N . MET B 1 100 ? -0.112 -37.219 -28.469 1 96.88 100 MET B N 1
ATOM 2903 C CA . MET B 1 100 ? 1.023 -36.312 -28.406 1 96.88 100 MET B CA 1
ATOM 2904 C C . MET B 1 100 ? 1.398 -35.812 -29.797 1 96.88 100 MET B C 1
ATOM 2906 O O . MET B 1 100 ? 1.6 -36.625 -30.719 1 96.88 100 MET B O 1
ATOM 2910 N N . THR B 1 101 ? 1.436 -34.5 -29.938 1 97.19 101 THR B N 1
ATOM 2911 C CA . THR B 1 101 ? 1.787 -33.906 -31.203 1 97.19 101 THR B CA 1
ATOM 2912 C C . THR B 1 101 ? 2.828 -32.781 -31 1 97.19 101 THR B C 1
ATOM 2914 O O . THR B 1 101 ? 2.736 -32 -30.062 1 97.19 101 THR B O 1
ATOM 2917 N N . VAL B 1 102 ? 3.787 -32.75 -31.875 1 96.44 102 VAL B N 1
ATOM 2918 C CA . VAL B 1 102 ? 4.797 -31.703 -31.828 1 96.44 102 VAL B CA 1
ATOM 2919 C C . VAL B 1 102 ? 4.426 -30.578 -32.812 1 96.44 102 VAL B C 1
ATOM 2921 O O . VAL B 1 102 ? 4.211 -30.828 -34 1 96.44 102 VAL B O 1
ATOM 2924 N N . MET B 1 103 ? 4.25 -29.406 -32.312 1 95.62 103 MET B N 1
ATOM 2925 C CA . MET B 1 103 ? 3.977 -28.203 -33.094 1 95.62 103 MET B CA 1
ATOM 2926 C C . MET B 1 103 ? 5.086 -27.172 -32.938 1 95.62 103 MET B C 1
ATOM 2928 O O . MET B 1 103 ? 5.023 -26.344 -32.031 1 95.62 103 MET B O 1
ATOM 2932 N N . GLY B 1 104 ? 6.109 -27.125 -33.938 1 94.5 104 GLY B N 1
ATOM 2933 C CA . GLY B 1 104 ? 7.281 -26.297 -33.719 1 94.5 104 GLY B CA 1
ATOM 2934 C C . GLY B 1 104 ? 8.102 -26.734 -32.5 1 94.5 104 GLY B C 1
ATOM 2935 O O . GLY B 1 104 ? 8.539 -27.875 -32.438 1 94.5 104 GLY B O 1
ATOM 2936 N N . ASP B 1 105 ? 8.102 -25.859 -31.5 1 96.94 105 ASP B N 1
ATOM 2937 C CA . ASP B 1 105 ? 8.891 -26.188 -30.312 1 96.94 105 ASP B CA 1
ATOM 2938 C C . ASP B 1 105 ? 7.988 -26.609 -29.156 1 96.94 105 ASP B C 1
ATOM 2940 O O . ASP B 1 105 ? 8.445 -26.719 -28.016 1 96.94 105 ASP B O 1
ATOM 2944 N N . THR B 1 106 ? 6.754 -26.859 -29.5 1 97.56 106 THR B N 1
ATOM 2945 C CA . THR B 1 106 ? 5.762 -27.188 -28.484 1 97.56 106 THR B CA 1
ATOM 2946 C C . THR B 1 106 ? 5.336 -28.641 -28.594 1 97.56 106 THR B C 1
ATOM 2948 O O . THR B 1 106 ? 4.973 -29.109 -29.688 1 97.56 106 THR B O 1
ATOM 2951 N N . LEU B 1 107 ? 5.477 -29.375 -27.516 1 98.5 107 LEU B N 1
ATOM 2952 C CA . LEU B 1 107 ? 4.848 -30.688 -27.391 1 98.5 107 LEU B CA 1
ATOM 2953 C C . LEU B 1 107 ? 3.439 -30.562 -26.828 1 98.5 107 LEU B C 1
ATOM 2955 O O . LEU B 1 107 ? 3.262 -30.172 -25.672 1 98.5 107 LEU B O 1
ATOM 2959 N N . LYS B 1 108 ? 2.449 -30.875 -27.578 1 98.25 108 LYS B N 1
ATOM 2960 C CA . LYS B 1 108 ? 1.062 -30.875 -27.125 1 98.25 108 LYS B CA 1
ATOM 2961 C C . LYS B 1 108 ? 0.631 -32.281 -26.688 1 98.25 108 LYS B C 1
ATOM 2963 O O . LYS B 1 108 ? 0.742 -33.219 -27.469 1 98.25 108 LYS B O 1
ATOM 2968 N N . ILE B 1 109 ? 0.203 -32.438 -25.484 1 98.19 109 ILE B N 1
ATOM 2969 C CA . ILE B 1 109 ? -0.357 -33.656 -24.922 1 98.19 109 ILE B CA 1
ATOM 2970 C C . ILE B 1 109 ? -1.858 -33.5 -24.703 1 98.19 109 ILE B C 1
ATOM 2972 O O . ILE B 1 109 ? -2.281 -32.75 -23.797 1 98.19 109 ILE B O 1
ATOM 2976 N N . LEU B 1 110 ? -2.639 -34.156 -25.484 1 98.19 110 LEU B N 1
ATOM 2977 C CA . LEU B 1 110 ? -4.09 -34 -25.469 1 98.19 110 LEU B CA 1
ATOM 2978 C C . LEU B 1 110 ? -4.758 -35.219 -24.859 1 98.19 110 LEU B C 1
ATOM 2980 O O . LEU B 1 110 ? -4.574 -36.344 -25.344 1 98.19 110 LEU B O 1
ATOM 2984 N N . LEU B 1 111 ? -5.426 -35.062 -23.781 1 97.88 111 LEU B N 1
ATOM 2985 C CA . LEU B 1 111 ? -6.371 -36.062 -23.328 1 97.88 111 LEU B CA 1
ATOM 2986 C C . LEU B 1 111 ? -7.617 -36.094 -24.203 1 97.88 111 LEU B C 1
ATOM 2988 O O . LEU B 1 111 ? -8.516 -35.25 -24.031 1 97.88 111 LEU B O 1
ATOM 2992 N N . ASP B 1 112 ? -7.613 -37 -25.078 1 96.62 112 ASP B N 1
ATOM 2993 C CA . ASP B 1 112 ? -8.648 -37.062 -26.109 1 96.62 112 ASP B CA 1
ATOM 2994 C C . ASP B 1 112 ? -9.672 -38.156 -25.781 1 96.62 112 ASP B C 1
ATOM 2996 O O . ASP B 1 112 ? -9.68 -39.219 -26.406 1 96.62 112 ASP B O 1
ATOM 3000 N N . TYR B 1 113 ? -10.523 -37.875 -24.906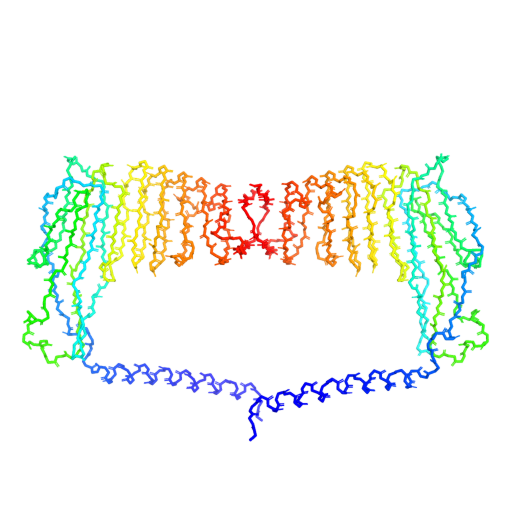 1 94.06 113 TYR B N 1
ATOM 3001 C CA . TYR B 1 113 ? -11.562 -38.812 -24.5 1 94.06 113 TYR B CA 1
ATOM 3002 C C . TYR B 1 113 ? -12.906 -38.438 -25.109 1 94.06 113 TYR B C 1
ATOM 3004 O O . TYR B 1 113 ? -13.445 -37.344 -24.812 1 94.06 113 TYR B O 1
ATOM 3012 N N . SER B 1 114 ? -13.43 -39.281 -25.859 1 89.5 114 SER B N 1
ATOM 3013 C CA . SER B 1 114 ? -14.758 -39.062 -26.422 1 89.5 114 SER B CA 1
ATOM 3014 C C . SER B 1 114 ? -15.844 -39.594 -25.484 1 89.5 114 SER B C 1
ATOM 3016 O O . SER B 1 114 ? -15.773 -40.719 -25 1 89.5 114 SER B O 1
ATOM 3018 N N . LEU B 1 115 ? -16.859 -38.844 -25.328 1 88 115 LEU B N 1
ATOM 3019 C CA . LEU B 1 115 ? -17.938 -39.25 -24.438 1 88 115 LEU B CA 1
ATOM 3020 C C . LEU B 1 115 ? -18.672 -40.469 -24.969 1 88 115 LEU B C 1
ATOM 3022 O O . LEU B 1 115 ? -19.359 -41.156 -24.219 1 88 115 LEU B O 1
ATOM 3026 N N . ASP B 1 116 ? -18.5 -40.719 -26.234 1 84.81 116 ASP B N 1
ATOM 3027 C CA . ASP B 1 116 ? -19.078 -41.938 -26.828 1 84.81 116 ASP B CA 1
ATOM 3028 C C . ASP B 1 116 ? -18.391 -43.188 -26.328 1 84.81 116 ASP B C 1
ATOM 3030 O O . ASP B 1 116 ? -18.938 -44.281 -26.422 1 84.81 116 ASP B O 1
ATOM 3034 N N . GLN B 1 117 ? -17.297 -42.969 -25.734 1 84.56 117 GLN B N 1
ATOM 3035 C CA . GLN B 1 117 ? -16.484 -44.094 -25.266 1 84.56 117 GLN B CA 1
ATOM 3036 C C . GLN B 1 117 ? -16.844 -44.469 -23.828 1 84.56 117 GLN B C 1
ATOM 3038 O O . GLN B 1 117 ? -16.312 -45.438 -23.297 1 84.56 117 GLN B O 1
ATOM 3043 N N . LEU B 1 118 ? -17.703 -43.75 -23.312 1 86.75 118 LEU B N 1
ATOM 3044 C CA . LEU B 1 118 ? -18.078 -44.031 -21.938 1 86.75 118 LEU B CA 1
ATOM 3045 C C . LEU B 1 118 ? -18.719 -45.438 -21.828 1 86.75 118 LEU B C 1
ATOM 3047 O O . LEU B 1 118 ? -19.484 -45.844 -22.688 1 86.75 118 LEU B O 1
ATOM 3051 N N . PRO B 1 119 ? -18.375 -46 -20.828 1 85.5 119 PRO B N 1
ATOM 3052 C CA . PRO B 1 119 ? -19.047 -47.281 -20.594 1 85.5 119 PRO B CA 1
ATOM 3053 C C . PRO B 1 119 ? -20.562 -47.125 -20.453 1 85.5 119 PRO B C 1
ATOM 3055 O O . PRO B 1 119 ? -21.047 -46.062 -20.016 1 85.5 119 PRO B O 1
ATOM 3058 N N . GLN B 1 120 ? -21.219 -48.156 -20.75 1 83 120 GLN B N 1
ATOM 3059 C CA . GLN B 1 120 ? -22.672 -48.188 -20.797 1 83 120 GLN B CA 1
ATOM 3060 C C . GLN B 1 120 ? -23.281 -47.812 -19.453 1 83 120 GLN B C 1
ATOM 3062 O O . GLN B 1 120 ? -24.328 -47.125 -19.406 1 83 120 GLN B O 1
ATOM 3067 N N . GLU B 1 121 ? -22.625 -48.188 -18.438 1 81.94 121 GLU B N 1
ATOM 3068 C CA . GLU B 1 121 ? -23.156 -47.969 -17.094 1 81.94 121 GLU B CA 1
ATOM 3069 C C . GLU B 1 121 ? -23.25 -46.469 -16.781 1 81.94 121 GLU B C 1
ATOM 3071 O O . GLU B 1 121 ? -24 -46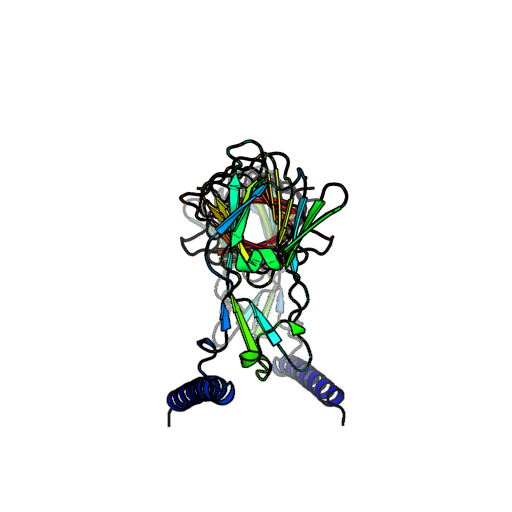.062 -15.891 1 81.94 121 GLU B O 1
ATOM 3076 N N . PHE B 1 122 ? -22.5 -45.75 -17.656 1 81.88 122 PHE B N 1
ATOM 3077 C CA . PHE B 1 122 ? -22.469 -44.312 -17.344 1 81.88 122 PHE B CA 1
ATOM 3078 C C . PHE B 1 122 ? -23.281 -43.531 -18.359 1 81.88 122 PHE B C 1
ATOM 3080 O O . PHE B 1 122 ? -23.5 -42.344 -18.188 1 81.88 122 PHE B O 1
ATOM 3087 N N . LYS B 1 123 ? -23.688 -44.125 -19.359 1 77.69 123 LYS B N 1
ATOM 3088 C CA . LYS B 1 123 ? -24.312 -43.438 -20.484 1 77.69 123 LYS B CA 1
ATOM 3089 C C . LYS B 1 123 ? -25.656 -42.844 -20.078 1 77.69 123 LYS B C 1
ATOM 3091 O O . LYS B 1 123 ? -26.125 -41.875 -20.719 1 77.69 123 LYS B O 1
ATOM 3096 N N . LYS B 1 124 ? -26.094 -43.344 -19.016 1 77.25 124 LYS B N 1
ATOM 3097 C CA . LYS B 1 124 ? -27.391 -42.844 -18.625 1 77.25 124 LYS B CA 1
ATOM 3098 C C . LYS B 1 124 ? -27.25 -41.719 -17.578 1 77.25 124 LYS B C 1
ATOM 3100 O O . LYS B 1 124 ? -28.219 -41.031 -17.25 1 77.25 124 LYS B O 1
ATOM 3105 N N . SER B 1 125 ? -26.094 -41.625 -17.203 1 80.56 125 SER B N 1
ATOM 3106 C CA . SER B 1 125 ? -25.875 -40.625 -16.156 1 80.56 125 SER B CA 1
ATOM 3107 C C . SER B 1 125 ? -25.656 -39.219 -16.75 1 80.56 125 SER B C 1
ATOM 3109 O O . SER B 1 125 ? -24.906 -39.062 -17.719 1 80.56 125 SER B O 1
ATOM 3111 N N . LYS B 1 126 ? -26.297 -38.344 -16.266 1 81.81 126 LYS B N 1
ATOM 3112 C CA . LYS B 1 126 ? -26.109 -36.938 -16.703 1 81.81 126 LYS B CA 1
ATOM 3113 C C . LYS B 1 126 ? -24.812 -36.375 -16.172 1 81.81 126 LYS B C 1
ATOM 3115 O O . LYS B 1 126 ? -24.172 -35.531 -16.828 1 81.81 126 LYS B O 1
ATOM 3120 N N . PHE B 1 127 ? -24.516 -36.812 -14.93 1 83.69 127 PHE B N 1
ATOM 3121 C CA . PHE B 1 127 ? -23.297 -36.344 -14.281 1 83.69 127 PHE B CA 1
ATOM 3122 C C . PHE B 1 127 ? -22.406 -37.531 -13.875 1 83.69 127 PHE B C 1
ATOM 3124 O O . PHE B 1 127 ? -22.891 -38.5 -13.328 1 83.69 127 PHE B O 1
ATOM 3131 N N . MET B 1 128 ? -21.172 -37.406 -14.297 1 86.38 128 MET B N 1
ATOM 3132 C CA . MET B 1 128 ? -20.234 -38.438 -13.867 1 86.38 128 MET B CA 1
ATOM 3133 C C . MET B 1 128 ? -18.844 -37.875 -13.641 1 86.38 128 MET B C 1
ATOM 3135 O O . MET B 1 128 ? -18.516 -36.812 -14.195 1 86.38 128 MET B O 1
ATOM 3139 N N . GLY B 1 129 ? -18.094 -38.625 -12.805 1 90.31 129 GLY B N 1
ATOM 3140 C CA . GLY B 1 129 ? -16.719 -38.25 -12.562 1 90.31 129 GLY B CA 1
ATOM 3141 C C . GLY B 1 129 ? -15.719 -39.094 -13.32 1 90.31 129 GLY B C 1
ATOM 3142 O O . GLY B 1 129 ? -16.047 -40.219 -13.719 1 90.31 129 GLY B O 1
ATOM 3143 N N . MET B 1 130 ? -14.641 -38.594 -13.641 1 92.81 130 MET B N 1
ATOM 3144 C CA . MET B 1 130 ? -13.531 -39.312 -14.25 1 92.81 130 MET B CA 1
ATOM 3145 C C . MET B 1 130 ? -12.227 -39.062 -13.508 1 92.81 130 MET B C 1
ATOM 3147 O O . MET B 1 130 ? -11.867 -37.906 -13.258 1 92.81 130 MET B O 1
ATOM 3151 N N . ASN B 1 131 ? -11.633 -40.094 -13.078 1 95.62 131 ASN B N 1
ATOM 3152 C CA . ASN B 1 131 ? -10.336 -40 -12.406 1 95.62 131 ASN B CA 1
ATOM 3153 C C . ASN B 1 131 ? -9.203 -40.438 -13.336 1 95.62 131 ASN B C 1
ATOM 3155 O O . ASN B 1 131 ? -9.055 -41.625 -13.648 1 95.62 131 ASN B O 1
ATOM 3159 N N . ILE B 1 132 ? -8.391 -39.5 -13.703 1 96.5 132 ILE B N 1
ATOM 3160 C CA . ILE B 1 132 ? -7.352 -39.781 -14.688 1 96.5 132 ILE B CA 1
ATOM 3161 C C . ILE B 1 132 ? -6.027 -40.062 -13.977 1 96.5 132 ILE B C 1
ATOM 3163 O O . ILE B 1 132 ? -5.023 -40.375 -14.625 1 96.5 132 ILE B O 1
ATOM 3167 N N . GLY B 1 133 ? -5.984 -40 -12.656 1 95.88 133 GLY B N 1
ATOM 3168 C CA . GLY B 1 133 ? -4.77 -40.25 -11.898 1 95.88 133 GLY B CA 1
ATOM 3169 C C . GLY B 1 133 ? -3.717 -39.156 -12.078 1 95.88 133 GLY B C 1
ATOM 3170 O O . GLY B 1 133 ? -3.879 -38.25 -12.906 1 95.88 133 GLY B O 1
ATOM 3171 N N . ASP B 1 134 ? -2.699 -39.312 -11.328 1 97.69 134 ASP B N 1
ATOM 3172 C CA . ASP B 1 134 ? -1.595 -38.375 -11.383 1 97.69 134 ASP B CA 1
ATOM 3173 C C . ASP B 1 134 ? -0.705 -38.625 -12.594 1 97.69 134 ASP B C 1
ATOM 3175 O O . ASP B 1 134 ? -0.682 -39.75 -13.133 1 97.69 134 ASP B O 1
ATOM 3179 N N . MET B 1 135 ? -0.114 -37.656 -13.062 1 98.38 135 MET B N 1
ATOM 3180 C CA . MET B 1 135 ? 0.875 -37.688 -14.133 1 98.38 135 MET B CA 1
ATOM 3181 C C . MET B 1 135 ? 2.209 -37.125 -13.68 1 98.38 135 MET B C 1
ATOM 3183 O O . MET B 1 135 ? 2.271 -36.406 -12.664 1 98.38 135 MET B O 1
ATOM 3187 N N . ARG B 1 136 ? 3.236 -37.5 -14.422 1 98.31 136 ARG B N 1
ATOM 3188 C CA . ARG B 1 136 ? 4.559 -37 -14.086 1 98.31 136 ARG B CA 1
ATOM 3189 C C . ARG B 1 136 ? 5.324 -36.594 -15.344 1 98.31 136 ARG B C 1
ATOM 3191 O O . ARG B 1 136 ? 5.262 -37.281 -16.359 1 98.31 136 ARG B O 1
ATOM 3198 N N . LEU B 1 137 ? 5.98 -35.5 -15.273 1 98.56 137 LEU B N 1
ATOM 3199 C CA . LEU B 1 137 ? 6.871 -35 -16.328 1 98.56 137 LEU B CA 1
ATOM 3200 C C . LEU B 1 137 ? 8.289 -34.812 -15.797 1 98.56 137 LEU B C 1
ATOM 3202 O O . LEU B 1 137 ? 8.523 -34 -14.914 1 98.56 137 LEU B O 1
ATOM 3206 N N . ASP B 1 138 ? 9.172 -35.688 -16.25 1 98 138 ASP B N 1
ATOM 3207 C CA . ASP B 1 138 ? 10.594 -35.438 -16.047 1 98 138 ASP B CA 1
ATOM 3208 C C . ASP B 1 138 ? 11.172 -34.594 -17.188 1 98 138 ASP B C 1
ATOM 3210 O O . ASP B 1 138 ? 11.25 -35.062 -18.328 1 98 138 ASP B O 1
ATOM 3214 N N . MET B 1 139 ? 11.539 -33.406 -16.844 1 96.62 139 MET B N 1
ATOM 3215 C CA . MET B 1 139 ? 11.852 -32.5 -17.953 1 96.62 139 MET B CA 1
ATOM 3216 C C . MET B 1 139 ? 13.328 -32.125 -17.969 1 96.62 139 MET B C 1
ATOM 3218 O O . MET B 1 139 ? 13.945 -32.031 -16.906 1 96.62 139 MET B O 1
ATOM 3222 N N . THR B 1 140 ? 13.867 -31.953 -19.094 1 96.5 140 THR B N 1
ATOM 3223 C CA . THR B 1 140 ? 15.227 -31.469 -19.297 1 96.5 140 THR B CA 1
ATOM 3224 C C . THR B 1 140 ? 15.297 -29.969 -19.109 1 96.5 140 THR B C 1
ATOM 3226 O O . THR B 1 140 ? 14.273 -29.312 -18.906 1 96.5 140 THR B O 1
ATOM 3229 N N . GLN B 1 141 ? 16.5 -29.422 -19.266 1 95.69 141 GLN B N 1
ATOM 3230 C CA . GLN B 1 141 ? 16.75 -28 -19.094 1 95.69 141 GLN B CA 1
ATOM 3231 C C . GLN B 1 141 ? 16.172 -27.203 -20.266 1 95.69 141 GLN B C 1
ATOM 3233 O O . GLN B 1 141 ? 16.016 -25.984 -20.172 1 95.69 141 GLN B O 1
ATOM 3238 N N . ASP B 1 142 ? 15.875 -27.922 -21.344 1 95.62 142 ASP B N 1
ATOM 3239 C CA . ASP B 1 142 ? 15.453 -27.234 -22.562 1 95.62 142 ASP B CA 1
ATOM 3240 C C . ASP B 1 142 ? 14.008 -26.766 -22.438 1 95.62 142 ASP B C 1
ATOM 3242 O O . ASP B 1 142 ? 13.586 -25.875 -23.188 1 95.62 142 ASP B O 1
ATOM 3246 N N . VAL B 1 143 ? 13.234 -27.328 -21.562 1 97.81 143 VAL B N 1
ATOM 3247 C CA . VAL B 1 143 ? 11.836 -26.922 -21.391 1 97.81 143 VAL B CA 1
ATOM 3248 C C . VAL B 1 143 ? 11.758 -25.594 -20.656 1 97.81 143 VAL B C 1
ATOM 3250 O O . VAL B 1 143 ? 12.289 -25.469 -19.547 1 97.81 143 VAL B O 1
ATOM 3253 N N . GLU B 1 144 ? 11.023 -24.641 -21.25 1 98.19 144 GLU B N 1
ATOM 3254 C CA . GLU B 1 144 ? 11.008 -23.297 -20.688 1 98.19 144 GLU B CA 1
ATOM 3255 C C . GLU B 1 144 ? 9.602 -22.891 -20.25 1 98.19 144 GLU B C 1
ATOM 3257 O O . GLU B 1 144 ? 9.43 -21.906 -19.531 1 98.19 144 GLU B O 1
ATOM 3262 N N . CYS B 1 145 ? 8.633 -23.641 -20.719 1 98.62 145 CYS B N 1
ATOM 3263 C CA . CYS B 1 145 ? 7.258 -23.266 -20.406 1 98.62 145 CYS B CA 1
ATOM 3264 C C . CYS B 1 145 ? 6.375 -24.5 -20.281 1 98.62 145 CYS B C 1
ATOM 3266 O O . CYS B 1 145 ? 6.492 -25.438 -21.078 1 98.62 145 CYS B O 1
ATOM 3268 N N . ILE B 1 146 ? 5.535 -24.531 -19.312 1 98.75 146 ILE B N 1
ATOM 3269 C CA . ILE B 1 146 ? 4.527 -25.562 -19.141 1 98.75 146 ILE B CA 1
ATOM 3270 C C . ILE B 1 146 ? 3.135 -24.938 -19.109 1 98.75 146 ILE B C 1
ATOM 3272 O O . ILE B 1 146 ? 2.857 -24.078 -18.281 1 98.75 146 ILE B O 1
ATOM 3276 N N . ILE B 1 147 ? 2.318 -25.297 -19.969 1 98.62 147 ILE B N 1
ATOM 3277 C CA . ILE B 1 147 ? 0.912 -24.906 -20.016 1 98.62 147 ILE B CA 1
ATOM 3278 C C . ILE B 1 147 ? 0.037 -26.109 -19.656 1 98.62 147 ILE B C 1
ATOM 3280 O O . ILE B 1 147 ? 0.124 -27.156 -20.281 1 98.62 147 ILE B O 1
ATOM 3284 N N . ASN B 1 148 ? -0.756 -26.047 -18.609 1 98.62 148 ASN B N 1
ATOM 3285 C CA . ASN B 1 148 ? -1.639 -27.125 -18.188 1 98.62 148 ASN B CA 1
ATOM 3286 C C . ASN B 1 148 ? -3.096 -26.672 -18.141 1 98.62 148 ASN B C 1
ATOM 3288 O O . ASN B 1 148 ? -3.492 -25.953 -17.234 1 98.62 148 ASN B O 1
ATOM 3292 N N . ASP B 1 149 ? -3.855 -27.156 -19.078 1 97.06 149 ASP B N 1
ATOM 3293 C CA . ASP B 1 149 ? -5.266 -26.797 -19.156 1 97.06 149 ASP B CA 1
ATOM 3294 C C . ASP B 1 149 ? -6.16 -28.016 -18.969 1 97.06 149 ASP B C 1
ATOM 3296 O O . ASP B 1 149 ? -7.297 -28.047 -19.438 1 97.06 149 ASP B O 1
ATOM 3300 N N . ILE B 1 150 ? -5.582 -29.078 -18.422 1 97.75 150 ILE B N 1
ATOM 3301 C CA . ILE B 1 150 ? -6.441 -30.172 -17.953 1 97.75 150 ILE B CA 1
ATOM 3302 C C . ILE B 1 150 ? -7.156 -29.75 -16.672 1 97.75 150 ILE B C 1
ATOM 3304 O O . ILE B 1 150 ? -6.512 -29.422 -15.68 1 97.75 150 ILE B O 1
ATOM 3308 N N . ASN B 1 151 ? -8.453 -29.797 -16.766 1 96.06 151 ASN B N 1
ATOM 3309 C CA . ASN B 1 151 ? -9.234 -29.328 -15.633 1 96.06 151 ASN B CA 1
ATOM 3310 C C . ASN B 1 151 ? -8.922 -30.109 -14.367 1 96.06 151 ASN B C 1
ATOM 3312 O O . ASN B 1 151 ? -8.781 -31.344 -14.414 1 96.06 151 ASN B O 1
ATOM 3316 N N . SER B 1 152 ? -8.828 -29.438 -13.258 1 96.25 152 SER B N 1
ATOM 3317 C CA . SER B 1 152 ? -8.695 -30.016 -11.93 1 96.25 152 SER B CA 1
ATOM 3318 C C . SER B 1 152 ? -7.367 -30.75 -11.766 1 96.25 152 SER B C 1
ATOM 3320 O O . SER B 1 152 ? -7.234 -31.625 -10.914 1 96.25 152 SER B O 1
ATOM 3322 N N . GLN B 1 153 ? -6.434 -30.469 -12.664 1 97.94 153 GLN B N 1
ATOM 3323 C CA . GLN B 1 153 ? -5.102 -31.031 -12.492 1 97.94 153 GLN B CA 1
ATOM 3324 C C . GLN B 1 153 ? -4.109 -29.984 -12 1 97.94 153 GLN B C 1
ATOM 3326 O O . GLN B 1 153 ? -3.576 -29.203 -12.797 1 97.94 153 GLN B O 1
ATOM 3331 N N . ASN B 1 154 ? -3.756 -30.047 -10.773 1 98.38 154 ASN B N 1
ATOM 3332 C CA . ASN B 1 154 ? -2.773 -29.141 -10.195 1 98.38 154 ASN B CA 1
ATOM 3333 C C . ASN B 1 154 ? -1.359 -29.469 -10.672 1 98.38 154 ASN B C 1
ATOM 3335 O O . ASN B 1 154 ? -1.093 -30.578 -11.117 1 98.38 154 ASN B O 1
ATOM 3339 N N . ILE B 1 155 ? -0.523 -28.547 -10.594 1 98.69 155 ILE B N 1
ATOM 3340 C CA . ILE B 1 155 ? 0.863 -28.781 -10.984 1 98.69 155 ILE B CA 1
ATOM 3341 C C . ILE B 1 155 ? 1.774 -28.641 -9.766 1 98.69 155 ILE B C 1
ATOM 3343 O O . ILE B 1 155 ? 1.632 -27.703 -8.984 1 98.69 155 ILE B O 1
ATOM 3347 N N . GLY B 1 156 ? 2.619 -29.562 -9.578 1 98.75 156 GLY B N 1
ATOM 3348 C CA . GLY B 1 156 ? 3.633 -29.516 -8.539 1 98.75 156 GLY B CA 1
ATOM 3349 C C . GLY B 1 156 ? 5.047 -29.609 -9.078 1 98.75 156 GLY B C 1
ATOM 3350 O O . GLY B 1 156 ? 5.375 -30.547 -9.812 1 98.75 156 GLY B O 1
ATOM 3351 N N . PHE B 1 157 ? 5.852 -28.672 -8.75 1 98.81 157 PHE B N 1
ATOM 3352 C CA . PHE B 1 157 ? 7.27 -28.703 -9.109 1 98.81 157 PHE B CA 1
ATOM 3353 C C . PHE B 1 157 ? 8.117 -29.156 -7.926 1 98.81 157 PHE B C 1
ATOM 3355 O O . PHE B 1 157 ? 7.977 -28.656 -6.816 1 98.81 157 PHE B O 1
ATOM 3362 N N . LYS B 1 158 ? 8.922 -30.156 -8.25 1 98.12 158 LYS B N 1
ATOM 3363 C CA . LYS B 1 158 ? 9.75 -30.703 -7.172 1 98.12 158 LYS B CA 1
ATOM 3364 C C . LYS B 1 158 ? 11.195 -30.859 -7.617 1 98.12 158 LYS B C 1
ATOM 3366 O O . LYS B 1 158 ? 11.461 -31.422 -8.688 1 98.12 158 LYS B O 1
ATOM 3371 N N . HIS B 1 159 ? 12.141 -30.312 -6.891 1 98.06 159 HIS B N 1
ATOM 3372 C CA . HIS B 1 159 ? 13.578 -30.516 -6.988 1 98.06 159 HIS B CA 1
ATOM 3373 C C . HIS B 1 159 ? 14.125 -30 -8.32 1 98.06 159 HIS B C 1
ATOM 3375 O O . HIS B 1 159 ? 15.07 -30.562 -8.867 1 98.06 159 HIS B O 1
ATOM 3381 N N . LEU B 1 160 ? 13.461 -29 -8.812 1 98.12 160 LEU B N 1
ATOM 3382 C CA . LEU B 1 160 ? 13.938 -28.422 -10.07 1 98.12 160 LEU B CA 1
ATOM 3383 C C . LEU B 1 160 ? 14.984 -27.344 -9.812 1 98.12 160 LEU B C 1
ATOM 3385 O O . LEU B 1 160 ? 14.859 -26.562 -8.883 1 98.12 160 LEU B O 1
ATOM 3389 N N . GLU B 1 161 ? 16.016 -27.391 -10.539 1 97.44 161 GLU B N 1
ATOM 3390 C CA . GLU B 1 161 ? 16.984 -26.312 -10.656 1 97.44 161 GLU B CA 1
ATOM 3391 C C . GLU B 1 161 ? 17.078 -25.797 -12.086 1 97.44 161 GLU B C 1
ATOM 3393 O O . GLU B 1 161 ? 17.531 -26.516 -12.984 1 97.44 161 GLU B O 1
ATOM 3398 N N . LYS B 1 162 ? 16.641 -24.625 -12.328 1 96.25 162 LYS B N 1
ATOM 3399 C CA . LYS B 1 162 ? 16.562 -24.094 -13.688 1 96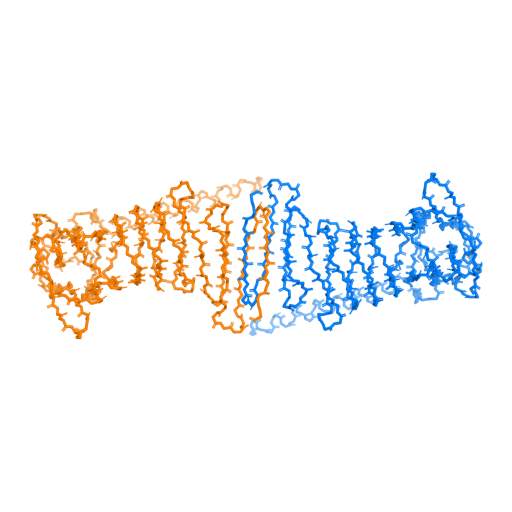.25 162 LYS B CA 1
ATOM 3400 C C . LYS B 1 162 ? 16.859 -22.594 -13.711 1 96.25 162 LYS B C 1
ATOM 3402 O O . LYS B 1 162 ? 16.641 -21.906 -12.719 1 96.25 162 LYS B O 1
ATOM 3407 N N . ASP B 1 163 ? 17.312 -22.188 -14.844 1 96.69 163 ASP B N 1
ATOM 3408 C CA . ASP B 1 163 ? 17.516 -20.75 -15.039 1 96.69 163 ASP B CA 1
ATOM 3409 C C . ASP B 1 163 ? 16.172 -20.016 -15.102 1 96.69 163 ASP B C 1
ATOM 3411 O O . ASP B 1 163 ? 15.922 -19.109 -14.312 1 96.69 163 ASP B O 1
ATOM 3415 N N . SER B 1 164 ? 15.312 -20.422 -16.062 1 97.69 164 SER B N 1
ATOM 3416 C CA . SER B 1 164 ? 14.016 -19.766 -16.203 1 97.69 164 SER B CA 1
ATOM 3417 C C . SER B 1 164 ? 12.914 -20.781 -16.484 1 97.69 164 SER B C 1
ATOM 3419 O O . SER B 1 164 ? 13.156 -21.797 -17.141 1 97.69 164 SER B O 1
ATOM 3421 N N . LEU B 1 165 ? 11.734 -20.531 -16.016 1 98.69 165 LEU B N 1
ATOM 3422 C CA . LEU B 1 165 ? 10.555 -21.344 -16.297 1 98.69 165 LEU B CA 1
ATOM 3423 C C . LEU B 1 165 ? 9.289 -20.484 -16.266 1 98.69 165 LEU B C 1
ATOM 3425 O O . LEU B 1 165 ? 9.148 -19.625 -15.406 1 98.69 165 LEU B O 1
ATOM 3429 N N . SER B 1 166 ? 8.398 -20.672 -17.172 1 98.69 166 SER B N 1
ATOM 3430 C CA . SER B 1 166 ? 7.086 -20.031 -17.203 1 98.69 166 SER B CA 1
ATOM 3431 C C . SER B 1 166 ? 5.969 -21.062 -17.031 1 98.69 166 SER B C 1
ATOM 3433 O O . SER B 1 166 ? 6.035 -22.156 -17.594 1 98.69 166 SER B O 1
ATOM 3435 N N . ILE B 1 167 ? 4.938 -20.703 -16.297 1 98.75 167 ILE B N 1
ATOM 3436 C CA . ILE B 1 167 ? 3.826 -21.609 -16.016 1 98.75 167 ILE B CA 1
ATOM 3437 C C . ILE B 1 167 ? 2.506 -20.922 -16.375 1 98.75 167 ILE B C 1
ATOM 3439 O O . ILE B 1 167 ? 2.279 -19.766 -16.031 1 98.75 167 ILE B O 1
ATOM 3443 N N . ASP B 1 168 ? 1.663 -21.547 -17.016 1 98.44 168 ASP B N 1
ATOM 3444 C CA . ASP B 1 168 ? 0.323 -21.109 -17.391 1 98.44 168 ASP B CA 1
ATOM 3445 C C . ASP B 1 168 ? -0.706 -22.219 -17.125 1 98.44 168 ASP B C 1
ATOM 3447 O O . ASP B 1 168 ? -0.718 -23.234 -17.812 1 98.44 168 ASP B O 1
ATOM 3451 N N . THR B 1 169 ? -1.525 -22.031 -16.109 1 98.31 169 THR B N 1
ATOM 3452 C CA . THR B 1 169 ? -2.453 -23.109 -15.789 1 98.31 169 THR B CA 1
ATOM 3453 C C . THR B 1 169 ? -3.777 -22.547 -15.281 1 98.31 169 THR B C 1
ATOM 3455 O O . THR B 1 169 ? -3.816 -21.453 -14.703 1 98.31 169 THR B O 1
ATOM 3458 N N . SER B 1 170 ? -4.766 -23.25 -15.492 1 96 170 SER B N 1
ATOM 3459 C CA . SER B 1 170 ? -6.066 -22.906 -14.93 1 96 170 SER B CA 1
ATOM 3460 C C . SER B 1 170 ? -6.246 -23.484 -13.531 1 96 170 SER B C 1
ATOM 3462 O O . SER B 1 170 ? -7.332 -23.406 -12.953 1 96 170 SER B O 1
ATOM 3464 N N . ASN B 1 171 ? -5.199 -24.078 -12.977 1 97 171 ASN B N 1
ATOM 3465 C CA . ASN B 1 171 ? -5.262 -24.797 -11.711 1 97 171 ASN B CA 1
ATOM 3466 C C . ASN B 1 171 ? -4.281 -24.234 -10.695 1 97 171 ASN B C 1
ATOM 3468 O O . ASN B 1 171 ? -3.807 -23.109 -10.844 1 97 171 ASN B O 1
ATOM 3472 N N . SER B 1 172 ? -4.035 -24.984 -9.602 1 97.69 172 SER B N 1
ATOM 3473 C CA . SER B 1 172 ? -3.113 -24.547 -8.562 1 97.69 172 SER B CA 1
ATOM 3474 C C . SER B 1 172 ? -1.682 -24.969 -8.875 1 97.69 172 SER B C 1
ATOM 3476 O O . SER B 1 172 ? -1.461 -25.891 -9.656 1 97.69 172 SER B O 1
ATOM 3478 N N . ILE B 1 173 ? -0.791 -24.281 -8.297 1 98.62 173 ILE B N 1
ATOM 3479 C CA . ILE B 1 173 ? 0.636 -24.547 -8.461 1 98.62 173 ILE B CA 1
ATOM 3480 C C . ILE B 1 173 ? 1.283 -24.734 -7.086 1 98.62 173 ILE B C 1
ATOM 3482 O O . ILE B 1 173 ? 0.986 -24 -6.145 1 98.62 173 ILE B O 1
ATOM 3486 N N . VAL B 1 174 ? 2.09 -25.703 -6.953 1 98.75 174 VAL B N 1
ATOM 3487 C CA . VAL B 1 174 ? 2.916 -25.859 -5.762 1 98.75 174 VAL B CA 1
ATOM 3488 C C . VAL B 1 174 ? 4.387 -25.953 -6.164 1 98.75 174 VAL B C 1
ATOM 3490 O O . VAL B 1 174 ? 4.746 -26.719 -7.062 1 98.75 174 VAL B O 1
ATOM 3493 N N . VAL B 1 175 ? 5.238 -25.188 -5.531 1 98.81 175 VAL B N 1
ATOM 3494 C CA . VAL B 1 175 ? 6.68 -25.203 -5.754 1 98.81 175 VAL B CA 1
ATOM 3495 C C . VAL B 1 175 ? 7.395 -25.672 -4.492 1 98.81 175 VAL B C 1
ATOM 3497 O O . VAL B 1 175 ? 7.312 -25.031 -3.443 1 98.81 175 VAL B O 1
ATOM 3500 N N . ASP B 1 176 ? 8.062 -26.797 -4.621 1 98.69 176 ASP B N 1
ATOM 3501 C CA . ASP B 1 176 ? 8.688 -27.422 -3.463 1 98.69 176 ASP B CA 1
ATOM 3502 C C . ASP B 1 176 ? 10.133 -27.812 -3.766 1 98.69 176 ASP B C 1
ATOM 3504 O O . ASP B 1 176 ? 10.391 -28.625 -4.652 1 98.69 176 ASP B O 1
ATOM 3508 N N . SER B 1 177 ? 11.117 -27.219 -3.021 1 98.56 177 SER B N 1
ATOM 3509 C CA . SER B 1 177 ? 12.531 -27.547 -3.127 1 98.56 177 SER B CA 1
ATOM 3510 C C . SER B 1 177 ? 13.062 -27.266 -4.527 1 98.56 177 SER B C 1
ATOM 3512 O O . SER B 1 177 ? 13.742 -28.094 -5.125 1 98.56 177 SER B O 1
ATOM 3514 N N . CYS B 1 178 ? 12.711 -26.156 -5.059 1 98.69 178 CYS B N 1
ATOM 3515 C CA . CYS B 1 178 ? 13.141 -25.766 -6.395 1 98.69 178 CYS B CA 1
ATOM 3516 C C . CYS B 1 178 ? 14.031 -24.531 -6.34 1 98.69 178 CYS B C 1
ATOM 3518 O O . CYS B 1 178 ? 13.898 -23.703 -5.434 1 98.69 178 CYS B O 1
ATOM 3520 N N . ASP B 1 179 ? 14.93 -24.422 -7.246 1 98.69 179 ASP B N 1
ATOM 3521 C CA . ASP B 1 179 ? 15.789 -23.25 -7.395 1 98.69 179 ASP B CA 1
ATOM 3522 C C . ASP B 1 179 ? 15.664 -22.656 -8.797 1 98.69 179 ASP B C 1
ATOM 3524 O O . ASP B 1 179 ? 16.047 -23.297 -9.781 1 98.69 179 ASP B O 1
ATOM 3528 N N . PHE B 1 180 ? 15.141 -21.484 -8.883 1 98.56 180 PHE B N 1
ATOM 3529 C CA . PHE B 1 180 ? 14.961 -20.797 -10.156 1 98.56 180 PHE B CA 1
ATOM 3530 C C . PHE B 1 180 ? 15.703 -19.469 -10.156 1 98.56 180 PHE B C 1
ATOM 3532 O O . PHE B 1 180 ? 15.641 -18.703 -9.188 1 98.56 180 PHE B O 1
ATOM 3539 N N . ALA B 1 181 ? 16.422 -19.203 -11.227 1 98.62 181 ALA B N 1
ATOM 3540 C CA . ALA B 1 181 ? 16.844 -17.828 -11.414 1 98.62 181 ALA B CA 1
ATOM 3541 C C . ALA B 1 181 ? 15.664 -16.906 -11.68 1 98.62 181 ALA B C 1
ATOM 3543 O O . ALA B 1 181 ? 15.555 -15.828 -11.094 1 98.62 181 ALA B O 1
ATOM 3544 N N . ALA B 1 182 ? 14.805 -17.359 -12.578 1 98.75 182 ALA B N 1
ATOM 3545 C CA . ALA B 1 182 ? 13.578 -16.625 -12.875 1 98.75 182 ALA B CA 1
ATOM 3546 C C . ALA B 1 182 ? 12.391 -17.578 -12.992 1 98.75 182 ALA B C 1
ATOM 3548 O O . ALA B 1 182 ? 12.477 -18.609 -13.672 1 98.75 182 ALA B O 1
ATOM 3549 N N . LEU B 1 183 ? 11.305 -17.312 -12.336 1 98.88 183 LEU B N 1
ATOM 3550 C CA . LEU B 1 183 ? 10.047 -18.047 -12.445 1 98.88 183 LEU B CA 1
ATOM 3551 C C . LEU B 1 183 ? 8.906 -17.094 -12.789 1 98.88 183 LEU B C 1
ATOM 3553 O O . LEU B 1 183 ? 8.711 -16.078 -12.117 1 98.88 183 LEU B O 1
ATOM 3557 N N . GLN B 1 184 ? 8.188 -17.359 -13.789 1 98.75 184 GLN B N 1
ATOM 3558 C CA . GLN B 1 184 ? 7.066 -16.531 -14.211 1 98.75 184 GLN B CA 1
ATOM 3559 C C . GLN B 1 184 ? 5.754 -17.312 -14.148 1 98.75 184 GLN B C 1
ATOM 3561 O O . GLN B 1 184 ? 5.621 -18.359 -14.781 1 98.75 184 GLN B O 1
ATOM 3566 N N . VAL B 1 185 ? 4.84 -16.844 -13.406 1 98.56 185 VAL B N 1
ATOM 3567 C CA . VAL B 1 185 ? 3.477 -17.375 -13.438 1 98.56 185 VAL B CA 1
ATOM 3568 C C . VAL B 1 185 ? 2.617 -16.516 -14.367 1 98.56 185 VAL B C 1
ATOM 3570 O O . VAL B 1 185 ? 2.166 -15.438 -13.992 1 98.56 185 VAL B O 1
ATOM 3573 N N . ILE B 1 186 ? 2.434 -17.031 -15.453 1 96.5 186 ILE B N 1
ATOM 3574 C CA . ILE B 1 186 ? 1.653 -16.328 -16.453 1 96.5 186 ILE B CA 1
ATOM 3575 C C . ILE B 1 186 ? 0.183 -16.297 -16.047 1 96.5 186 ILE B C 1
ATOM 3577 O O . ILE B 1 186 ? -0.462 -15.25 -16.078 1 96.5 186 ILE B O 1
ATOM 3581 N N . ARG B 1 187 ? -0.339 -17.406 -15.648 1 96.31 187 ARG B N 1
ATOM 3582 C CA . ARG B 1 187 ? -1.711 -17.562 -15.18 1 96.31 187 ARG B CA 1
ATOM 3583 C C . ARG B 1 187 ? -1.803 -18.688 -14.148 1 96.31 187 ARG B C 1
ATOM 3585 O O . ARG B 1 187 ? -1.114 -19.703 -14.258 1 96.31 187 ARG B O 1
ATOM 3592 N N . SER B 1 188 ? -2.617 -18.531 -13.211 1 97.69 188 SER B N 1
ATOM 3593 C CA . SER B 1 188 ? -3.016 -19.578 -12.281 1 97.69 188 SER B CA 1
ATOM 3594 C C . SER B 1 188 ? -4.496 -19.469 -11.922 1 97.69 188 SER B C 1
ATOM 3596 O O . SER B 1 188 ? -4.945 -18.438 -11.422 1 97.69 188 SER B O 1
ATOM 3598 N N . GLY B 1 189 ? -5.207 -20.5 -12.203 1 95.19 189 GLY B N 1
ATOM 3599 C CA . GLY B 1 189 ? -6.613 -20.5 -11.852 1 95.19 189 GLY B CA 1
ATOM 3600 C C . GLY B 1 189 ? -6.855 -20.766 -10.375 1 95.19 189 GLY B C 1
ATOM 3601 O O . GLY B 1 189 ? -7.941 -20.5 -9.859 1 95.19 189 GLY B O 1
ATOM 3602 N N . GLY B 1 190 ? -5.871 -21.344 -9.719 1 95 190 GLY B N 1
ATOM 3603 C CA . GLY B 1 190 ? -5.918 -21.609 -8.289 1 95 190 GLY B CA 1
ATOM 3604 C C . GLY B 1 190 ? -4.801 -20.922 -7.523 1 95 190 GLY B C 1
ATOM 3605 O O . GLY B 1 190 ? -4.207 -19.953 -8.016 1 95 190 GLY B O 1
ATOM 3606 N N . ASN B 1 191 ? -4.543 -21.406 -6.285 1 96.19 191 ASN B N 1
ATOM 3607 C CA . ASN B 1 191 ? -3.506 -20.828 -5.441 1 96.19 191 ASN B CA 1
ATOM 3608 C C . ASN B 1 191 ? -2.111 -21.25 -5.898 1 96.19 191 ASN B C 1
ATOM 3610 O O . ASN B 1 191 ? -1.934 -22.328 -6.453 1 96.19 191 ASN B O 1
ATOM 3614 N N . VAL B 1 192 ? -1.268 -20.375 -5.73 1 98.25 192 VAL B N 1
ATOM 3615 C CA . VAL B 1 192 ? 0.143 -20.703 -5.926 1 98.25 192 VAL B CA 1
ATOM 3616 C C . VAL B 1 192 ? 0.85 -20.766 -4.574 1 98.25 192 VAL B C 1
ATOM 3618 O O . VAL B 1 192 ? 0.845 -19.797 -3.814 1 98.25 192 VAL B O 1
ATOM 3621 N N . ASP B 1 193 ? 1.434 -21.875 -4.289 1 98.56 193 ASP B N 1
ATOM 3622 C CA . ASP B 1 193 ? 2.1 -22.078 -3.006 1 98.56 193 ASP B CA 1
ATOM 3623 C C . ASP B 1 193 ? 3.602 -22.281 -3.191 1 98.56 193 ASP B C 1
ATOM 3625 O O . ASP B 1 193 ? 4.031 -23.312 -3.723 1 98.56 193 ASP B O 1
ATOM 3629 N N . PHE B 1 194 ? 4.328 -21.344 -2.732 1 98.75 194 PHE B N 1
ATOM 3630 C CA . PHE B 1 194 ? 5.781 -21.469 -2.709 1 98.75 194 PHE B CA 1
ATOM 3631 C C . PHE B 1 194 ? 6.25 -22.047 -1.379 1 98.75 194 PHE B C 1
ATOM 3633 O O . PHE B 1 194 ? 6.422 -21.312 -0.404 1 98.75 194 PHE B O 1
ATOM 3640 N N . GLN B 1 195 ? 6.562 -23.281 -1.403 1 98.56 195 GLN B N 1
ATOM 3641 C CA . GLN B 1 195 ? 6.754 -24.016 -0.151 1 98.56 195 GLN B CA 1
ATOM 3642 C C . GLN B 1 195 ? 8.219 -23.984 0.284 1 98.56 195 GLN B C 1
ATOM 3644 O O . GLN B 1 195 ? 8.516 -23.875 1.476 1 98.56 195 GLN B O 1
ATOM 3649 N N . SER B 1 196 ? 9.133 -24.188 -0.662 1 98.69 196 SER B N 1
ATOM 3650 C CA . SER B 1 196 ? 10.555 -24.203 -0.322 1 98.69 196 SER B CA 1
ATOM 3651 C C . SER B 1 196 ? 11.422 -24.016 -1.563 1 98.69 196 SER B C 1
ATOM 3653 O O . SER B 1 196 ? 10.984 -24.312 -2.68 1 98.69 196 SER B O 1
ATOM 3655 N N . GLY B 1 197 ? 12.648 -23.547 -1.278 1 98.69 197 GLY B N 1
ATOM 3656 C CA . GLY B 1 197 ? 13.586 -23.312 -2.365 1 98.69 197 GLY B CA 1
ATOM 3657 C C . GLY B 1 197 ? 13.992 -21.859 -2.496 1 98.69 197 GLY B C 1
ATOM 3658 O O . GLY B 1 197 ? 13.875 -21.078 -1.541 1 98.69 197 GLY B O 1
ATOM 3659 N N . THR B 1 198 ? 14.586 -21.578 -3.615 1 98.81 198 THR B N 1
ATOM 3660 C CA . THR B 1 198 ? 15.07 -20.234 -3.865 1 98.81 198 THR B CA 1
ATOM 3661 C C . THR B 1 198 ? 14.609 -19.734 -5.23 1 98.81 198 THR B C 1
ATOM 3663 O O . THR B 1 198 ? 14.734 -20.438 -6.23 1 98.81 198 THR B O 1
ATOM 3666 N N . ILE B 1 199 ? 14.039 -18.641 -5.266 1 98.88 199 ILE B N 1
ATOM 3667 C CA . ILE B 1 199 ? 13.656 -17.969 -6.492 1 98.88 199 ILE B CA 1
ATOM 3668 C C . ILE B 1 199 ? 14.273 -16.562 -6.516 1 98.88 199 ILE B C 1
ATOM 3670 O O . ILE B 1 199 ? 13.922 -15.711 -5.695 1 98.88 199 ILE B O 1
ATOM 3674 N N . ASN B 1 200 ? 15.18 -16.297 -7.426 1 98.81 200 ASN B N 1
ATOM 3675 C CA . ASN B 1 200 ? 15.805 -14.977 -7.465 1 98.81 200 ASN B CA 1
ATOM 3676 C C . ASN B 1 200 ? 14.836 -13.898 -7.949 1 98.81 200 ASN B C 1
ATOM 3678 O O . ASN B 1 200 ? 14.719 -12.844 -7.332 1 98.81 200 ASN B O 1
ATOM 3682 N N . ASN B 1 201 ? 14.211 -14.195 -9.078 1 98.88 201 ASN B N 1
ATOM 3683 C CA . ASN B 1 201 ? 13.234 -13.289 -9.664 1 98.88 201 ASN B CA 1
ATOM 3684 C C . ASN B 1 201 ? 11.898 -13.984 -9.906 1 98.88 201 ASN B C 1
ATOM 3686 O O . ASN B 1 201 ? 11.812 -14.906 -10.727 1 98.88 201 ASN B O 1
ATOM 3690 N N . LEU B 1 202 ? 10.875 -13.617 -9.227 1 98.88 202 LEU B N 1
ATOM 3691 C CA . LEU B 1 202 ? 9.523 -14.156 -9.367 1 98.88 202 LEU B CA 1
ATOM 3692 C C . LEU B 1 202 ? 8.609 -13.148 -10.055 1 98.88 202 LEU B C 1
ATOM 3694 O O . LEU B 1 202 ? 8.43 -12.031 -9.562 1 98.88 202 LEU B O 1
ATOM 3698 N N . TYR B 1 203 ? 8.039 -13.484 -11.125 1 98.69 203 TYR B N 1
ATOM 3699 C CA . TYR B 1 203 ? 7.125 -12.625 -11.859 1 98.69 203 TYR B CA 1
ATOM 3700 C C . TYR B 1 203 ? 5.688 -13.117 -11.727 1 98.69 203 TYR B C 1
ATOM 3702 O O . TYR B 1 203 ? 5.371 -14.242 -12.117 1 98.69 203 TYR B O 1
ATOM 3710 N N . LEU B 1 204 ? 4.832 -12.32 -11.211 1 98.31 204 LEU B N 1
ATOM 3711 C CA . LEU B 1 204 ? 3.43 -12.672 -11.008 1 98.31 204 LEU B CA 1
ATOM 3712 C C . LEU B 1 204 ? 2.514 -11.688 -11.734 1 98.31 204 LEU B C 1
ATOM 3714 O O . LEU B 1 204 ? 2.641 -10.469 -11.562 1 98.31 204 LEU B O 1
ATOM 3718 N N . ASN B 1 205 ? 1.627 -12.18 -12.5 1 96.38 205 ASN B N 1
ATOM 3719 C CA . ASN B 1 205 ? 0.542 -11.391 -13.07 1 96.38 205 ASN B CA 1
ATOM 3720 C C . ASN B 1 205 ? -0.731 -11.5 -12.234 1 96.38 205 ASN B C 1
ATOM 3722 O O . ASN B 1 205 ? -1.509 -12.438 -12.398 1 96.38 205 ASN B O 1
ATOM 3726 N N . LEU B 1 206 ? -0.958 -10.492 -11.453 1 96.38 206 LEU B N 1
ATOM 3727 C CA . LEU B 1 206 ? -2.025 -10.57 -10.461 1 96.38 206 LEU B CA 1
ATOM 3728 C C . LEU B 1 206 ? -3.393 -10.461 -11.125 1 96.38 206 LEU B C 1
ATOM 3730 O O . LEU B 1 206 ? -4.414 -10.781 -10.516 1 96.38 206 LEU B O 1
ATOM 3734 N N . GLY B 1 207 ? -3.461 -9.984 -12.375 1 94.44 207 GLY B N 1
ATOM 3735 C CA . GLY B 1 207 ? -4.703 -9.961 -13.133 1 94.44 207 GLY B CA 1
ATOM 3736 C C . GLY B 1 207 ? -5.109 -11.328 -13.656 1 94.44 207 GLY B C 1
ATOM 3737 O O . GLY B 1 207 ? -6.258 -11.523 -14.055 1 94.44 207 GLY B O 1
ATOM 3738 N N . MET B 1 208 ? -4.098 -12.242 -13.609 1 95.81 208 MET B N 1
ATOM 3739 C CA . MET B 1 208 ? -4.336 -13.555 -14.203 1 95.81 208 MET B CA 1
ATOM 3740 C C . MET B 1 208 ? -4.148 -14.656 -13.172 1 95.81 208 MET B C 1
ATOM 3742 O O . MET B 1 208 ? -3.98 -15.828 -13.531 1 95.81 208 MET B O 1
ATOM 3746 N N . MET B 1 209 ? -4.066 -14.227 -11.953 1 94.56 209 MET B N 1
ATOM 3747 C CA . MET B 1 209 ? -3.883 -15.25 -10.93 1 94.56 209 MET B CA 1
ATOM 3748 C C . MET B 1 209 ? -4.664 -14.898 -9.664 1 94.56 209 MET B C 1
ATOM 3750 O O . MET B 1 209 ? -5.09 -13.75 -9.492 1 94.56 209 MET B O 1
ATOM 3754 N N . GLY B 1 210 ? -4.883 -15.906 -8.891 1 87.56 210 GLY B N 1
ATOM 3755 C CA . GLY B 1 210 ? -5.5 -15.703 -7.586 1 87.56 210 GLY B CA 1
ATOM 3756 C C . GLY B 1 210 ? -4.504 -15.336 -6.504 1 87.56 210 GLY B C 1
ATOM 3757 O O . GLY B 1 210 ? -3.645 -14.477 -6.707 1 87.56 210 GLY B O 1
ATOM 3758 N N . ASN B 1 211 ? -4.637 -16.031 -5.387 1 92.5 211 ASN B N 1
ATOM 3759 C CA . ASN B 1 211 ? -3.787 -15.781 -4.227 1 92.5 211 ASN B CA 1
ATOM 3760 C C . ASN B 1 211 ? -2.51 -16.625 -4.281 1 92.5 211 ASN B C 1
ATOM 3762 O O . ASN B 1 211 ? -2.461 -17.641 -4.969 1 92.5 211 ASN B O 1
ATOM 3766 N N . TRP B 1 212 ? -1.551 -16.125 -3.686 1 97.06 212 TRP B N 1
ATOM 3767 C CA . TRP B 1 212 ? -0.339 -16.922 -3.516 1 97.06 212 TRP B CA 1
ATOM 3768 C C . TRP B 1 212 ? 0.159 -16.844 -2.076 1 97.06 212 TRP B C 1
ATOM 3770 O O . TRP B 1 212 ? -0.23 -15.953 -1.32 1 97.06 212 TRP B O 1
ATOM 3780 N N . SER B 1 213 ? 0.881 -17.844 -1.721 1 96.94 213 SER B N 1
ATOM 3781 C CA . SER B 1 213 ? 1.481 -17.922 -0.393 1 96.94 213 SER B CA 1
ATOM 3782 C C . SER B 1 213 ? 2.951 -18.312 -0.475 1 96.94 213 SER B C 1
ATOM 3784 O O . SER B 1 213 ? 3.355 -19.047 -1.385 1 96.94 213 SER B O 1
ATOM 3786 N N . VAL B 1 214 ? 3.682 -17.812 0.44 1 97.81 214 VAL B N 1
ATOM 3787 C CA . VAL B 1 214 ? 5.102 -18.125 0.542 1 97.81 214 VAL B CA 1
ATOM 3788 C C . VAL B 1 214 ? 5.422 -18.641 1.943 1 97.81 214 VAL B C 1
ATOM 3790 O O . VAL B 1 214 ? 5.086 -18 2.939 1 97.81 214 VAL B O 1
ATOM 3793 N N . ASN B 1 215 ? 5.953 -19.797 2.008 1 98.25 215 ASN B N 1
ATOM 3794 C CA . ASN B 1 215 ? 6.543 -20.25 3.262 1 98.25 215 ASN B CA 1
ATOM 3795 C C . ASN B 1 215 ? 7.867 -19.547 3.543 1 98.25 215 ASN B C 1
ATOM 3797 O O . ASN B 1 215 ? 8.922 -19.984 3.072 1 98.25 215 ASN B O 1
ATOM 3801 N N . VAL B 1 216 ? 7.848 -18.594 4.34 1 96.38 216 VAL B N 1
ATOM 3802 C CA . VAL B 1 216 ? 8.961 -17.656 4.492 1 96.38 216 VAL B CA 1
ATOM 3803 C C . VAL B 1 216 ? 10.109 -18.344 5.23 1 96.38 216 VAL B C 1
ATOM 3805 O O . VAL B 1 216 ? 11.242 -17.875 5.215 1 96.38 216 VAL B O 1
ATOM 3808 N N . GLU B 1 217 ? 9.852 -19.453 5.902 1 97.5 217 GLU B N 1
ATOM 3809 C CA . GLU B 1 217 ? 10.898 -20.172 6.625 1 97.5 217 GLU B CA 1
ATOM 3810 C C . GLU B 1 217 ? 11.75 -21 5.676 1 97.5 217 GLU B C 1
ATOM 3812 O O . GLU B 1 217 ? 12.93 -21.25 5.941 1 97.5 217 GLU B O 1
ATOM 3817 N N . LYS B 1 218 ? 11.172 -21.422 4.574 1 98.5 218 LYS B N 1
ATOM 3818 C CA . LYS B 1 218 ? 11.859 -22.422 3.76 1 98.5 218 LYS B CA 1
ATOM 3819 C C . LYS B 1 218 ? 12.039 -21.938 2.324 1 98.5 218 LYS B C 1
ATOM 3821 O O . LYS B 1 218 ? 12.805 -22.516 1.556 1 98.5 218 LYS B O 1
ATOM 3826 N N . CYS B 1 219 ? 11.289 -20.891 1.973 1 98.5 219 CYS B N 1
ATOM 3827 C CA . CYS B 1 219 ? 11.375 -20.375 0.614 1 98.5 219 CYS B CA 1
ATOM 3828 C C . CYS B 1 219 ? 11.969 -18.969 0.603 1 98.5 219 CYS B C 1
ATOM 3830 O O . CYS B 1 219 ? 11.492 -18.078 1.311 1 98.5 219 CYS B O 1
ATOM 3832 N N . HIS B 1 220 ? 12.961 -18.75 -0.13 1 98.31 220 HIS B N 1
ATOM 3833 C CA . HIS B 1 220 ? 13.625 -17.453 -0.254 1 98.31 220 HIS B CA 1
ATOM 3834 C C . HIS B 1 220 ? 13.367 -16.844 -1.626 1 98.31 220 HIS B C 1
ATOM 3836 O O . HIS B 1 220 ? 13.703 -17.438 -2.652 1 98.31 220 HIS B O 1
ATOM 3842 N N . ILE B 1 221 ? 12.781 -15.727 -1.646 1 98.5 221 ILE B N 1
ATOM 3843 C CA . ILE B 1 221 ? 12.516 -15.008 -2.887 1 98.5 221 ILE B CA 1
ATOM 3844 C C . ILE B 1 221 ? 13.305 -13.695 -2.902 1 98.5 221 ILE B C 1
ATOM 3846 O O . ILE B 1 221 ? 13.211 -12.898 -1.966 1 98.5 221 ILE B O 1
ATOM 3850 N N . GLY B 1 222 ? 14.172 -13.477 -3.934 1 98.56 222 GLY B N 1
ATOM 3851 C CA . GLY B 1 222 ? 14.883 -12.211 -4.078 1 98.56 222 GLY B CA 1
ATOM 3852 C C . GLY B 1 222 ? 13.969 -11.047 -4.406 1 98.56 222 GLY B C 1
ATOM 3853 O O . GLY B 1 222 ? 13.57 -10.289 -3.52 1 98.56 222 GLY B O 1
ATOM 3854 N N . THR B 1 223 ? 13.562 -10.984 -5.66 1 98.62 223 THR B N 1
ATOM 3855 C CA . THR B 1 223 ? 12.695 -9.906 -6.117 1 98.62 223 THR B CA 1
ATOM 3856 C C . THR B 1 223 ? 11.375 -10.453 -6.641 1 98.62 223 THR B C 1
ATOM 3858 O O . THR B 1 223 ? 11.359 -11.406 -7.418 1 98.62 223 THR B O 1
ATOM 3861 N N . GLU B 1 224 ? 10.312 -9.938 -6.16 1 98.44 224 GLU B N 1
ATOM 3862 C CA . GLU B 1 224 ? 8.984 -10.219 -6.691 1 98.44 224 GLU B CA 1
ATOM 3863 C C . GLU B 1 224 ? 8.5 -9.094 -7.605 1 98.44 224 GLU B C 1
ATOM 3865 O O . GLU B 1 224 ? 8.414 -7.938 -7.184 1 98.44 224 GLU B O 1
ATOM 3870 N N . TYR B 1 225 ? 8.32 -9.414 -8.781 1 98.44 225 TYR B N 1
ATOM 3871 C CA . TYR B 1 225 ? 7.742 -8.477 -9.734 1 98.44 225 TYR B CA 1
ATOM 3872 C C . TYR B 1 225 ? 6.242 -8.695 -9.875 1 98.44 225 TYR B C 1
ATOM 3874 O O . TYR B 1 225 ? 5.801 -9.766 -10.305 1 98.44 225 TYR B O 1
ATOM 3882 N N . LEU B 1 226 ? 5.473 -7.68 -9.531 1 98.06 226 LEU B N 1
ATOM 3883 C CA . LEU B 1 226 ? 4.016 -7.773 -9.586 1 98.06 226 LEU B CA 1
ATOM 3884 C C . LEU B 1 226 ? 3.453 -6.855 -10.672 1 98.06 226 LEU B C 1
ATOM 3886 O O . LEU B 1 226 ? 3.877 -5.703 -10.797 1 98.06 226 LEU B O 1
ATOM 3890 N N . THR B 1 227 ? 2.518 -7.379 -11.453 1 97.38 227 THR B N 1
ATOM 3891 C CA . THR B 1 227 ? 1.813 -6.574 -12.445 1 97.38 227 THR B CA 1
ATOM 3892 C C . THR B 1 227 ? 0.313 -6.848 -12.398 1 97.38 227 THR B C 1
ATOM 3894 O O . THR B 1 227 ? -0.109 -7.98 -12.164 1 97.38 227 THR B O 1
ATOM 3897 N N . ALA B 1 228 ? -0.489 -5.785 -12.57 1 97.06 228 ALA B N 1
ATOM 3898 C CA . ALA B 1 228 ? -1.946 -5.871 -12.625 1 97.06 228 ALA B CA 1
ATOM 3899 C C . ALA B 1 228 ? -2.562 -4.535 -13.023 1 97.06 228 ALA B C 1
ATOM 3901 O O . ALA B 1 228 ? -1.864 -3.52 -13.094 1 97.06 228 ALA B O 1
ATOM 3902 N N . HIS B 1 229 ? -3.83 -4.539 -13.32 1 96 229 HIS B N 1
ATOM 3903 C CA . HIS B 1 229 ? -4.586 -3.297 -13.43 1 96 229 HIS B CA 1
ATOM 3904 C C . HIS B 1 229 ? -4.988 -2.773 -12.055 1 96 229 HIS B C 1
ATOM 3906 O O . HIS B 1 229 ? -4.711 -1.619 -11.719 1 96 229 HIS B O 1
ATOM 3912 N N . TYR B 1 230 ? -5.586 -3.576 -11.305 1 95.56 230 TYR B N 1
ATOM 3913 C CA . TYR B 1 230 ? -5.906 -3.297 -9.906 1 95.56 230 TYR B CA 1
ATOM 3914 C C . TYR B 1 230 ? -5.652 -4.52 -9.031 1 95.56 230 TYR B C 1
ATOM 3916 O O . TYR B 1 230 ? -5.984 -5.645 -9.414 1 95.56 230 TYR B O 1
ATOM 3924 N N . ALA B 1 231 ? -5.02 -4.375 -7.91 1 95.31 231 ALA B N 1
ATOM 3925 C CA . ALA B 1 231 ? -4.797 -5.5 -7.004 1 95.31 231 ALA B CA 1
ATOM 3926 C C . ALA B 1 231 ? -4.574 -5.016 -5.574 1 95.31 231 ALA B C 1
ATOM 3928 O O . ALA B 1 231 ? -4.25 -3.848 -5.352 1 95.31 231 ALA B O 1
ATOM 3929 N N . ASN B 1 232 ? -4.832 -5.824 -4.641 1 95 232 ASN B N 1
ATOM 3930 C CA . ASN B 1 232 ? -4.516 -5.668 -3.227 1 95 232 ASN B CA 1
ATOM 3931 C C . ASN B 1 232 ? -3.529 -6.734 -2.754 1 95 232 ASN B C 1
ATOM 3933 O O . ASN B 1 232 ? -3.729 -7.926 -3.006 1 95 232 ASN B O 1
ATOM 3937 N N . VAL B 1 233 ? -2.518 -6.254 -2.125 1 94.69 233 VAL B N 1
ATOM 3938 C CA . VAL B 1 233 ? -1.505 -7.223 -1.714 1 94.69 233 VAL B CA 1
ATOM 3939 C C . VAL B 1 233 ? -1.105 -6.965 -0.263 1 94.69 233 VAL B C 1
ATOM 3941 O O . VAL B 1 233 ? -0.979 -5.812 0.159 1 94.69 233 VAL B O 1
ATOM 3944 N N . GLN B 1 234 ? -1.035 -8.008 0.439 1 90.5 234 GLN B N 1
ATOM 3945 C CA . GLN B 1 234 ? -0.395 -7.969 1.749 1 90.5 234 GLN B CA 1
ATOM 3946 C C . GLN B 1 234 ? 1.003 -8.578 1.698 1 90.5 234 GLN B C 1
ATOM 3948 O O . GLN B 1 234 ? 1.157 -9.766 1.412 1 90.5 234 GLN B O 1
ATOM 3953 N N . LEU B 1 235 ? 1.929 -7.785 1.902 1 89.06 235 LEU B N 1
ATOM 3954 C CA . LEU B 1 235 ? 3.303 -8.273 1.875 1 89.06 235 LEU B CA 1
ATOM 3955 C C . LEU B 1 235 ? 3.723 -8.789 3.246 1 89.06 235 LEU B C 1
ATOM 3957 O O . LEU B 1 235 ? 3.76 -8.031 4.219 1 89.06 235 LEU B O 1
ATOM 3961 N N . GLN B 1 236 ? 4.031 -10.031 3.275 1 87.12 236 GLN B N 1
ATOM 3962 C CA . GLN B 1 236 ? 4.465 -10.656 4.516 1 87.12 236 GLN B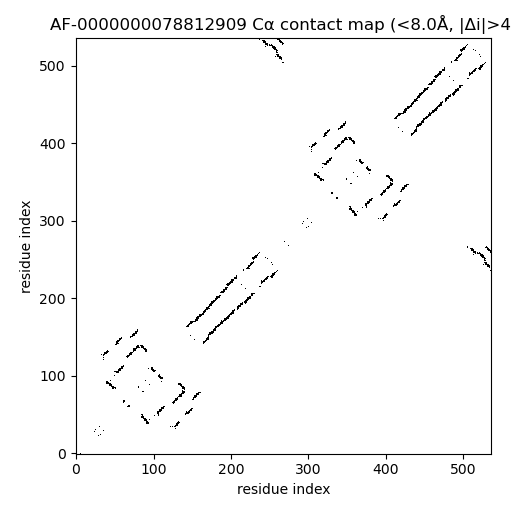 CA 1
ATOM 3963 C C . GLN B 1 236 ? 5.949 -10.406 4.773 1 87.12 236 GLN B C 1
ATOM 3965 O O . GLN B 1 236 ? 6.754 -10.406 3.838 1 87.12 236 GLN B O 1
ATOM 3970 N N . LYS B 1 237 ? 6.242 -10.289 6.074 1 88.38 237 LYS B N 1
ATOM 3971 C CA . LYS B 1 237 ? 7.648 -10.148 6.449 1 88.38 237 LYS B CA 1
ATOM 3972 C C . LYS B 1 237 ? 8.445 -11.391 6.051 1 88.38 237 LYS B C 1
ATOM 3974 O O . LYS B 1 237 ? 8.031 -12.516 6.336 1 88.38 237 LYS B O 1
ATOM 3979 N N . GLY B 1 238 ? 9.516 -11.164 5.352 1 92.25 238 GLY B N 1
ATOM 3980 C CA . GLY B 1 238 ? 10.391 -12.266 4.969 1 92.25 238 GLY B CA 1
ATOM 3981 C C . GLY B 1 238 ? 9.992 -12.906 3.652 1 92.25 238 GLY B C 1
ATOM 3982 O O . GLY B 1 238 ? 10.672 -13.82 3.174 1 92.25 238 GLY B O 1
ATOM 3983 N N . GLU B 1 239 ? 8.898 -12.531 3.068 1 94.25 239 GLU B N 1
ATOM 3984 C CA . GLU B 1 239 ? 8.406 -13.133 1.83 1 94.25 239 GLU B CA 1
ATOM 3985 C C . GLU B 1 239 ? 9.406 -12.953 0.695 1 94.25 239 GLU B C 1
ATOM 3987 O O . GLU B 1 239 ? 9.695 -13.898 -0.037 1 94.25 239 GLU B O 1
ATOM 3992 N N . CYS B 1 240 ? 9.883 -11.75 0.562 1 97 240 CYS B N 1
ATOM 3993 C CA . CYS B 1 240 ? 10.875 -11.414 -0.456 1 97 240 CYS B CA 1
ATOM 3994 C C . CYS B 1 240 ? 11.797 -10.305 0.028 1 97 240 CYS B C 1
ATOM 3996 O O . CYS B 1 240 ? 11.5 -9.633 1.018 1 97 240 CYS B O 1
ATOM 3998 N N . GLU B 1 241 ? 12.922 -10.172 -0.642 1 96.81 241 GLU B N 1
ATOM 3999 C CA . GLU B 1 241 ? 13.828 -9.078 -0.313 1 96.81 241 GLU B CA 1
ATOM 4000 C C . GLU B 1 241 ? 13.258 -7.738 -0.772 1 96.81 241 GLU B C 1
ATOM 4002 O O . GLU B 1 241 ? 13.367 -6.73 -0.067 1 96.81 241 GLU B O 1
ATOM 4007 N N . ARG B 1 242 ? 12.656 -7.77 -1.926 1 96.88 242 ARG B N 1
ATOM 4008 C CA . ARG B 1 242 ? 12.016 -6.566 -2.449 1 96.88 242 ARG B CA 1
ATOM 4009 C C . ARG B 1 242 ? 10.867 -6.918 -3.391 1 96.88 242 ARG B C 1
ATOM 4011 O O . ARG B 1 242 ? 10.914 -7.941 -4.078 1 96.88 242 ARG B O 1
ATOM 4018 N N . MET B 1 243 ? 9.945 -6.102 -3.391 1 97.94 243 MET B N 1
ATOM 4019 C CA . MET B 1 243 ? 8.797 -6.207 -4.293 1 97.94 243 MET B CA 1
ATOM 4020 C C . MET B 1 243 ? 8.766 -5.039 -5.27 1 97.94 243 MET B C 1
ATOM 4022 O O . MET B 1 243 ? 8.867 -3.881 -4.863 1 97.94 243 MET B O 1
ATOM 4026 N N . ILE B 1 244 ? 8.703 -5.32 -6.516 1 98.31 244 ILE B N 1
ATOM 4027 C CA . ILE B 1 244 ? 8.617 -4.289 -7.543 1 98.31 244 ILE B CA 1
ATOM 4028 C C . ILE B 1 244 ? 7.23 -4.305 -8.18 1 98.31 244 ILE B C 1
ATOM 4030 O O . ILE B 1 244 ? 6.805 -5.328 -8.719 1 98.31 244 ILE B O 1
ATOM 4034 N N . TRP B 1 245 ? 6.535 -3.184 -8.102 1 97.62 245 TRP B N 1
ATOM 4035 C CA . TRP B 1 245 ? 5.258 -2.99 -8.781 1 97.62 245 TRP B CA 1
ATOM 4036 C C . TRP B 1 245 ? 5.465 -2.4 -10.172 1 97.62 245 TRP B C 1
ATOM 4038 O O . TRP B 1 245 ? 6.105 -1.36 -10.32 1 97.62 245 TRP B O 1
ATOM 4048 N N . ILE B 1 246 ? 4.922 -3.135 -11.109 1 96.94 246 ILE B N 1
ATOM 4049 C CA . ILE B 1 246 ? 4.949 -2.678 -12.492 1 96.94 246 ILE B CA 1
ATOM 4050 C C . ILE B 1 246 ? 3.523 -2.557 -13.023 1 96.94 246 ILE B C 1
ATOM 4052 O O . ILE B 1 246 ? 2.908 -3.557 -13.406 1 96.94 246 ILE B O 1
ATOM 4056 N N . PRO B 1 247 ? 2.977 -1.308 -13.148 1 95.25 247 PRO B N 1
ATOM 4057 C CA . PRO B 1 247 ? 1.603 -1.137 -13.625 1 95.25 247 PRO B CA 1
ATOM 4058 C C . PRO B 1 247 ? 1.399 -1.674 -15.039 1 95.25 247 PRO B C 1
ATOM 4060 O O . PRO B 1 247 ? 2.262 -1.494 -15.906 1 95.25 247 PRO B O 1
ATOM 4063 N N . GLU B 1 248 ? 0.317 -2.287 -15.227 1 94.75 248 GLU B N 1
ATOM 4064 C CA . GLU B 1 248 ? -0.025 -2.799 -16.547 1 94.75 248 GLU B CA 1
ATOM 4065 C C . GLU B 1 248 ? -0.4 -1.665 -17.5 1 94.75 248 GLU B C 1
ATOM 4067 O O . GLU B 1 248 ? -0.069 -1.708 -18.688 1 94.75 248 GLU B O 1
ATOM 4072 N N . LYS B 1 249 ? -1.119 -0.731 -16.938 1 94.06 249 LYS B N 1
ATOM 4073 C CA . LYS B 1 249 ? -1.592 0.453 -17.641 1 94.06 249 LYS B CA 1
ATOM 4074 C C . LYS B 1 249 ? -1.384 1.715 -16.812 1 94.06 249 LYS B C 1
ATOM 4076 O O . LYS B 1 249 ? -1.001 1.637 -15.641 1 94.06 249 LYS B O 1
ATOM 4081 N N . ASN B 1 250 ? -1.684 2.834 -17.391 1 91.31 250 ASN B N 1
ATOM 4082 C CA . ASN B 1 250 ? -1.46 4.117 -16.734 1 91.31 250 ASN B CA 1
ATOM 4083 C C . ASN B 1 250 ? -2.371 4.297 -15.523 1 91.31 250 ASN B C 1
ATOM 4085 O O . ASN B 1 250 ? -2.016 4.988 -14.57 1 91.31 250 ASN B O 1
ATOM 4089 N N . ASP B 1 251 ? -3.508 3.68 -15.609 1 93.69 251 ASP B N 1
ATOM 4090 C CA . ASP B 1 251 ? -4.473 3.869 -14.531 1 93.69 251 ASP B CA 1
ATOM 4091 C C . ASP B 1 251 ? -4.441 2.699 -13.547 1 93.69 251 ASP B C 1
ATOM 4093 O O . ASP B 1 251 ? -5.359 2.529 -12.742 1 93.69 251 ASP B O 1
ATOM 4097 N N . SER B 1 252 ? -3.412 1.881 -13.68 1 95.19 252 SER B N 1
ATOM 4098 C CA . SER B 1 252 ? -3.264 0.752 -12.766 1 95.19 252 SER B CA 1
ATOM 4099 C C . SER B 1 252 ? -2.965 1.225 -11.344 1 95.19 252 SER B C 1
ATOM 4101 O O . SER B 1 252 ? -2.342 2.27 -11.148 1 95.19 252 SER B O 1
ATOM 4103 N N . LYS B 1 253 ? -3.467 0.416 -10.391 1 94.81 253 LYS B N 1
ATOM 4104 C CA . LYS B 1 253 ? -3.254 0.733 -8.984 1 94.81 253 LYS B CA 1
ATOM 4105 C C . LYS B 1 253 ? -2.986 -0.529 -8.172 1 94.81 253 LYS B C 1
ATOM 4107 O O . LYS B 1 253 ? -3.641 -1.555 -8.375 1 94.81 253 LYS B O 1
ATOM 4112 N N . LEU B 1 254 ? -2.049 -0.43 -7.297 1 96.12 254 LEU B N 1
ATOM 4113 C CA . LEU B 1 254 ? -1.783 -1.485 -6.324 1 96.12 254 LEU B CA 1
ATOM 4114 C C . LEU B 1 254 ? -1.975 -0.975 -4.902 1 96.12 254 LEU B C 1
ATOM 4116 O O . LEU B 1 254 ? -1.416 0.059 -4.527 1 96.12 254 LEU B O 1
ATOM 4120 N N . ASN B 1 255 ? -2.758 -1.646 -4.23 1 96.38 255 ASN B N 1
ATOM 4121 C CA . ASN B 1 255 ? -2.881 -1.412 -2.797 1 96.38 255 ASN B CA 1
ATOM 4122 C C . ASN B 1 255 ? -2.016 -2.379 -1.994 1 96.38 255 ASN B C 1
ATOM 4124 O O . ASN B 1 255 ? -2.217 -3.592 -2.051 1 96.38 255 ASN B O 1
ATOM 4128 N N . VAL B 1 256 ? -1.078 -1.85 -1.279 1 96.12 256 VAL B N 1
ATOM 4129 C CA . VAL B 1 256 ? -0.171 -2.68 -0.493 1 96.12 256 VAL B CA 1
ATOM 4130 C C . VAL B 1 256 ? -0.435 -2.467 0.996 1 96.12 256 VAL B C 1
ATOM 4132 O O . VAL B 1 256 ? -0.435 -1.33 1.477 1 96.12 256 VAL B O 1
ATOM 4135 N N . PHE B 1 257 ? -0.611 -3.531 1.685 1 95.44 257 PHE B N 1
ATOM 4136 C CA . PHE B 1 257 ? -0.757 -3.488 3.135 1 95.44 257 PHE B CA 1
ATOM 4137 C C . PHE B 1 257 ? 0.566 -3.807 3.82 1 95.44 257 PHE B C 1
ATOM 4139 O O . PHE B 1 257 ? 1.124 -4.891 3.635 1 95.44 257 PHE B O 1
ATOM 4146 N N . LEU B 1 258 ? 1.053 -2.824 4.555 1 94.31 258 LEU B N 1
ATOM 4147 C CA . LEU B 1 258 ? 2.307 -2.984 5.285 1 94.31 258 LEU B CA 1
ATOM 4148 C C . LEU B 1 258 ? 2.051 -3.127 6.781 1 94.31 258 LEU B C 1
ATOM 4150 O O . LEU B 1 258 ? 1.413 -2.266 7.391 1 94.31 258 LEU B O 1
ATOM 4154 N N . THR B 1 259 ? 2.529 -4.18 7.41 1 91.94 259 THR B N 1
ATOM 4155 C CA . THR B 1 259 ? 2.305 -4.414 8.828 1 91.94 259 THR B CA 1
ATOM 4156 C C . THR B 1 259 ? 3.598 -4.23 9.617 1 91.94 259 THR B C 1
ATOM 4158 O O . THR B 1 259 ? 3.578 -4.184 10.852 1 91.94 259 THR B O 1
ATOM 4161 N N . GLY B 1 260 ? 4.688 -4.184 8.984 1 92.69 260 GLY B N 1
ATOM 4162 C CA . GLY B 1 260 ? 5.984 -3.928 9.594 1 92.69 260 GLY B CA 1
ATOM 4163 C C . GLY B 1 260 ? 6.719 -2.758 8.961 1 92.69 260 GLY B C 1
ATOM 4164 O O . GLY B 1 260 ? 6.246 -2.176 7.984 1 92.69 260 GLY B O 1
ATOM 4165 N N . LYS B 1 261 ? 7.844 -2.42 9.562 1 95.69 261 LYS B N 1
ATOM 4166 C CA . LYS B 1 261 ? 8.68 -1.354 9.008 1 95.69 261 LYS B CA 1
ATOM 4167 C C . LYS B 1 261 ? 9.023 -1.628 7.547 1 95.69 261 LYS B C 1
ATOM 4169 O O . LYS B 1 261 ? 9.391 -2.75 7.191 1 95.69 261 LYS B O 1
ATOM 4174 N N . ALA B 1 262 ? 8.883 -0.644 6.684 1 96.5 262 ALA B N 1
ATOM 4175 C CA . ALA B 1 262 ? 9.078 -0.861 5.254 1 96.5 262 ALA B CA 1
ATOM 4176 C C . ALA B 1 262 ? 9.516 0.424 4.559 1 96.5 262 ALA B C 1
ATOM 4178 O O . ALA B 1 262 ? 9.328 1.521 5.09 1 96.5 262 ALA B O 1
ATOM 4179 N N . CYS B 1 263 ? 10.141 0.286 3.49 1 97.62 263 CYS B N 1
ATOM 4180 C CA . CYS B 1 263 ? 10.555 1.37 2.609 1 97.62 263 CYS B CA 1
ATOM 4181 C C . CYS B 1 263 ? 9.836 1.289 1.267 1 97.62 263 CYS B C 1
ATOM 4183 O O . CYS B 1 263 ? 9.773 0.22 0.658 1 97.62 263 CYS B O 1
ATOM 4185 N N . VAL B 1 264 ? 9.227 2.334 0.841 1 96.94 264 VAL B N 1
ATOM 4186 C CA . VAL B 1 264 ? 8.562 2.422 -0.455 1 96.94 264 VAL B CA 1
ATOM 4187 C C . VAL B 1 264 ? 9.219 3.508 -1.302 1 96.94 264 VAL B C 1
ATOM 4189 O O . VAL B 1 264 ? 9.391 4.641 -0.844 1 96.94 264 VAL B O 1
ATOM 4192 N N . THR B 1 265 ? 9.594 3.186 -2.48 1 96.5 265 THR B N 1
ATOM 4193 C CA . THR B 1 265 ? 10.164 4.129 -3.438 1 96.5 265 THR B CA 1
ATOM 4194 C C . THR B 1 265 ? 9.383 4.102 -4.75 1 96.5 265 THR B C 1
ATOM 4196 O O . THR B 1 265 ? 9.188 3.039 -5.34 1 96.5 265 THR B O 1
ATOM 4199 N N . VAL B 1 266 ? 8.898 5.211 -5.137 1 93.19 266 VAL B N 1
ATOM 4200 C CA . VAL B 1 266 ? 8.242 5.309 -6.438 1 93.19 266 VAL B CA 1
ATOM 4201 C C . VAL B 1 266 ? 9.289 5.535 -7.527 1 93.19 266 VAL B C 1
ATOM 4203 O O . VAL B 1 266 ? 10.109 6.453 -7.43 1 93.19 266 VAL B O 1
ATOM 4206 N N . MET B 1 267 ? 9.258 4.656 -8.414 1 89 267 MET B N 1
ATOM 4207 C CA . MET B 1 267 ? 10.281 4.676 -9.445 1 89 267 MET B CA 1
ATOM 4208 C C . MET B 1 267 ? 9.836 5.504 -10.648 1 89 267 MET B C 1
ATOM 4210 O O . MET B 1 267 ? 8.641 5.664 -10.883 1 89 267 MET B O 1
ATOM 4214 N N . GLU B 1 268 ? 10.734 6.262 -11.5 1 78.81 268 GLU B N 1
ATOM 4215 C CA . GLU B 1 268 ? 10.469 7.074 -12.688 1 78.81 268 GLU B CA 1
ATOM 4216 C C . GLU B 1 268 ? 10.086 6.203 -13.883 1 78.81 268 GLU B C 1
ATOM 4218 O O . GLU B 1 268 ? 10.531 5.059 -13.992 1 78.81 268 GLU B O 1
#

pLDDT: mean 89.98, std 14.26, range [38.47, 98.88]